Protein AF-A0A1H9MPD7-F1 (afdb_monomer)

Mean predicted aligned error: 8.91 Å

Structure (mmCIF, N/CA/C/O backbone):
data_AF-A0A1H9MPD7-F1
#
_entry.id   AF-A0A1H9MPD7-F1
#
loop_
_atom_site.group_PDB
_atom_site.id
_atom_site.type_symbol
_atom_site.label_atom_id
_atom_site.label_alt_id
_atom_site.label_comp_id
_atom_site.label_asym_id
_atom_site.label_entity_id
_atom_site.label_seq_id
_atom_site.pdbx_PDB_ins_code
_atom_site.Cartn_x
_atom_site.Cartn_y
_atom_site.Cartn_z
_atom_site.occupancy
_atom_site.B_iso_or_equiv
_atom_site.auth_seq_id
_atom_site.auth_comp_id
_atom_site.auth_asym_id
_atom_site.auth_atom_id
_atom_site.pdbx_PDB_model_num
ATOM 1 N N . MET A 1 1 ? 53.027 -26.439 14.318 1.00 39.06 1 MET A N 1
ATOM 2 C CA . MET A 1 1 ? 52.220 -26.002 13.154 1.00 39.06 1 MET A CA 1
ATOM 3 C C . MET A 1 1 ? 51.050 -26.957 12.981 1.00 39.06 1 MET A C 1
ATOM 5 O O . MET A 1 1 ? 51.245 -28.082 12.540 1.00 39.06 1 MET A O 1
ATOM 9 N N . MET A 1 2 ? 49.858 -26.547 13.410 1.00 33.25 2 MET A N 1
ATOM 10 C CA . MET A 1 2 ? 48.656 -27.382 13.394 1.00 33.25 2 MET A CA 1
ATOM 11 C C . MET A 1 2 ? 48.002 -27.281 12.006 1.00 33.25 2 MET A C 1
ATOM 13 O O . MET A 1 2 ? 47.578 -26.202 11.596 1.00 33.25 2 MET A O 1
ATOM 17 N N . LYS A 1 3 ? 47.997 -28.383 11.244 1.00 39.31 3 LYS A N 1
ATOM 18 C CA . LYS A 1 3 ? 47.371 -28.460 9.915 1.00 39.31 3 LYS A CA 1
ATOM 19 C C . LYS A 1 3 ? 45.849 -28.478 10.077 1.00 39.31 3 LYS A C 1
ATOM 21 O O . LYS A 1 3 ? 45.278 -29.504 10.435 1.00 39.31 3 LYS A O 1
ATOM 26 N N . LEU A 1 4 ? 45.200 -27.350 9.795 1.00 39.06 4 LEU A N 1
ATOM 27 C CA . LEU A 1 4 ? 43.749 -27.287 9.618 1.00 39.06 4 LEU A CA 1
ATOM 28 C C . LEU A 1 4 ? 43.349 -28.133 8.400 1.00 39.06 4 LEU A C 1
ATOM 30 O O . LEU A 1 4 ? 43.883 -27.963 7.303 1.00 39.06 4 LEU A O 1
ATOM 34 N N . SER A 1 5 ? 42.428 -29.074 8.609 1.00 42.91 5 SER A N 1
ATOM 35 C CA . SER A 1 5 ? 41.927 -29.956 7.555 1.00 42.91 5 SER A CA 1
ATOM 36 C C . SER A 1 5 ? 41.065 -29.172 6.552 1.00 42.91 5 SER A C 1
ATOM 38 O O . SER A 1 5 ? 40.346 -28.237 6.920 1.00 42.91 5 SER A O 1
ATOM 40 N N . LYS A 1 6 ? 41.095 -29.573 5.274 1.00 49.06 6 LYS A N 1
ATOM 41 C CA . LYS A 1 6 ? 40.325 -28.953 4.174 1.00 49.06 6 LYS A CA 1
ATOM 42 C C . LYS A 1 6 ? 38.795 -29.006 4.364 1.00 49.06 6 LYS A C 1
ATOM 44 O O . LYS A 1 6 ? 38.082 -28.322 3.640 1.00 49.06 6 LYS A O 1
ATOM 49 N N . GLN A 1 7 ? 38.288 -29.754 5.347 1.00 48.41 7 GLN A N 1
ATOM 50 C CA . GLN A 1 7 ? 36.861 -29.821 5.698 1.00 48.41 7 GLN A CA 1
ATOM 51 C C . GLN A 1 7 ? 36.409 -28.739 6.692 1.00 48.41 7 GLN A C 1
ATOM 53 O O . GLN A 1 7 ? 35.214 -28.551 6.889 1.00 48.41 7 GLN A O 1
ATOM 58 N N . THR A 1 8 ? 37.338 -27.983 7.281 1.00 44.28 8 THR A N 1
ATOM 59 C CA . THR A 1 8 ? 37.015 -26.901 8.232 1.00 44.28 8 THR A CA 1
ATOM 60 C C . THR A 1 8 ? 36.685 -25.573 7.532 1.00 44.28 8 THR A C 1
ATOM 62 O O . THR A 1 8 ? 36.062 -24.694 8.118 1.00 44.28 8 THR A O 1
ATOM 65 N N . ILE A 1 9 ? 37.065 -25.429 6.257 1.00 46.47 9 ILE A N 1
ATOM 66 C CA . ILE A 1 9 ? 36.889 -24.199 5.465 1.00 46.47 9 ILE A CA 1
ATOM 67 C C . ILE A 1 9 ? 35.421 -23.968 5.034 1.00 46.47 9 ILE A C 1
ATOM 69 O O . ILE A 1 9 ? 34.952 -22.838 5.174 1.00 46.47 9 ILE A O 1
ATOM 73 N N . PRO A 1 10 ? 34.639 -24.982 4.596 1.00 43.78 10 PRO A N 1
ATOM 74 C CA . PRO A 1 10 ? 33.232 -24.781 4.238 1.00 43.78 10 PRO A CA 1
ATOM 75 C C . PRO A 1 10 ? 32.360 -24.397 5.439 1.00 43.78 10 PRO A C 1
ATOM 77 O O . PRO A 1 10 ? 31.438 -23.601 5.290 1.00 43.78 10 PRO A O 1
ATOM 80 N N . LEU A 1 11 ? 32.673 -24.910 6.637 1.00 40.31 11 LEU A N 1
ATOM 81 C CA . LEU A 1 11 ? 31.909 -24.621 7.854 1.00 40.31 11 LEU A CA 1
ATOM 82 C C . LEU A 1 11 ? 32.095 -23.167 8.315 1.00 40.31 11 LEU A C 1
ATOM 84 O O . LEU A 1 11 ? 31.139 -22.525 8.735 1.00 40.31 11 LEU A O 1
ATOM 88 N N . ILE A 1 12 ? 33.308 -22.621 8.174 1.00 46.28 12 ILE A N 1
ATOM 89 C CA . ILE A 1 12 ? 33.616 -21.225 8.516 1.00 46.28 12 ILE A CA 1
ATOM 90 C C . ILE A 1 12 ? 32.970 -20.258 7.509 1.00 46.28 12 ILE A C 1
ATOM 92 O O . ILE A 1 12 ? 32.466 -19.214 7.912 1.00 46.28 12 ILE A O 1
ATOM 96 N N . ILE A 1 13 ? 32.889 -20.622 6.223 1.00 48.19 13 ILE A N 1
ATOM 97 C CA . ILE A 1 13 ? 32.183 -19.825 5.201 1.00 48.19 13 ILE A CA 1
ATOM 98 C C . ILE A 1 13 ? 30.659 -19.862 5.422 1.00 48.19 13 ILE A C 1
ATOM 100 O O . ILE A 1 13 ? 30.002 -18.831 5.288 1.00 48.19 13 ILE A O 1
ATOM 104 N N . PHE A 1 14 ? 30.098 -21.006 5.836 1.00 42.25 14 PHE A N 1
ATOM 105 C CA . PHE A 1 14 ? 28.673 -21.132 6.171 1.00 42.25 14 PHE A CA 1
ATOM 106 C C . PHE A 1 14 ? 28.300 -20.327 7.430 1.00 42.25 14 PHE A C 1
ATOM 108 O O . PHE A 1 14 ? 27.269 -19.657 7.456 1.00 42.25 14 PHE A O 1
ATOM 115 N N . PHE A 1 15 ? 29.171 -20.311 8.446 1.00 40.09 15 PHE A N 1
ATOM 116 C CA . PHE A 1 15 ? 28.990 -19.480 9.641 1.00 40.09 15 PHE A CA 1
ATOM 117 C C . PHE A 1 15 ? 29.183 -17.981 9.355 1.00 40.09 15 PHE A C 1
ATOM 119 O O . PHE A 1 15 ? 28.409 -17.167 9.852 1.00 40.09 15 PHE A O 1
ATOM 126 N N . LEU A 1 16 ? 30.137 -17.589 8.503 1.00 40.00 16 LEU A N 1
ATOM 127 C CA . LEU A 1 16 ? 30.329 -16.183 8.122 1.00 40.00 16 LEU A CA 1
ATOM 128 C C . LEU A 1 16 ? 29.170 -15.630 7.271 1.00 40.00 16 LEU A C 1
ATOM 130 O O . LEU A 1 16 ? 28.849 -14.450 7.399 1.00 40.00 16 LEU A O 1
ATOM 134 N N . TYR A 1 17 ? 28.485 -16.463 6.476 1.00 39.25 17 TYR A N 1
ATOM 135 C CA . TYR A 1 17 ? 27.282 -16.052 5.734 1.00 39.25 17 TYR A CA 1
ATOM 136 C C . TYR A 1 17 ? 26.076 -15.811 6.661 1.00 39.25 17 TYR A C 1
ATOM 138 O O . TYR A 1 17 ? 25.298 -14.886 6.431 1.00 39.25 17 TYR A O 1
ATOM 146 N N . PHE A 1 18 ? 25.955 -16.577 7.753 1.00 35.72 18 PHE A N 1
ATOM 147 C CA . PHE A 1 18 ? 24.928 -16.352 8.780 1.00 35.72 18 PHE A CA 1
ATOM 148 C C . PHE A 1 18 ? 25.219 -15.128 9.662 1.00 35.72 18 PHE A C 1
ATOM 150 O O . PHE A 1 18 ? 24.290 -14.411 10.034 1.00 35.72 18 PHE A O 1
ATOM 157 N N . PHE A 1 19 ? 26.491 -14.821 9.941 1.00 37.53 19 PHE A N 1
ATOM 158 C CA . PHE A 1 19 ? 26.861 -13.621 10.703 1.00 37.53 19 PHE A CA 1
ATOM 159 C C . PHE A 1 19 ? 26.823 -12.318 9.883 1.00 37.53 19 PHE A C 1
ATOM 161 O O . PHE A 1 19 ? 26.714 -11.244 10.472 1.00 37.53 19 PHE A O 1
ATOM 168 N N . TYR A 1 20 ? 26.821 -12.377 8.544 1.00 39.69 20 TYR A N 1
ATOM 169 C CA . TYR A 1 20 ? 26.712 -11.178 7.697 1.00 39.69 20 TYR A CA 1
ATOM 170 C C . TYR A 1 20 ? 25.292 -10.571 7.649 1.00 39.69 20 TYR A C 1
ATOM 172 O O . TYR A 1 20 ? 25.120 -9.451 7.174 1.00 39.69 20 TYR A O 1
ATOM 180 N N . VAL A 1 21 ? 24.262 -11.262 8.162 1.00 43.28 21 VAL A N 1
ATOM 181 C CA . VAL A 1 21 ? 22.857 -10.789 8.117 1.00 43.28 21 VAL A CA 1
ATOM 182 C C . VAL A 1 21 ? 22.341 -10.293 9.478 1.00 43.28 21 VAL A C 1
ATOM 184 O O . VAL A 1 21 ? 21.233 -9.772 9.571 1.00 43.28 21 VAL A O 1
ATOM 187 N N . ALA A 1 22 ? 23.159 -10.344 10.533 1.00 39.66 22 ALA A N 1
ATOM 188 C CA . ALA A 1 22 ? 22.822 -9.763 11.835 1.00 39.66 22 ALA A CA 1
ATOM 189 C C . ALA A 1 22 ? 23.239 -8.283 11.970 1.00 39.66 22 ALA A C 1
ATOM 191 O O . ALA A 1 22 ? 23.357 -7.772 13.083 1.00 39.66 22 ALA A O 1
ATOM 192 N N . SER A 1 23 ? 23.442 -7.553 10.864 1.00 45.97 23 SER A N 1
ATOM 193 C CA . SER A 1 23 ? 23.372 -6.091 10.949 1.00 45.97 23 SER A CA 1
ATOM 194 C C . SER A 1 23 ? 21.938 -5.739 11.332 1.00 45.97 23 SER A C 1
ATOM 196 O O . SER A 1 23 ? 21.020 -6.159 10.622 1.00 45.97 23 SER A O 1
ATOM 198 N N . ALA A 1 24 ? 21.733 -5.001 12.425 1.00 58.44 24 ALA A N 1
ATOM 199 C CA . ALA A 1 24 ? 20.416 -4.508 12.811 1.00 58.44 24 ALA A CA 1
ATOM 200 C C . ALA A 1 24 ? 19.730 -3.900 11.577 1.00 58.44 24 ALA A C 1
ATOM 202 O O . ALA A 1 24 ? 20.166 -2.869 11.060 1.00 58.44 24 ALA A O 1
ATOM 203 N N . GLN A 1 25 ? 18.716 -4.590 11.045 1.00 76.69 25 GLN A N 1
ATOM 204 C CA . GLN A 1 25 ? 18.007 -4.118 9.863 1.00 76.69 25 GLN A CA 1
ATOM 205 C C . GLN A 1 25 ? 17.455 -2.735 10.184 1.00 76.69 25 GLN A C 1
ATOM 207 O O . GLN A 1 25 ? 16.797 -2.552 11.212 1.00 76.69 25 GLN A O 1
ATOM 212 N N . ASN A 1 26 ? 17.722 -1.761 9.314 1.00 91.38 26 ASN A N 1
ATOM 213 C CA . ASN A 1 26 ? 17.113 -0.453 9.483 1.00 91.38 26 ASN A CA 1
ATOM 214 C C . ASN A 1 26 ? 15.583 -0.585 9.379 1.00 91.38 26 ASN A C 1
ATOM 216 O O . ASN A 1 26 ? 15.051 -1.486 8.725 1.00 91.38 26 ASN A O 1
ATOM 220 N N . ASP A 1 27 ? 14.873 0.325 10.034 1.00 96.62 27 ASP A N 1
ATOM 221 C CA . ASP A 1 27 ? 13.417 0.251 10.148 1.00 96.62 27 ASP A CA 1
ATOM 222 C C . ASP A 1 27 ? 12.707 0.166 8.792 1.00 96.62 27 ASP A C 1
ATOM 224 O O . ASP A 1 27 ? 11.753 -0.590 8.642 1.00 96.62 27 ASP A O 1
ATOM 228 N N . ILE A 1 28 ? 13.197 0.870 7.766 1.00 96.38 28 ILE A N 1
ATOM 229 C CA . ILE A 1 28 ? 12.576 0.842 6.433 1.00 96.38 28 ILE A CA 1
ATOM 230 C C . ILE A 1 28 ? 12.744 -0.512 5.731 1.00 96.38 28 ILE A C 1
ATOM 232 O O . ILE A 1 28 ? 11.855 -0.948 4.999 1.00 96.38 28 ILE A O 1
ATOM 236 N N . THR A 1 29 ? 13.842 -1.223 6.002 1.00 95.94 29 THR A N 1
ATOM 237 C CA . THR A 1 29 ? 14.040 -2.599 5.533 1.00 95.94 29 THR A CA 1
ATOM 238 C C . THR A 1 29 ? 13.072 -3.550 6.224 1.00 95.94 29 THR A C 1
ATOM 240 O O . THR A 1 29 ? 12.452 -4.359 5.535 1.00 95.94 29 THR A O 1
ATOM 243 N N . LYS A 1 30 ? 12.878 -3.420 7.546 1.00 96.62 30 LYS A N 1
ATOM 244 C CA . LYS A 1 30 ? 11.885 -4.219 8.286 1.00 96.62 30 LYS A CA 1
ATOM 245 C C . LYS A 1 30 ? 10.484 -4.031 7.700 1.00 96.62 30 LYS A C 1
ATOM 247 O O . LYS A 1 30 ? 9.834 -5.021 7.372 1.00 96.62 30 LYS A O 1
ATOM 252 N N . VAL A 1 31 ? 10.079 -2.778 7.453 1.00 97.81 31 VAL A N 1
ATOM 253 C CA . VAL A 1 31 ? 8.789 -2.456 6.815 1.00 97.81 31 VAL A CA 1
ATOM 254 C C . VAL A 1 31 ? 8.657 -3.128 5.453 1.00 97.81 31 VAL A C 1
ATOM 256 O O . VAL A 1 31 ? 7.651 -3.781 5.182 1.00 97.81 31 VAL A O 1
ATOM 259 N N . ARG A 1 32 ? 9.676 -3.015 4.590 1.00 97.69 32 ARG A N 1
ATOM 260 C CA . ARG A 1 32 ? 9.653 -3.637 3.257 1.00 97.69 32 ARG A CA 1
ATOM 261 C C . ARG A 1 32 ? 9.480 -5.153 3.338 1.00 97.69 32 ARG A C 1
ATOM 263 O O . ARG A 1 32 ? 8.710 -5.710 2.559 1.00 97.69 32 ARG A O 1
ATOM 270 N N . LEU A 1 33 ? 10.194 -5.815 4.249 1.00 96.62 33 LEU A N 1
ATOM 271 C CA . LEU A 1 33 ? 10.132 -7.267 4.420 1.00 96.62 33 LEU A CA 1
ATOM 272 C C . LEU A 1 33 ? 8.774 -7.718 4.972 1.00 96.62 33 LEU A C 1
ATOM 274 O O . LEU A 1 33 ? 8.184 -8.639 4.410 1.00 96.62 33 LEU A O 1
ATOM 278 N N . ALA A 1 34 ? 8.254 -7.039 5.999 1.00 96.62 34 ALA A N 1
ATOM 279 C CA . ALA A 1 34 ? 6.934 -7.314 6.569 1.00 96.62 34 ALA A CA 1
ATOM 280 C C . ALA A 1 34 ? 5.804 -7.075 5.552 1.00 96.62 34 ALA A C 1
ATOM 282 O O . ALA A 1 34 ? 4.859 -7.858 5.454 1.00 96.62 34 ALA A O 1
ATOM 283 N N . LEU A 1 35 ? 5.916 -6.022 4.738 1.00 96.69 35 LEU A N 1
ATOM 284 C CA . LEU A 1 35 ? 4.981 -5.752 3.651 1.00 96.69 35 LEU A CA 1
ATOM 285 C C . LEU A 1 35 ? 5.051 -6.841 2.573 1.00 96.69 35 LEU A C 1
ATOM 287 O O . LEU A 1 35 ? 4.011 -7.395 2.219 1.00 96.69 35 LEU A O 1
ATOM 291 N N . LYS A 1 36 ? 6.253 -7.195 2.092 1.00 95.44 36 LYS A N 1
ATOM 292 C CA . LYS A 1 36 ? 6.476 -8.206 1.036 1.00 95.44 36 LYS A CA 1
ATOM 293 C C . LYS A 1 36 ? 5.943 -9.591 1.423 1.00 95.44 36 LYS A C 1
ATOM 295 O O . LYS A 1 36 ? 5.457 -10.307 0.550 1.00 95.44 36 LYS A O 1
ATOM 300 N N . SER A 1 37 ? 6.016 -9.965 2.703 1.00 94.12 37 SER A N 1
ATOM 301 C CA . SER A 1 37 ? 5.511 -11.250 3.212 1.00 94.12 37 SER A CA 1
ATOM 302 C C . SER A 1 37 ? 4.011 -11.251 3.531 1.00 94.12 37 SER A C 1
ATOM 304 O O . SER A 1 37 ? 3.425 -12.315 3.731 1.00 94.12 37 SER A O 1
ATOM 306 N N . SER A 1 38 ? 3.365 -10.083 3.573 1.00 93.75 38 SER A N 1
ATOM 307 C CA . SER A 1 38 ? 1.957 -9.979 3.954 1.00 93.75 38 SER A CA 1
ATOM 308 C C . SER A 1 38 ? 1.002 -10.508 2.879 1.00 93.75 38 SER A C 1
ATOM 310 O O . SER A 1 38 ? 1.217 -10.329 1.678 1.00 93.75 38 SER A O 1
ATOM 312 N N . TYR A 1 39 ? -0.131 -11.074 3.310 1.00 91.62 39 TYR A N 1
ATOM 313 C CA . TYR A 1 39 ? -1.207 -11.501 2.405 1.00 91.62 39 TYR A CA 1
ATOM 314 C C . TYR A 1 39 ? -1.742 -10.352 1.534 1.00 91.62 39 TYR A C 1
ATOM 316 O O . TYR A 1 39 ? -2.041 -10.534 0.353 1.00 91.62 39 TYR A O 1
ATOM 324 N N . ALA A 1 40 ? -1.822 -9.140 2.093 1.00 90.81 40 ALA A N 1
ATOM 325 C CA . ALA A 1 40 ? -2.245 -7.943 1.370 1.00 90.81 40 ALA A CA 1
ATOM 326 C C . ALA A 1 40 ? -1.347 -7.633 0.159 1.00 90.81 40 ALA A C 1
ATOM 328 O O . ALA A 1 40 ? -1.834 -7.102 -0.838 1.00 90.81 40 ALA A O 1
ATOM 329 N N . PHE A 1 41 ? -0.063 -7.997 0.222 1.00 93.69 41 PHE A N 1
ATOM 330 C CA . PHE A 1 41 ? 0.871 -7.890 -0.892 1.00 93.69 41 PHE A CA 1
ATOM 331 C C . PHE A 1 41 ? 0.798 -9.108 -1.820 1.00 93.69 41 PHE A C 1
ATOM 333 O O . PHE A 1 41 ? 0.584 -8.959 -3.025 1.00 93.69 41 PHE A O 1
ATOM 340 N N . THR A 1 42 ? 0.924 -10.320 -1.273 1.00 91.50 42 THR A N 1
ATOM 341 C CA . THR A 1 42 ? 1.019 -11.555 -2.070 1.00 91.50 42 THR A CA 1
ATOM 342 C C . THR A 1 42 ? -0.249 -11.847 -2.866 1.00 91.50 42 THR A C 1
ATOM 344 O O . THR A 1 42 ? -0.150 -12.183 -4.045 1.00 91.50 42 THR A O 1
ATOM 347 N N . SER A 1 43 ? -1.434 -11.588 -2.303 1.00 89.31 43 SER A N 1
ATOM 348 C CA . SER A 1 43 ? -2.721 -11.736 -3.007 1.00 89.31 43 SER A CA 1
ATOM 349 C C . SER A 1 43 ? -2.846 -10.857 -4.257 1.00 89.31 43 SER A C 1
ATOM 351 O O . SER A 1 43 ? -3.630 -11.156 -5.156 1.00 89.31 43 SER A O 1
ATOM 353 N N . LYS A 1 44 ? -2.078 -9.763 -4.351 1.00 88.12 44 LYS A N 1
ATOM 354 C CA . LYS A 1 44 ? -2.063 -8.886 -5.533 1.00 88.12 44 LYS A CA 1
ATOM 355 C C . LYS A 1 44 ? -1.102 -9.367 -6.614 1.00 88.12 44 LYS A C 1
ATOM 357 O O . LYS A 1 44 ? -1.207 -8.883 -7.741 1.00 88.12 44 LYS A O 1
ATOM 362 N N . MET A 1 45 ? -0.191 -10.279 -6.273 1.00 82.62 45 MET A N 1
ATOM 363 C CA . MET A 1 45 ? 0.763 -10.896 -7.194 1.00 82.62 45 MET A CA 1
ATOM 364 C C . MET A 1 45 ? 0.227 -12.177 -7.836 1.00 82.62 45 MET A C 1
ATOM 366 O O . MET A 1 45 ? 0.735 -12.561 -8.884 1.00 82.62 45 MET A O 1
ATOM 370 N N . THR A 1 46 ? -0.815 -12.801 -7.273 1.00 69.38 46 THR A N 1
ATOM 371 C CA . THR A 1 46 ? -1.467 -14.025 -7.790 1.00 69.38 46 THR A CA 1
ATOM 372 C C . THR A 1 46 ? -2.246 -13.798 -9.099 1.00 69.38 46 THR A C 1
ATOM 374 O O . THR A 1 46 ? -3.232 -14.471 -9.389 1.00 69.38 46 THR A O 1
ATOM 377 N N . ILE A 1 47 ? -1.827 -12.839 -9.927 1.00 61.16 47 ILE A N 1
ATOM 378 C CA . ILE A 1 47 ? -2.355 -12.675 -11.277 1.00 61.16 47 ILE A CA 1
ATOM 379 C C . ILE A 1 47 ? -1.683 -13.718 -12.168 1.00 61.16 47 ILE A C 1
ATOM 381 O O . ILE A 1 47 ? -0.671 -13.452 -12.812 1.00 61.16 47 ILE A O 1
ATOM 385 N N . LEU A 1 48 ? -2.284 -14.904 -12.227 1.00 52.41 48 LEU A N 1
ATOM 386 C CA . LEU A 1 48 ? -2.110 -15.792 -13.369 1.00 52.41 48 LEU A CA 1
ATOM 387 C C . LEU A 1 48 ? -2.773 -15.111 -14.582 1.00 52.41 48 LEU A C 1
ATOM 389 O O . LEU A 1 48 ? -3.886 -14.587 -14.453 1.00 52.41 48 LEU A O 1
ATOM 393 N N . PRO A 1 49 ? -2.117 -15.036 -15.751 1.00 52.72 49 PRO A N 1
ATOM 394 C CA . PRO A 1 49 ? -2.625 -14.288 -16.891 1.00 52.72 49 PRO A CA 1
ATOM 395 C C . PRO A 1 49 ? -3.798 -15.036 -17.537 1.00 52.72 49 PRO A C 1
ATOM 397 O O . PRO A 1 49 ? -3.639 -15.693 -18.555 1.00 52.72 49 PRO A O 1
ATOM 400 N N . ALA A 1 50 ? -5.002 -14.905 -16.982 1.00 50.38 50 ALA A N 1
ATOM 401 C CA . ALA A 1 50 ? -6.212 -15.427 -17.617 1.00 50.38 50 ALA A CA 1
ATOM 402 C C . ALA A 1 50 ? -6.654 -14.589 -18.838 1.00 50.38 50 ALA A C 1
ATOM 404 O O . ALA A 1 50 ? -7.492 -15.037 -19.609 1.00 50.38 50 ALA A O 1
ATOM 405 N N . GLN A 1 51 ? -6.127 -13.366 -19.023 1.00 54.41 51 GLN A N 1
ATOM 406 C CA . GLN A 1 51 ? -6.683 -12.404 -19.993 1.00 54.41 51 GLN A CA 1
ATOM 407 C C . GLN A 1 51 ? -5.724 -11.909 -21.091 1.00 54.41 51 GLN A C 1
ATOM 409 O O . GLN A 1 51 ? -6.196 -11.351 -22.077 1.00 54.41 51 GLN A O 1
ATOM 414 N N . ALA A 1 52 ? -4.400 -12.078 -20.965 1.00 64.44 52 ALA A N 1
ATOM 415 C CA . ALA A 1 52 ? -3.460 -11.716 -22.035 1.00 64.44 52 ALA A CA 1
ATOM 416 C C . ALA A 1 52 ? -2.122 -12.474 -21.910 1.00 64.44 52 ALA A C 1
ATOM 418 O O . ALA A 1 52 ? -1.460 -12.336 -20.878 1.00 64.44 52 ALA A O 1
ATOM 419 N N . PRO A 1 53 ? -1.678 -13.210 -22.948 1.00 85.69 53 PRO A N 1
ATOM 420 C CA . PRO A 1 53 ? -0.356 -13.833 -22.971 1.00 85.69 53 PRO A CA 1
ATOM 421 C C . PRO A 1 53 ? 0.774 -12.800 -22.853 1.00 85.69 53 PRO A C 1
ATOM 423 O O . PRO A 1 53 ? 0.688 -11.703 -23.410 1.00 85.69 53 PRO A O 1
ATOM 426 N N . MET A 1 54 ? 1.876 -13.162 -22.192 1.00 88.88 54 MET A N 1
ATOM 427 C CA . MET A 1 54 ? 3.042 -12.282 -22.005 1.00 88.88 54 MET A CA 1
ATOM 428 C C . MET A 1 54 ? 3.617 -11.752 -23.329 1.00 88.88 54 MET A C 1
ATOM 430 O O . MET A 1 54 ? 3.993 -10.585 -23.412 1.00 88.88 54 MET A O 1
ATOM 434 N N . SER A 1 55 ? 3.611 -12.559 -24.393 1.00 90.00 55 SER A N 1
ATOM 435 C CA . SER A 1 55 ? 3.994 -12.131 -25.748 1.00 90.00 55 SER A CA 1
ATOM 436 C C . SER A 1 55 ? 3.175 -10.931 -26.243 1.00 90.00 55 SER A C 1
ATOM 438 O O . SER A 1 55 ? 3.727 -9.990 -26.814 1.00 90.00 55 SER A O 1
ATOM 440 N N . THR A 1 56 ? 1.872 -10.906 -25.951 1.00 90.69 56 THR A N 1
ATOM 441 C CA . THR A 1 56 ? 0.985 -9.785 -26.297 1.00 90.69 56 THR A CA 1
ATOM 442 C C . THR A 1 56 ? 1.358 -8.531 -25.513 1.00 90.69 56 THR A C 1
ATOM 444 O O . THR A 1 56 ? 1.382 -7.440 -26.078 1.00 90.69 56 THR A O 1
ATOM 447 N N . LEU A 1 57 ? 1.683 -8.668 -24.225 1.00 91.81 57 LEU A N 1
ATOM 448 C CA . LEU A 1 57 ? 2.106 -7.538 -23.394 1.00 91.81 57 LEU A CA 1
ATOM 449 C C . LEU A 1 57 ? 3.451 -6.971 -23.862 1.00 91.81 57 LEU A C 1
ATOM 451 O O . LEU A 1 57 ? 3.587 -5.758 -24.013 1.00 91.81 57 LEU A O 1
ATOM 455 N N . LEU A 1 58 ? 4.413 -7.841 -24.175 1.00 92.50 58 LEU A N 1
ATOM 456 C CA . LEU A 1 58 ? 5.714 -7.447 -24.711 1.00 92.50 58 LEU A CA 1
ATOM 457 C C . LEU A 1 58 ? 5.572 -6.679 -26.030 1.00 92.50 58 LEU A C 1
ATOM 459 O O . LEU A 1 58 ? 6.249 -5.667 -26.208 1.00 92.50 58 LEU A O 1
ATOM 463 N N . ASN A 1 59 ? 4.668 -7.096 -26.918 1.00 91.75 59 ASN A N 1
ATOM 464 C CA . ASN A 1 59 ? 4.429 -6.431 -28.203 1.00 91.75 59 ASN A CA 1
ATOM 465 C C . ASN A 1 59 ? 3.775 -5.047 -28.075 1.00 91.75 59 ASN A C 1
ATOM 467 O O . ASN A 1 59 ? 3.823 -4.263 -29.021 1.00 91.75 59 ASN A O 1
ATOM 471 N N . ARG A 1 60 ? 3.207 -4.697 -26.913 1.00 91.44 60 ARG A N 1
ATOM 472 C CA . ARG A 1 60 ? 2.673 -3.346 -26.654 1.00 91.44 60 ARG A CA 1
ATOM 473 C C . ARG A 1 60 ? 3.753 -2.318 -26.355 1.00 91.44 60 ARG A C 1
ATOM 475 O O . ARG A 1 60 ? 3.437 -1.133 -26.312 1.00 91.44 60 ARG A O 1
ATOM 482 N N . ILE A 1 61 ? 4.989 -2.747 -26.122 1.00 91.69 61 ILE A N 1
ATOM 483 C CA . ILE A 1 61 ? 6.091 -1.879 -25.715 1.00 91.69 61 ILE A CA 1
ATOM 484 C C . ILE A 1 61 ? 7.208 -1.989 -26.757 1.00 91.69 61 ILE A C 1
ATOM 486 O O . ILE A 1 61 ? 7.601 -3.086 -27.150 1.00 91.69 61 ILE A O 1
ATOM 490 N N . SER A 1 62 ? 7.735 -0.864 -27.213 1.00 87.69 62 SER A N 1
ATOM 491 C CA . SER A 1 62 ? 8.899 -0.787 -28.093 1.00 87.69 62 SER A CA 1
ATOM 492 C C . SER A 1 62 ? 10.196 -1.133 -27.344 1.00 87.69 62 SER A C 1
ATOM 494 O O . SER A 1 62 ? 10.219 -1.318 -26.125 1.00 87.69 62 SER A O 1
ATOM 496 N N . ALA A 1 63 ? 11.321 -1.178 -28.060 1.00 79.31 63 ALA A N 1
ATOM 497 C CA . ALA A 1 63 ? 12.634 -1.366 -27.440 1.00 79.31 63 ALA A CA 1
ATOM 498 C C . ALA A 1 63 ? 13.010 -0.227 -26.469 1.00 79.31 63 ALA A C 1
ATOM 500 O O . ALA A 1 63 ? 13.643 -0.479 -25.454 1.00 79.31 63 ALA A O 1
ATOM 501 N N . ASN A 1 64 ? 12.576 1.014 -26.720 1.00 77.81 64 ASN A N 1
ATOM 502 C CA . ASN A 1 64 ? 12.879 2.162 -25.852 1.00 77.81 64 ASN A CA 1
ATOM 503 C C . ASN A 1 64 ? 11.866 2.372 -24.708 1.00 77.81 64 ASN A C 1
ATOM 505 O O . ASN A 1 64 ? 11.850 3.440 -24.097 1.00 77.81 64 ASN A O 1
ATOM 509 N N . GLY A 1 65 ? 11.009 1.383 -24.428 1.00 82.75 65 GLY A N 1
ATOM 510 C CA . GLY A 1 65 ? 10.023 1.443 -23.344 1.00 82.75 65 GLY A CA 1
ATOM 511 C C . GLY A 1 65 ? 8.762 2.252 -23.661 1.00 82.75 65 GLY A C 1
ATOM 512 O O . GLY A 1 65 ? 7.891 2.387 -22.805 1.00 82.75 65 GLY A O 1
ATOM 513 N N . LYS A 1 66 ? 8.624 2.795 -24.875 1.00 87.44 66 LYS A N 1
ATOM 514 C CA . LYS A 1 66 ? 7.405 3.501 -25.295 1.00 87.44 66 LYS A CA 1
ATOM 515 C C . LYS A 1 66 ? 6.305 2.507 -25.652 1.00 87.44 66 LYS A C 1
ATOM 517 O O . LYS A 1 66 ? 6.575 1.385 -26.061 1.00 87.44 66 LYS A O 1
ATOM 522 N N . PHE A 1 67 ? 5.053 2.931 -25.540 1.00 89.56 67 PHE A N 1
ATOM 523 C CA . PHE A 1 67 ? 3.923 2.104 -25.947 1.00 89.56 67 PHE A CA 1
ATOM 524 C C . PHE A 1 67 ? 3.712 2.183 -27.461 1.00 89.56 67 PHE A C 1
ATOM 526 O O . PHE A 1 67 ? 3.669 3.274 -28.026 1.00 89.56 67 PHE A O 1
ATOM 533 N N . ASN A 1 68 ? 3.556 1.027 -28.104 1.00 89.50 68 ASN A N 1
ATOM 534 C CA . ASN A 1 68 ? 3.313 0.891 -29.539 1.00 89.50 68 ASN A CA 1
ATOM 535 C C . ASN A 1 68 ? 1.864 1.288 -29.856 1.00 89.50 68 ASN A C 1
ATOM 537 O O . ASN A 1 68 ? 0.959 0.454 -29.823 1.00 89.50 68 ASN A O 1
ATOM 541 N N . ARG A 1 69 ? 1.634 2.582 -30.094 1.00 87.88 69 ARG A N 1
ATOM 542 C CA . ARG A 1 69 ? 0.350 3.164 -30.515 1.00 87.88 69 ARG A CA 1
ATOM 543 C C . ARG A 1 69 ? 0.576 4.523 -31.195 1.00 87.88 69 ARG A C 1
ATOM 545 O O . ARG A 1 69 ? 1.660 5.088 -31.072 1.00 87.88 69 ARG A O 1
ATOM 552 N N . ALA A 1 70 ? -0.452 5.045 -31.868 1.00 83.38 70 ALA A N 1
ATOM 553 C CA . ALA A 1 70 ? -0.379 6.307 -32.612 1.00 83.38 70 ALA A CA 1
ATOM 554 C C . ALA A 1 70 ? -0.152 7.538 -31.709 1.00 83.38 70 ALA A C 1
ATOM 556 O O . ALA A 1 70 ? 0.724 8.353 -31.990 1.00 83.38 70 ALA A O 1
ATOM 557 N N . ASP A 1 71 ? -0.886 7.660 -30.596 1.00 79.50 71 ASP A N 1
ATOM 558 C CA . ASP A 1 71 ? -0.630 8.684 -29.577 1.00 79.50 71 ASP A CA 1
ATOM 559 C C . ASP A 1 71 ? 0.442 8.213 -28.587 1.00 79.50 71 ASP A C 1
ATOM 561 O O . ASP A 1 71 ? 0.242 7.279 -27.822 1.00 79.50 71 ASP A O 1
ATOM 565 N N . SER A 1 72 ? 1.596 8.872 -28.505 1.00 73.06 72 SER A N 1
ATOM 566 C CA . SER A 1 72 ? 2.621 8.496 -27.516 1.00 73.06 72 SER A CA 1
ATOM 567 C C . SER A 1 72 ? 2.249 8.900 -26.071 1.00 73.06 72 SER A C 1
ATOM 569 O O . SER A 1 72 ? 3.134 9.194 -25.261 1.00 73.06 72 SER A O 1
ATOM 571 N N . LEU A 1 73 ? 0.955 9.025 -25.760 1.00 83.94 73 LEU A N 1
ATOM 572 C CA . LEU A 1 73 ? 0.438 9.428 -24.460 1.00 83.94 73 LEU A CA 1
ATOM 573 C C . LEU A 1 73 ? 0.270 8.190 -23.565 1.00 83.94 73 LEU A C 1
ATOM 575 O O . LEU A 1 73 ? -0.382 7.215 -23.960 1.00 83.94 73 LEU A O 1
ATOM 579 N N . PRO A 1 74 ? 0.846 8.196 -22.352 1.00 87.62 74 PRO A N 1
ATOM 580 C CA . PRO A 1 74 ? 0.659 7.094 -21.426 1.00 87.62 74 PRO A CA 1
ATOM 581 C C . PRO A 1 74 ? -0.744 7.125 -20.825 1.00 87.62 74 PRO A C 1
ATOM 583 O O . PRO A 1 74 ? -1.344 8.176 -20.606 1.00 87.62 74 PRO A O 1
ATOM 586 N N . ARG A 1 75 ? -1.256 5.937 -20.525 1.00 92.62 75 ARG A N 1
ATOM 587 C CA . ARG A 1 75 ? -2.592 5.680 -19.980 1.00 92.62 75 ARG A CA 1
ATOM 588 C C . ARG A 1 75 ? -2.467 4.998 -18.622 1.00 92.62 75 ARG A C 1
ATOM 590 O O . ARG A 1 75 ? -1.432 4.423 -18.298 1.00 92.62 75 ARG A O 1
ATOM 597 N N . GLY A 1 76 ? -3.526 5.016 -17.813 1.00 92.56 76 GLY A N 1
ATOM 598 C CA . GLY A 1 76 ? -3.517 4.303 -16.528 1.00 92.56 76 GLY A CA 1
ATOM 599 C C . GLY A 1 76 ? -3.281 2.797 -16.697 1.00 92.56 76 GLY A C 1
ATOM 600 O O . GLY A 1 76 ? -2.452 2.220 -15.996 1.00 92.56 76 GLY A O 1
ATOM 601 N N . ALA A 1 77 ? -3.935 2.211 -17.707 1.00 92.06 77 ALA A N 1
ATOM 602 C CA . ALA A 1 77 ? -3.835 0.798 -18.075 1.00 92.06 77 ALA A CA 1
ATOM 603 C C . ALA A 1 77 ? -2.421 0.358 -18.498 1.00 92.06 77 ALA A C 1
ATOM 605 O O . ALA A 1 77 ? -2.078 -0.820 -18.421 1.00 92.06 77 ALA A O 1
ATOM 606 N N . ASP A 1 78 ? -1.571 1.293 -18.916 1.00 94.19 78 ASP A N 1
ATOM 607 C CA . ASP A 1 78 ? -0.187 0.989 -19.277 1.00 94.19 78 ASP A CA 1
ATOM 608 C C . ASP A 1 78 ? 0.603 0.507 -18.060 1.00 94.19 78 ASP A C 1
ATOM 610 O O . ASP A 1 78 ? 1.295 -0.509 -18.122 1.00 94.19 78 ASP A O 1
ATOM 614 N N . LEU A 1 79 ? 0.420 1.181 -16.922 1.00 95.62 79 LEU A N 1
ATOM 615 C CA . LEU A 1 79 ? 0.997 0.769 -15.651 1.00 95.62 79 LEU A CA 1
ATOM 616 C C . LEU A 1 79 ? 0.300 -0.486 -15.112 1.00 95.62 79 LEU A C 1
ATOM 618 O O . LEU A 1 79 ? 0.973 -1.448 -14.752 1.00 95.62 79 LEU A O 1
ATOM 622 N N . THR A 1 80 ? -1.036 -0.481 -15.047 1.00 92.88 80 THR A N 1
ATOM 623 C CA . THR A 1 80 ? -1.803 -1.484 -14.284 1.00 92.88 80 THR A CA 1
ATOM 624 C C . THR A 1 80 ? -2.016 -2.802 -15.019 1.00 92.88 80 THR A C 1
ATOM 626 O O . THR A 1 80 ? -2.012 -3.856 -14.386 1.00 92.88 80 THR A O 1
ATOM 629 N N . ASP A 1 81 ? -2.188 -2.763 -16.340 1.00 90.50 81 ASP A N 1
ATOM 630 C CA . ASP A 1 81 ? -2.552 -3.928 -17.153 1.00 90.50 81 ASP A CA 1
ATOM 631 C C . ASP A 1 81 ? -1.450 -4.395 -18.094 1.00 90.50 81 ASP A C 1
ATOM 633 O O . ASP A 1 81 ? -1.572 -5.479 -18.661 1.00 90.50 81 ASP A O 1
ATOM 637 N N . THR A 1 82 ? -0.383 -3.610 -18.257 1.00 93.25 82 THR A N 1
ATOM 638 C CA . THR A 1 82 ? 0.761 -3.992 -19.092 1.00 93.25 82 THR A CA 1
ATOM 639 C C . THR A 1 82 ? 2.019 -4.165 -18.248 1.00 93.25 82 THR A C 1
ATOM 641 O O . THR A 1 82 ? 2.410 -5.304 -18.003 1.00 93.25 82 THR A O 1
ATOM 644 N N . ILE A 1 83 ? 2.619 -3.081 -17.740 1.00 95.88 83 ILE A N 1
ATOM 645 C CA . ILE A 1 83 ? 3.900 -3.156 -17.013 1.00 95.88 83 ILE A CA 1
ATOM 646 C C . ILE A 1 83 ? 3.764 -4.025 -15.753 1.00 95.88 83 ILE A C 1
ATOM 648 O O . ILE A 1 83 ? 4.582 -4.916 -15.534 1.00 95.88 83 ILE A O 1
ATOM 652 N N . PHE A 1 84 ? 2.702 -3.837 -14.961 1.00 95.44 84 PHE A N 1
ATOM 653 C CA . PHE A 1 84 ? 2.470 -4.623 -13.745 1.00 95.44 84 PHE A CA 1
ATOM 654 C C . PHE A 1 84 ? 2.337 -6.124 -14.018 1.00 95.44 84 PHE A C 1
ATOM 656 O O . PHE A 1 84 ? 2.990 -6.926 -13.357 1.00 95.44 84 PHE A O 1
ATOM 663 N N . LYS A 1 85 ? 1.544 -6.515 -15.022 1.00 93.19 85 LYS A N 1
ATOM 664 C CA . LYS A 1 85 ? 1.361 -7.932 -15.371 1.00 93.19 85 LYS A CA 1
ATOM 665 C C . LYS A 1 85 ? 2.649 -8.546 -15.918 1.00 93.19 85 LYS A C 1
ATOM 667 O O . LYS A 1 85 ? 2.990 -9.659 -15.534 1.00 93.19 85 LYS A O 1
ATOM 672 N N . MET A 1 86 ? 3.395 -7.802 -16.739 1.00 93.88 86 MET A N 1
ATOM 673 C CA . MET A 1 86 ? 4.731 -8.213 -17.180 1.00 93.88 86 MET A CA 1
ATOM 674 C C . MET A 1 86 ? 5.665 -8.458 -15.993 1.00 93.88 86 MET A C 1
ATOM 676 O O . MET A 1 86 ? 6.372 -9.461 -15.975 1.00 93.88 86 MET A O 1
ATOM 680 N N . ASN A 1 87 ? 5.637 -7.575 -14.993 1.00 94.94 87 ASN A N 1
ATOM 681 C CA . ASN A 1 87 ? 6.429 -7.719 -13.778 1.00 94.94 87 ASN A CA 1
ATOM 682 C C . ASN A 1 87 ? 6.028 -8.964 -12.969 1.00 94.94 87 ASN A C 1
ATOM 684 O O . ASN A 1 87 ? 6.899 -9.714 -12.546 1.00 94.94 87 ASN A O 1
ATOM 688 N N . CYS A 1 88 ? 4.729 -9.232 -12.798 1.00 92.75 88 CYS A N 1
ATOM 689 C CA . CYS A 1 88 ? 4.261 -10.454 -12.135 1.00 92.75 88 CYS A CA 1
ATOM 690 C C . CYS A 1 88 ? 4.752 -11.722 -12.851 1.00 92.75 88 CYS A C 1
ATOM 692 O O . CYS A 1 88 ? 5.301 -12.601 -12.196 1.00 92.75 88 CYS A O 1
ATOM 694 N N . VAL A 1 89 ? 4.625 -11.788 -14.182 1.00 91.69 89 VAL A N 1
ATOM 695 C CA . VAL A 1 89 ? 5.100 -12.929 -14.989 1.00 91.69 89 VAL A CA 1
ATOM 696 C C . VAL A 1 89 ? 6.618 -13.099 -14.885 1.00 91.69 89 VAL A C 1
ATOM 698 O O . VAL A 1 89 ? 7.104 -14.209 -14.702 1.00 91.69 89 VAL A O 1
ATOM 701 N N . TYR A 1 90 ? 7.377 -12.005 -14.949 1.00 93.94 90 TYR A N 1
ATOM 702 C CA . TYR A 1 90 ? 8.840 -12.017 -14.856 1.00 93.94 90 TYR A CA 1
ATOM 703 C C . TYR A 1 90 ? 9.372 -12.601 -13.532 1.00 93.94 90 TYR A C 1
ATOM 705 O O . TYR A 1 90 ? 10.442 -13.213 -13.505 1.00 93.94 90 TYR A O 1
ATOM 713 N N . PHE A 1 91 ? 8.618 -12.448 -12.439 1.00 92.00 91 PHE A N 1
ATOM 714 C CA . PHE A 1 91 ? 8.945 -13.011 -11.126 1.00 92.00 91 PHE A CA 1
ATOM 715 C C . PHE A 1 91 ? 8.258 -14.353 -10.832 1.00 92.00 91 PHE A C 1
ATOM 717 O O . PHE A 1 91 ? 8.459 -14.900 -9.748 1.00 92.00 91 PHE A O 1
ATOM 724 N N . HIS A 1 92 ? 7.480 -14.903 -11.768 1.00 89.69 92 HIS A N 1
ATOM 725 C CA . HIS A 1 92 ? 6.791 -16.173 -11.573 1.00 89.69 92 HIS A CA 1
ATOM 726 C C . HIS A 1 92 ? 7.654 -17.343 -12.076 1.00 89.69 92 HIS A C 1
ATOM 728 O O . HIS A 1 92 ? 7.886 -17.427 -13.283 1.00 89.69 92 HIS A O 1
ATOM 734 N N . PRO A 1 93 ? 8.108 -18.268 -11.208 1.00 87.56 93 PRO A N 1
ATOM 735 C CA . PRO A 1 93 ? 9.023 -19.345 -11.603 1.00 87.56 93 PRO A CA 1
ATOM 736 C C . PRO A 1 93 ? 8.431 -20.271 -12.676 1.00 87.56 93 PRO A C 1
ATOM 738 O O . PRO A 1 93 ? 9.144 -20.687 -13.585 1.00 87.56 93 PRO A O 1
ATOM 741 N N . ASP A 1 94 ? 7.114 -20.503 -12.650 1.00 86.19 94 ASP A N 1
ATOM 742 C CA . ASP A 1 94 ? 6.444 -21.344 -13.658 1.00 86.19 94 ASP A CA 1
ATOM 743 C C . ASP A 1 94 ? 6.384 -20.700 -15.055 1.00 86.19 94 ASP A C 1
ATOM 745 O O . ASP A 1 94 ? 6.084 -21.365 -16.044 1.00 86.19 94 ASP A O 1
ATOM 749 N N . SER A 1 95 ? 6.686 -19.403 -15.177 1.00 85.44 95 SER A N 1
ATOM 750 C CA . SER A 1 95 ? 6.765 -18.715 -16.469 1.00 85.44 95 SER A CA 1
ATOM 751 C C . SER A 1 95 ? 8.141 -18.914 -17.107 1.00 85.44 95 SER A C 1
ATOM 753 O O . SER A 1 95 ? 8.842 -17.944 -17.378 1.00 85.44 95 SER A O 1
ATOM 755 N N . THR A 1 96 ? 8.538 -20.162 -17.362 1.00 84.75 96 THR A N 1
ATOM 756 C CA . THR A 1 96 ? 9.909 -20.547 -17.770 1.00 84.75 96 THR A CA 1
ATOM 757 C C . THR A 1 96 ? 10.462 -19.769 -18.971 1.00 84.75 96 THR A C 1
ATOM 759 O O . THR A 1 96 ? 11.648 -19.461 -19.007 1.00 84.75 96 THR A O 1
ATOM 762 N N . ALA A 1 97 ? 9.610 -19.372 -19.923 1.00 88.94 97 ALA A N 1
ATOM 763 C CA . ALA A 1 97 ? 10.003 -18.573 -21.090 1.00 88.94 97 ALA A CA 1
ATOM 764 C C . ALA A 1 97 ? 10.326 -17.093 -20.781 1.00 88.94 97 ALA A C 1
ATOM 766 O O . ALA A 1 97 ? 10.887 -16.396 -21.627 1.00 88.94 97 ALA A O 1
ATOM 767 N N . TYR A 1 98 ? 9.939 -16.587 -19.606 1.00 92.00 98 TYR A N 1
ATOM 768 C CA . TYR A 1 98 ? 9.995 -15.162 -19.253 1.00 92.00 98 TYR A CA 1
ATOM 769 C C . TYR A 1 98 ? 10.586 -14.884 -17.863 1.00 92.00 98 TYR A C 1
ATOM 771 O O . TYR A 1 98 ? 10.939 -13.737 -17.576 1.00 92.00 98 TYR A O 1
ATOM 779 N N . TYR A 1 99 ? 10.702 -15.908 -17.016 1.00 92.94 99 TYR A N 1
ATOM 780 C CA . TYR A 1 99 ? 11.217 -15.818 -15.657 1.00 92.94 99 TYR A CA 1
ATOM 781 C C . TYR A 1 99 ? 12.671 -15.345 -15.658 1.00 92.94 99 TYR A C 1
ATOM 783 O O . TYR A 1 99 ? 13.540 -15.985 -16.247 1.00 92.94 99 TYR A O 1
ATOM 791 N N . GLN A 1 100 ? 12.928 -14.201 -15.015 1.00 94.62 100 GLN A N 1
ATOM 792 C CA . GLN A 1 100 ? 14.266 -13.601 -14.895 1.00 94.62 100 GLN A CA 1
ATOM 793 C C . GLN A 1 100 ? 15.015 -13.391 -16.234 1.00 94.62 100 GLN A C 1
ATOM 795 O O . GLN A 1 100 ? 16.237 -13.253 -16.257 1.00 94.62 100 GLN A O 1
ATOM 800 N N . VAL A 1 101 ? 14.300 -13.307 -17.366 1.00 95.31 101 VAL A N 1
ATOM 801 C CA . VAL A 1 101 ? 14.910 -13.104 -18.692 1.00 95.31 101 VAL A CA 1
ATOM 802 C C . VAL A 1 101 ? 15.420 -11.656 -18.853 1.00 95.31 101 VAL A C 1
ATOM 804 O O . VAL A 1 101 ? 14.617 -10.720 -18.757 1.00 95.31 101 VAL A O 1
ATOM 807 N N . PRO A 1 102 ? 16.710 -11.422 -19.192 1.00 94.75 102 PRO A N 1
ATOM 808 C CA . PRO A 1 102 ? 17.290 -10.073 -19.265 1.00 94.75 102 PRO A CA 1
ATOM 809 C C . PRO A 1 102 ? 16.563 -9.101 -20.205 1.00 94.75 102 PRO A C 1
ATOM 811 O O . PRO A 1 102 ? 16.377 -7.934 -19.867 1.00 94.75 102 PRO A O 1
ATOM 814 N N . ALA A 1 103 ? 16.094 -9.575 -21.363 1.00 92.31 103 ALA A N 1
ATOM 815 C CA . ALA A 1 103 ? 15.351 -8.746 -22.314 1.00 92.31 103 ALA A CA 1
ATOM 816 C C . ALA A 1 103 ? 13.989 -8.280 -21.758 1.00 92.31 103 ALA A C 1
ATOM 818 O O . ALA A 1 103 ? 13.547 -7.162 -22.035 1.00 92.31 103 ALA A O 1
ATOM 819 N N . VAL A 1 104 ? 13.332 -9.113 -20.940 1.00 93.81 104 VAL A N 1
ATOM 820 C CA . VAL A 1 104 ? 12.083 -8.754 -20.254 1.00 93.81 104 VAL A CA 1
ATOM 821 C C . VAL A 1 104 ? 12.367 -7.709 -19.175 1.00 93.81 104 VAL A C 1
ATOM 823 O O . VAL A 1 104 ? 11.682 -6.686 -19.139 1.00 93.81 104 VAL A O 1
ATOM 826 N N . LYS A 1 105 ? 13.420 -7.909 -18.370 1.00 95.69 105 LYS A N 1
ATOM 827 C CA . LYS A 1 105 ? 13.888 -6.942 -17.362 1.00 95.69 105 LYS A CA 1
ATOM 828 C C . LYS A 1 105 ? 14.145 -5.564 -17.967 1.00 95.69 105 LYS A C 1
ATOM 830 O O . LYS A 1 105 ? 13.593 -4.569 -17.499 1.00 95.69 105 LYS A O 1
ATOM 835 N N . PHE A 1 106 ? 14.932 -5.520 -19.044 1.00 94.75 106 PHE A N 1
ATOM 836 C CA . PHE A 1 106 ? 15.244 -4.292 -19.772 1.00 94.75 106 PHE A CA 1
ATOM 837 C C . PHE A 1 106 ? 13.959 -3.560 -20.176 1.00 94.75 106 PHE A C 1
ATOM 839 O O . PHE A 1 106 ? 13.763 -2.387 -19.854 1.00 94.75 106 PHE A O 1
ATOM 846 N N . LYS A 1 107 ? 13.019 -4.273 -20.802 1.00 95.12 107 LYS A N 1
ATOM 847 C CA . LYS A 1 107 ? 11.750 -3.686 -21.235 1.00 95.12 107 LYS A CA 1
ATOM 848 C C . LYS A 1 107 ? 10.897 -3.183 -20.061 1.00 95.12 107 LYS A C 1
ATOM 850 O O . LYS A 1 107 ? 10.311 -2.109 -20.184 1.00 95.12 107 LYS A O 1
ATOM 855 N N . ILE A 1 108 ? 10.858 -3.892 -18.927 1.00 96.69 108 ILE A N 1
ATOM 856 C CA . ILE A 1 108 ? 10.153 -3.450 -17.709 1.00 96.69 108 ILE A CA 1
ATOM 857 C C . ILE A 1 108 ? 10.746 -2.139 -17.183 1.00 96.69 108 ILE A C 1
ATOM 859 O O . ILE A 1 108 ? 9.999 -1.181 -16.982 1.00 96.69 108 ILE A O 1
ATOM 863 N N . TYR A 1 109 ? 12.069 -2.056 -17.004 1.00 97.62 109 TYR A N 1
ATOM 864 C CA . TYR A 1 109 ? 12.721 -0.836 -16.516 1.00 97.62 109 TYR A CA 1
ATOM 865 C C . TYR A 1 109 ? 12.478 0.353 -17.444 1.00 97.62 109 TYR A C 1
ATOM 867 O O . TYR A 1 109 ? 12.048 1.414 -16.990 1.00 97.62 109 TYR A O 1
ATOM 875 N N . HIS A 1 110 ? 12.695 0.183 -18.748 1.00 95.50 110 HIS A N 1
ATOM 876 C CA . HIS A 1 110 ? 12.525 1.275 -19.702 1.00 95.50 110 HIS A CA 1
ATOM 877 C C . HIS A 1 110 ? 11.062 1.723 -19.821 1.00 95.50 110 HIS A C 1
ATOM 879 O O . HIS A 1 110 ? 10.806 2.925 -19.895 1.00 95.50 110 HIS A O 1
ATOM 885 N N . ALA A 1 111 ? 10.099 0.797 -19.773 1.00 96.56 111 ALA A N 1
ATOM 886 C CA . ALA A 1 111 ? 8.680 1.141 -19.804 1.00 96.56 111 ALA A CA 1
ATOM 887 C C . ALA A 1 111 ? 8.213 1.852 -18.535 1.00 96.56 111 ALA A C 1
ATOM 889 O O . ALA A 1 111 ? 7.510 2.860 -18.614 1.00 96.56 111 ALA A O 1
ATOM 890 N N . LEU A 1 112 ? 8.636 1.364 -17.367 1.00 97.69 112 LEU A N 1
ATOM 891 C CA . LEU A 1 112 ? 8.323 1.997 -16.093 1.00 97.69 112 LEU A CA 1
ATOM 892 C C . LEU A 1 112 ? 8.911 3.410 -16.025 1.00 97.69 112 LEU A C 1
ATOM 894 O O . LEU A 1 112 ? 8.211 4.352 -15.656 1.00 97.69 112 LEU A O 1
ATOM 898 N N . ASN A 1 113 ? 10.166 3.572 -16.450 1.00 96.56 113 ASN A N 1
ATOM 899 C CA . ASN A 1 113 ? 10.835 4.866 -16.520 1.00 96.56 113 ASN A CA 1
ATOM 900 C C . ASN A 1 113 ? 10.115 5.836 -17.469 1.00 96.56 113 ASN A C 1
ATOM 902 O O . ASN A 1 113 ? 9.838 6.975 -17.099 1.00 96.56 113 ASN A O 1
ATOM 906 N N . ALA A 1 114 ? 9.770 5.382 -18.678 1.00 94.38 114 ALA A N 1
ATOM 907 C CA . ALA A 1 114 ? 9.056 6.196 -19.658 1.00 94.38 114 ALA A CA 1
ATOM 908 C C . ALA A 1 114 ? 7.666 6.615 -19.153 1.00 94.38 114 ALA A C 1
ATOM 910 O O . ALA A 1 114 ? 7.281 7.775 -19.309 1.00 94.38 114 ALA A O 1
ATOM 911 N N . TRP A 1 115 ? 6.931 5.698 -18.517 1.00 96.00 115 TRP A N 1
ATOM 912 C CA . TRP A 1 115 ? 5.609 5.983 -17.965 1.00 96.00 115 TRP A CA 1
ATOM 913 C C . TRP A 1 115 ? 5.681 6.982 -16.805 1.00 96.00 115 TRP A C 1
ATOM 915 O O . TRP A 1 115 ? 4.937 7.959 -16.795 1.00 96.00 115 TRP A O 1
ATOM 925 N N . LEU A 1 116 ? 6.608 6.790 -15.860 1.00 95.81 116 LEU A N 1
ATOM 926 C CA . LEU A 1 116 ? 6.784 7.684 -14.712 1.00 95.81 116 LEU A CA 1
ATOM 927 C C . LEU A 1 116 ? 7.248 9.091 -15.111 1.00 95.81 116 LEU A C 1
ATOM 929 O O . LEU A 1 116 ? 6.896 10.055 -14.437 1.00 95.81 116 LEU A O 1
ATOM 933 N N . SER A 1 117 ? 7.978 9.230 -16.218 1.00 92.62 117 SER A N 1
ATOM 934 C CA . SER A 1 117 ? 8.383 10.541 -16.738 1.00 92.62 117 SER A CA 1
ATOM 935 C C . SER A 1 117 ? 7.239 11.345 -17.368 1.00 92.62 117 SER A C 1
ATOM 937 O O . SER A 1 117 ? 7.407 12.544 -17.584 1.00 92.62 117 SER A O 1
ATOM 939 N N . LYS A 1 118 ? 6.092 10.729 -17.698 1.00 90.50 118 LYS A N 1
ATOM 940 C CA . LYS A 1 118 ? 4.986 11.430 -18.379 1.00 90.50 118 LYS A CA 1
ATOM 941 C C . LYS A 1 118 ? 3.589 10.909 -18.019 1.00 90.50 118 LYS A C 1
ATOM 943 O O . LYS A 1 118 ? 2.713 10.949 -18.869 1.00 90.50 118 LYS A O 1
ATOM 948 N N . TYR A 1 119 ? 3.366 10.394 -16.813 1.00 91.19 119 TYR A N 1
ATOM 949 C CA . TYR A 1 119 ? 2.113 9.720 -16.427 1.00 91.19 119 TYR A CA 1
ATOM 950 C C . TYR A 1 119 ? 0.829 10.521 -16.777 1.00 91.19 119 TYR A C 1
ATOM 952 O O . TYR A 1 119 ? 0.859 11.751 -16.832 1.00 91.19 119 TYR A O 1
ATOM 960 N N . PRO A 1 120 ? -0.326 9.852 -16.991 1.00 91.19 120 PRO A N 1
ATOM 961 C CA . PRO A 1 120 ? -1.573 10.512 -17.386 1.00 91.19 120 PRO A CA 1
ATOM 962 C C . PRO A 1 120 ? -2.093 11.501 -16.338 1.00 91.19 120 PRO A C 1
ATOM 964 O O . PRO A 1 120 ? -1.803 11.376 -15.137 1.00 91.19 120 PRO A O 1
ATOM 967 N N . SER A 1 121 ? -2.952 12.417 -16.798 1.00 89.94 121 SER A N 1
ATOM 968 C CA . SER A 1 121 ? -3.719 13.325 -15.944 1.00 89.94 121 SER A CA 1
ATOM 969 C C . SER A 1 121 ? -4.452 12.573 -14.835 1.00 89.94 121 SER A C 1
ATOM 971 O O . SER A 1 121 ? -4.778 11.387 -14.948 1.00 89.94 121 SER A O 1
ATOM 973 N N . TYR A 1 122 ? -4.675 13.266 -13.725 1.00 91.88 122 TYR A N 1
ATOM 974 C CA . TYR A 1 122 ? -5.328 12.675 -12.571 1.00 91.88 122 TYR A CA 1
ATOM 975 C C . TYR A 1 122 ? -6.787 12.313 -12.872 1.00 91.88 122 TYR A C 1
ATOM 977 O O . TYR A 1 122 ? -7.548 13.129 -13.384 1.00 91.88 122 TYR A O 1
ATOM 985 N N . GLN A 1 123 ? -7.173 11.093 -12.505 1.00 92.06 123 GLN A N 1
ATOM 986 C CA . GLN A 1 123 ? -8.537 10.594 -12.567 1.00 92.06 123 GLN A CA 1
ATOM 987 C C . GLN A 1 123 ? -8.887 9.911 -11.244 1.00 92.06 123 GLN A C 1
ATOM 989 O O . GLN A 1 123 ? -8.364 8.838 -10.913 1.00 92.06 123 GLN A O 1
ATOM 994 N N . TRP A 1 124 ? -9.815 10.505 -10.494 1.00 90.38 124 TRP A N 1
ATOM 995 C CA . TRP A 1 124 ? -10.399 9.838 -9.335 1.00 90.38 124 TRP A CA 1
ATOM 996 C C . TRP A 1 124 ? -11.203 8.621 -9.819 1.00 90.38 124 TRP A C 1
ATOM 998 O O . TRP A 1 124 ? -12.085 8.749 -10.659 1.00 90.38 124 TRP A O 1
ATOM 1008 N N . HIS A 1 125 ? -10.981 7.395 -9.352 1.00 88.81 125 HIS A N 1
ATOM 1009 C CA . HIS A 1 125 ? -10.219 6.993 -8.165 1.00 88.81 125 HIS A CA 1
ATOM 1010 C C . HIS A 1 125 ? -8.933 6.234 -8.552 1.00 88.81 125 HIS A C 1
ATOM 1012 O O . HIS A 1 125 ? -8.045 6.009 -7.731 1.00 88.81 125 HIS A O 1
ATOM 1018 N N . ILE A 1 126 ? -8.823 5.84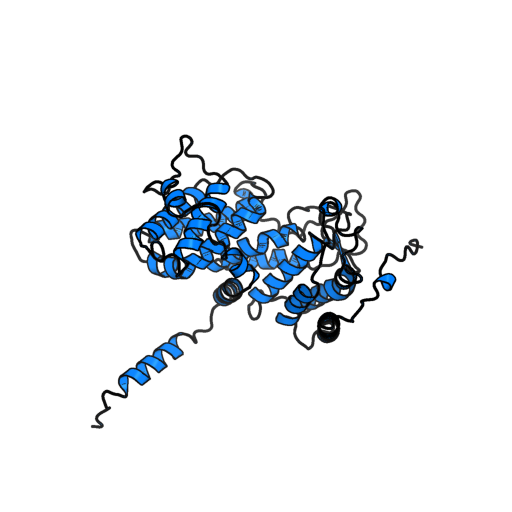0 -9.827 1.00 90.38 126 ILE A N 1
ATOM 1019 C CA . ILE A 1 126 ? -7.764 4.977 -10.369 1.00 90.38 126 ILE A CA 1
ATOM 1020 C C . ILE A 1 126 ? -6.380 5.584 -10.118 1.00 90.38 126 ILE A C 1
ATOM 1022 O O . ILE A 1 126 ? -5.458 4.865 -9.727 1.00 90.38 126 ILE A O 1
ATOM 1026 N N . SER A 1 127 ? -6.243 6.899 -10.304 1.00 92.81 127 SER A N 1
ATOM 1027 C CA . SER A 1 127 ? -4.992 7.622 -10.078 1.00 92.81 127 SER A CA 1
ATOM 1028 C C . SER A 1 127 ? -4.584 7.683 -8.611 1.00 92.81 127 SER A C 1
ATOM 1030 O O . SER A 1 127 ? -3.391 7.738 -8.341 1.00 92.81 127 SER A O 1
ATOM 1032 N N . ALA A 1 128 ? -5.534 7.666 -7.678 1.00 91.69 128 ALA A N 1
ATOM 1033 C CA . ALA A 1 128 ? -5.244 7.741 -6.250 1.00 91.69 128 ALA A CA 1
ATOM 1034 C C . ALA A 1 128 ? -4.990 6.364 -5.623 1.00 91.69 128 ALA A C 1
ATOM 1036 O O . ALA A 1 128 ? -4.203 6.270 -4.690 1.00 91.69 128 ALA A O 1
ATOM 1037 N N . PHE A 1 129 ? -5.635 5.304 -6.120 1.00 93.81 129 PHE A N 1
ATOM 1038 C CA . PHE A 1 129 ? -5.620 3.989 -5.465 1.00 93.81 129 PHE A CA 1
ATOM 1039 C C . PHE A 1 129 ? -4.863 2.938 -6.281 1.00 93.81 129 PHE A C 1
ATOM 1041 O O . PHE A 1 129 ? -3.774 2.502 -5.911 1.00 93.81 129 PHE A O 1
ATOM 1048 N N . SER A 1 130 ? -5.426 2.547 -7.429 1.00 93.62 130 SER A N 1
ATOM 1049 C CA . SER A 1 130 ? -4.933 1.412 -8.216 1.00 93.62 130 SER A CA 1
ATOM 1050 C C . SER A 1 130 ? -3.529 1.661 -8.770 1.00 93.62 130 SER A C 1
ATOM 1052 O O . SER A 1 130 ? -2.655 0.807 -8.630 1.00 93.62 130 SER A O 1
ATOM 1054 N N . GLN A 1 131 ? -3.272 2.844 -9.342 1.00 96.31 131 GLN A N 1
ATOM 1055 C CA . GLN A 1 131 ? -1.956 3.146 -9.912 1.00 96.31 131 GLN A CA 1
ATOM 1056 C C . GLN A 1 131 ? -0.840 3.153 -8.843 1.00 96.31 131 GLN A C 1
ATOM 1058 O O . GLN A 1 131 ? 0.126 2.411 -9.031 1.00 96.31 131 GLN A O 1
ATOM 1063 N N . PRO A 1 132 ? -0.949 3.889 -7.711 1.00 97.00 132 PRO A N 1
ATOM 1064 C CA . PRO A 1 132 ? 0.013 3.786 -6.610 1.00 97.00 132 PRO A CA 1
ATOM 1065 C C . PRO A 1 132 ? 0.212 2.363 -6.095 1.00 97.00 132 PRO A C 1
ATOM 1067 O O . PRO A 1 132 ? 1.350 1.948 -5.901 1.00 97.00 132 PRO A O 1
ATOM 1070 N N . GLN A 1 133 ? -0.868 1.593 -5.920 1.00 96.50 133 GLN A N 1
ATOM 1071 C CA . GLN A 1 133 ? -0.779 0.209 -5.456 1.00 96.50 133 GLN A CA 1
ATOM 1072 C C . GLN A 1 133 ? 0.053 -0.655 -6.411 1.00 96.50 133 GLN A C 1
ATOM 1074 O O . GLN A 1 133 ? 0.975 -1.342 -5.973 1.00 96.50 133 GLN A O 1
ATOM 1079 N N . LYS A 1 134 ? -0.243 -0.616 -7.717 1.00 96.69 134 LYS A N 1
ATOM 1080 C CA . LYS A 1 134 ? 0.502 -1.406 -8.709 1.00 96.69 134 LYS A CA 1
ATOM 1081 C C . LYS A 1 134 ? 1.957 -0.962 -8.808 1.00 96.69 134 LYS A C 1
ATOM 1083 O O . LYS A 1 134 ? 2.834 -1.819 -8.859 1.00 96.69 134 LYS A O 1
ATOM 1088 N N . LEU A 1 135 ? 2.219 0.346 -8.780 1.00 98.31 135 LEU A N 1
ATOM 1089 C CA . LEU A 1 135 ? 3.580 0.878 -8.754 1.00 98.31 135 LEU A CA 1
ATOM 1090 C C . LEU A 1 135 ? 4.357 0.367 -7.537 1.00 98.31 135 LEU A C 1
ATOM 1092 O O . LEU A 1 135 ? 5.445 -0.173 -7.702 1.00 98.31 135 LEU A O 1
ATOM 1096 N N . GLY A 1 136 ? 3.791 0.496 -6.337 1.00 97.88 136 GLY A N 1
ATOM 1097 C CA . GLY A 1 136 ? 4.430 0.060 -5.099 1.00 97.88 136 GLY A CA 1
ATOM 1098 C C . GLY A 1 136 ? 4.776 -1.426 -5.104 1.00 97.88 136 GLY A C 1
ATOM 1099 O O . GLY A 1 136 ? 5.906 -1.792 -4.787 1.00 97.88 136 GLY A O 1
ATOM 1100 N N . ILE A 1 137 ? 3.851 -2.278 -5.557 1.00 97.50 137 ILE A N 1
ATOM 1101 C CA . ILE A 1 137 ? 4.113 -3.718 -5.677 1.00 97.50 137 ILE A CA 1
ATOM 1102 C C . ILE A 1 137 ? 5.271 -3.989 -6.643 1.00 97.50 137 ILE A C 1
ATOM 1104 O O . ILE A 1 137 ? 6.191 -4.722 -6.283 1.00 97.50 137 ILE A O 1
ATOM 1108 N N . MET A 1 138 ? 5.282 -3.365 -7.830 1.00 98.00 138 MET A N 1
ATOM 1109 C CA . MET A 1 138 ? 6.404 -3.524 -8.768 1.00 98.00 138 MET A CA 1
ATOM 1110 C C . MET A 1 138 ? 7.727 -3.101 -8.152 1.00 98.00 138 MET A C 1
ATOM 1112 O O . MET A 1 138 ? 8.708 -3.826 -8.265 1.00 98.00 138 MET A O 1
ATOM 1116 N N . MET A 1 139 ? 7.751 -1.948 -7.483 1.00 98.31 139 MET A N 1
ATOM 1117 C CA . MET A 1 139 ? 8.959 -1.408 -6.868 1.00 98.31 139 MET A CA 1
ATOM 1118 C C . MET A 1 139 ? 9.524 -2.350 -5.797 1.00 98.31 139 MET A C 1
ATOM 1120 O O . MET A 1 139 ? 10.733 -2.560 -5.755 1.00 98.31 139 MET A O 1
ATOM 1124 N N . VAL A 1 140 ? 8.672 -2.966 -4.970 1.00 98.19 140 VAL A N 1
ATOM 1125 C CA . VAL A 1 140 ? 9.102 -3.955 -3.966 1.00 98.19 140 VAL A CA 1
ATOM 1126 C C . VAL A 1 140 ? 9.590 -5.250 -4.617 1.00 98.19 140 VAL A C 1
ATOM 1128 O O . VAL A 1 140 ? 10.598 -5.801 -4.180 1.00 98.19 140 VAL A O 1
ATOM 1131 N N . MET A 1 141 ? 8.919 -5.732 -5.668 1.00 96.44 141 MET A N 1
ATOM 1132 C CA . MET A 1 141 ? 9.356 -6.925 -6.409 1.00 96.44 141 MET A CA 1
ATOM 1133 C C . MET A 1 141 ? 10.718 -6.703 -7.079 1.00 96.44 141 MET A C 1
ATOM 1135 O O . MET A 1 141 ? 11.591 -7.562 -7.009 1.00 96.44 141 MET A O 1
ATOM 1139 N N . LEU A 1 142 ? 10.918 -5.527 -7.677 1.00 97.94 142 LEU A N 1
ATOM 1140 C CA . LEU A 1 142 ? 12.150 -5.149 -8.366 1.00 97.94 142 LEU A CA 1
ATOM 1141 C C . LEU A 1 142 ? 13.262 -4.706 -7.408 1.00 97.94 142 LEU A C 1
ATOM 1143 O O . LEU A 1 142 ? 14.386 -4.536 -7.863 1.00 97.94 142 LEU A O 1
ATOM 1147 N N . PHE A 1 143 ? 12.987 -4.518 -6.112 1.00 98.06 143 PHE A N 1
ATOM 1148 C CA . PHE A 1 143 ? 13.901 -3.864 -5.172 1.00 98.06 143 PHE A CA 1
ATOM 1149 C C . PHE A 1 143 ? 15.310 -4.477 -5.158 1.00 98.06 143 PHE A C 1
ATOM 1151 O O . PHE A 1 143 ? 16.291 -3.765 -5.381 1.00 98.06 143 PHE A O 1
ATOM 1158 N N . ASP A 1 144 ? 15.407 -5.788 -4.919 1.00 96.50 144 ASP A N 1
ATOM 1159 C CA . ASP A 1 144 ? 16.695 -6.477 -4.779 1.00 96.50 144 ASP A CA 1
ATOM 1160 C C . ASP A 1 144 ? 17.485 -6.426 -6.098 1.00 96.50 144 ASP A C 1
ATOM 1162 O O . ASP A 1 144 ? 18.684 -6.147 -6.110 1.00 96.50 144 ASP A O 1
ATOM 1166 N N . GLN A 1 145 ? 16.790 -6.597 -7.226 1.00 97.44 145 GLN A N 1
ATOM 1167 C CA . GLN A 1 145 ? 17.395 -6.538 -8.553 1.00 97.44 145 GLN A CA 1
ATOM 1168 C C . GLN A 1 145 ? 17.826 -5.115 -8.931 1.00 97.44 145 GLN A C 1
ATOM 1170 O O . GLN A 1 145 ? 18.935 -4.928 -9.419 1.00 97.44 145 GLN A O 1
ATOM 1175 N N . MET A 1 146 ? 17.016 -4.097 -8.628 1.00 98.12 146 MET A N 1
ATOM 1176 C CA . MET A 1 146 ? 17.371 -2.688 -8.818 1.00 98.12 146 MET A CA 1
ATOM 1177 C C . MET A 1 146 ? 18.551 -2.269 -7.944 1.00 98.12 146 MET A C 1
ATOM 1179 O O . MET A 1 146 ? 19.321 -1.402 -8.346 1.00 98.12 146 MET A O 1
ATOM 1183 N N . LYS A 1 147 ? 18.707 -2.847 -6.747 1.00 96.44 147 LYS A N 1
ATOM 1184 C CA . LYS A 1 147 ? 19.864 -2.579 -5.888 1.00 96.44 147 LYS A CA 1
ATOM 1185 C C . LYS A 1 147 ? 21.156 -3.045 -6.561 1.00 96.44 147 LYS A C 1
ATOM 1187 O O . LYS A 1 147 ? 22.101 -2.266 -6.629 1.00 96.44 147 LYS A O 1
ATOM 1192 N N . VAL A 1 148 ? 21.168 -4.257 -7.113 1.00 97.06 148 VAL A N 1
ATOM 1193 C CA . VAL A 1 148 ? 22.320 -4.796 -7.857 1.00 97.06 148 VAL A CA 1
ATOM 1194 C C . VAL A 1 148 ? 22.548 -4.026 -9.161 1.00 97.06 148 VAL A C 1
ATOM 1196 O O . VAL A 1 148 ? 23.637 -3.506 -9.389 1.00 97.06 148 VAL A O 1
ATOM 1199 N N . ASP A 1 149 ? 21.505 -3.878 -9.980 1.00 97.88 149 ASP A N 1
ATOM 1200 C CA . ASP A 1 149 ? 21.579 -3.227 -11.292 1.00 97.88 149 ASP A CA 1
ATOM 1201 C C . ASP A 1 149 ? 21.899 -1.723 -11.196 1.00 97.88 149 ASP A C 1
ATOM 1203 O O . ASP A 1 149 ? 22.309 -1.117 -12.180 1.00 97.88 149 ASP A O 1
ATOM 1207 N N . SER A 1 150 ? 21.737 -1.087 -10.028 1.00 96.75 150 SER A N 1
ATOM 1208 C CA . SER A 1 150 ? 22.066 0.337 -9.858 1.00 96.75 150 SER A CA 1
ATOM 1209 C C . SER A 1 150 ? 23.555 0.661 -10.024 1.00 96.75 150 SER A C 1
ATOM 1211 O O . SER A 1 150 ? 23.894 1.823 -10.246 1.00 96.75 150 SER A O 1
ATOM 1213 N N . LEU A 1 151 ? 24.421 -0.353 -9.936 1.00 95.94 151 LEU A N 1
ATOM 1214 C CA . LEU A 1 151 ? 25.866 -0.243 -10.147 1.00 95.94 151 LEU A CA 1
ATOM 1215 C C . LEU A 1 151 ? 26.260 -0.355 -11.631 1.00 95.94 151 LEU A C 1
ATOM 1217 O O . LEU A 1 151 ? 27.395 -0.050 -11.987 1.00 95.94 151 LEU A O 1
ATOM 1221 N N . ASP A 1 152 ? 25.337 -0.788 -12.493 1.00 96.00 152 ASP A N 1
ATOM 1222 C CA . ASP A 1 152 ? 25.553 -0.940 -13.930 1.00 96.00 152 ASP A CA 1
ATOM 1223 C C . ASP A 1 152 ? 25.346 0.397 -14.666 1.00 96.00 152 ASP A C 1
ATOM 1225 O O . ASP A 1 152 ? 24.395 1.133 -14.396 1.00 96.00 152 ASP A O 1
ATOM 1229 N N . ALA A 1 153 ? 26.214 0.724 -15.628 1.00 95.50 153 ALA A N 1
ATOM 1230 C CA . ALA A 1 153 ? 26.150 1.995 -16.358 1.00 95.50 153 ALA A CA 1
ATOM 1231 C C . ALA A 1 153 ? 24.901 2.131 -17.254 1.00 95.50 153 ALA A C 1
ATOM 1233 O O . ALA A 1 153 ? 24.429 3.244 -17.492 1.00 95.50 153 ALA A O 1
ATOM 1234 N N . THR A 1 154 ? 24.345 1.012 -17.723 1.00 93.12 154 THR A N 1
ATOM 1235 C CA . THR A 1 154 ? 23.126 0.955 -18.543 1.00 93.12 154 THR A CA 1
ATOM 1236 C C . THR A 1 154 ? 21.889 1.217 -17.690 1.00 93.12 154 THR A C 1
ATOM 1238 O O . THR A 1 154 ? 21.006 1.983 -18.081 1.00 93.12 154 THR A O 1
ATOM 1241 N N . TYR A 1 155 ? 21.814 0.593 -16.512 1.00 96.75 155 TYR A N 1
ATOM 1242 C CA . TYR A 1 155 ? 20.612 0.620 -15.676 1.00 96.75 155 TYR A CA 1
ATOM 1243 C C . TYR A 1 155 ? 20.634 1.678 -14.574 1.00 96.75 155 TYR A C 1
ATOM 1245 O O . TYR A 1 155 ? 19.574 2.201 -14.224 1.00 96.75 155 TYR A O 1
ATOM 1253 N N . GLY A 1 156 ? 21.804 2.043 -14.053 1.00 97.94 156 GLY A N 1
ATOM 1254 C CA . GLY A 1 156 ? 21.971 2.987 -12.948 1.00 97.94 156 GLY A CA 1
ATOM 1255 C C . GLY A 1 156 ? 21.200 4.300 -13.137 1.00 97.94 156 GLY A C 1
ATOM 1256 O O . GLY A 1 156 ? 20.373 4.642 -12.281 1.00 97.94 156 GLY A O 1
ATOM 1257 N N . PRO A 1 157 ? 21.368 5.021 -14.266 1.00 97.69 157 PRO A N 1
ATOM 1258 C CA . PRO A 1 157 ? 20.618 6.250 -14.535 1.00 97.69 157 PRO A CA 1
ATOM 1259 C C . PRO A 1 157 ? 19.099 6.036 -14.625 1.00 97.69 157 PRO A C 1
ATOM 1261 O O . PRO A 1 157 ? 18.325 6.850 -14.115 1.00 97.69 157 PRO A O 1
ATOM 1264 N N . VAL A 1 158 ? 18.666 4.926 -15.233 1.00 97.50 158 VAL A N 1
ATOM 1265 C CA . VAL A 1 158 ? 17.246 4.571 -15.391 1.00 97.50 158 VAL A CA 1
ATOM 1266 C C . VAL A 1 158 ? 16.612 4.294 -14.028 1.00 97.50 158 VAL A C 1
ATOM 1268 O O . VAL A 1 158 ? 15.578 4.873 -13.701 1.00 97.50 158 VAL A O 1
ATOM 1271 N N . ILE A 1 159 ? 17.256 3.478 -13.192 1.00 98.50 159 ILE A N 1
ATOM 1272 C CA . ILE A 1 159 ? 16.789 3.127 -11.844 1.00 98.50 159 ILE A CA 1
ATOM 1273 C C . ILE A 1 159 ? 16.744 4.364 -10.946 1.00 98.50 159 ILE A C 1
ATOM 1275 O O . ILE A 1 159 ? 15.760 4.572 -10.231 1.00 98.50 159 ILE A O 1
ATOM 1279 N N . LYS A 1 160 ? 17.772 5.222 -11.008 1.00 97.94 160 LYS A N 1
ATOM 1280 C CA . LYS A 1 160 ? 17.796 6.493 -10.272 1.00 97.94 160 LYS A CA 1
ATOM 1281 C C . LYS A 1 160 ? 16.587 7.361 -10.629 1.00 97.94 160 LYS A C 1
ATOM 1283 O O . LYS A 1 160 ? 15.933 7.886 -9.727 1.00 97.94 160 LYS A O 1
ATOM 1288 N N . ASN A 1 161 ? 16.260 7.487 -11.919 1.00 98.06 161 ASN A N 1
ATOM 1289 C CA . ASN A 1 161 ? 15.091 8.257 -12.338 1.00 98.06 161 ASN A CA 1
ATOM 1290 C C . ASN A 1 161 ? 13.772 7.577 -11.937 1.00 98.06 161 ASN A C 1
ATOM 1292 O O . ASN A 1 161 ? 12.894 8.265 -11.429 1.00 98.06 161 ASN A O 1
ATOM 1296 N N . ILE A 1 162 ? 13.640 6.251 -12.066 1.00 98.50 162 ILE A N 1
ATOM 1297 C CA . ILE A 1 162 ? 12.450 5.514 -11.600 1.00 98.50 162 ILE A CA 1
ATOM 1298 C C . ILE A 1 162 ? 12.177 5.811 -10.123 1.00 98.50 162 ILE A C 1
ATOM 1300 O O . ILE A 1 162 ? 11.068 6.222 -9.787 1.00 98.50 162 ILE A O 1
ATOM 1304 N N . LYS A 1 163 ? 13.180 5.662 -9.245 1.00 97.69 163 LYS A N 1
ATOM 1305 C CA . LYS A 1 163 ? 13.023 5.919 -7.803 1.00 97.69 163 LYS A CA 1
ATOM 1306 C C . LYS A 1 163 ? 12.585 7.361 -7.531 1.00 97.69 163 LYS A C 1
ATOM 1308 O O . LYS A 1 163 ? 11.626 7.583 -6.796 1.00 97.69 163 LYS A O 1
ATOM 1313 N N . LEU A 1 164 ? 13.236 8.336 -8.173 1.00 94.94 164 LEU A N 1
ATOM 1314 C CA . LEU A 1 164 ? 12.894 9.754 -8.033 1.00 94.94 164 LEU A CA 1
ATOM 1315 C C . LEU A 1 164 ? 11.457 10.053 -8.489 1.00 94.94 164 LEU A C 1
ATOM 1317 O O . LEU A 1 164 ? 10.701 10.724 -7.783 1.00 94.94 164 LEU A O 1
ATOM 1321 N N . GLN A 1 165 ? 11.075 9.576 -9.675 1.00 95.81 165 GLN A N 1
ATOM 1322 C CA . GLN A 1 165 ? 9.759 9.858 -10.241 1.00 95.81 165 GLN A CA 1
ATOM 1323 C C . GLN A 1 165 ? 8.648 9.083 -9.534 1.00 95.81 165 GLN A C 1
ATOM 1325 O O . GLN A 1 165 ? 7.538 9.597 -9.449 1.00 95.81 165 GLN A O 1
ATOM 1330 N N . ALA A 1 166 ? 8.921 7.903 -8.972 1.00 96.81 166 ALA A N 1
ATOM 1331 C CA . ALA A 1 166 ? 7.944 7.147 -8.191 1.00 96.81 166 ALA A CA 1
ATOM 1332 C C . ALA A 1 166 ? 7.493 7.923 -6.941 1.00 96.81 166 ALA A C 1
ATOM 1334 O O . ALA A 1 166 ? 6.292 8.062 -6.707 1.00 96.81 166 ALA A O 1
ATOM 1335 N N . VAL A 1 167 ? 8.430 8.515 -6.191 1.00 92.44 167 VAL A N 1
ATOM 1336 C CA . VAL A 1 167 ? 8.098 9.366 -5.032 1.00 92.44 167 VAL A CA 1
ATOM 1337 C C . VAL A 1 167 ? 7.309 10.604 -5.468 1.00 92.44 167 VAL A C 1
ATOM 1339 O O . VAL A 1 167 ? 6.286 10.944 -4.872 1.00 92.44 167 VAL A O 1
ATOM 1342 N N . ARG A 1 168 ? 7.736 11.274 -6.548 1.00 90.50 168 ARG A N 1
ATOM 1343 C CA . ARG A 1 168 ? 7.022 12.444 -7.094 1.00 90.50 168 ARG A CA 1
ATOM 1344 C C . ARG A 1 168 ? 5.613 12.095 -7.557 1.00 90.50 168 ARG A C 1
ATOM 1346 O O . ARG A 1 168 ? 4.679 12.852 -7.302 1.00 90.50 168 ARG A O 1
ATOM 1353 N N . PHE A 1 169 ? 5.460 10.945 -8.203 1.00 92.81 169 PHE A N 1
ATOM 1354 C CA . PHE A 1 169 ? 4.176 10.416 -8.627 1.00 92.81 169 PHE A CA 1
ATOM 1355 C C . PHE A 1 169 ? 3.242 10.234 -7.430 1.00 92.81 169 PHE A C 1
ATOM 1357 O O . PHE A 1 169 ? 2.125 10.742 -7.467 1.00 92.81 169 PHE A O 1
ATOM 1364 N N . LEU A 1 170 ? 3.697 9.600 -6.343 1.00 91.81 170 LEU A N 1
ATOM 1365 C CA . LEU A 1 170 ? 2.875 9.447 -5.140 1.00 91.81 170 LEU A CA 1
ATOM 1366 C C . LEU A 1 170 ? 2.425 10.782 -4.556 1.00 91.81 170 LEU A C 1
ATOM 1368 O O . LEU A 1 170 ? 1.255 10.935 -4.215 1.00 91.81 170 LEU A O 1
ATOM 1372 N N . ARG A 1 171 ? 3.315 11.773 -4.484 1.00 87.88 171 ARG A N 1
ATOM 1373 C CA . ARG A 1 171 ? 2.956 13.110 -3.987 1.00 87.88 171 ARG A CA 1
ATOM 1374 C C . ARG A 1 171 ? 1.920 13.784 -4.883 1.00 87.88 171 ARG A C 1
ATOM 1376 O O . ARG A 1 171 ? 0.931 14.309 -4.385 1.00 87.88 171 ARG A O 1
ATOM 1383 N N . HIS A 1 172 ? 2.082 13.686 -6.199 1.00 89.25 172 HIS A N 1
ATOM 1384 C CA . HIS A 1 172 ? 1.107 14.202 -7.157 1.00 89.25 172 HIS A CA 1
ATOM 1385 C C . HIS A 1 172 ? -0.258 13.511 -7.056 1.00 89.25 172 HIS A C 1
ATOM 1387 O O . HIS A 1 172 ? -1.299 14.168 -7.098 1.00 89.25 172 HIS A O 1
ATOM 1393 N N . ARG A 1 173 ? -0.271 12.183 -6.897 1.00 91.12 173 ARG A N 1
ATOM 1394 C CA . ARG A 1 173 ? -1.510 11.420 -6.704 1.00 91.12 173 ARG A CA 1
ATOM 1395 C C . ARG A 1 173 ? -2.150 11.686 -5.352 1.00 91.12 173 ARG A C 1
ATOM 1397 O O . ARG A 1 173 ? -3.377 11.687 -5.275 1.00 91.12 173 ARG A O 1
ATOM 1404 N N . TRP A 1 174 ? -1.338 11.971 -4.334 1.00 89.12 174 TRP A N 1
ATOM 1405 C CA . TRP A 1 174 ? -1.828 12.340 -3.017 1.00 89.12 174 TRP A CA 1
ATOM 1406 C C . TRP A 1 174 ? -2.597 13.647 -3.123 1.00 89.12 174 TRP A C 1
ATOM 1408 O O . TRP A 1 174 ? -3.778 13.676 -2.825 1.00 89.12 174 TRP A O 1
ATOM 1418 N N . SER A 1 175 ? -1.982 14.675 -3.704 1.00 87.50 175 SER A N 1
ATOM 1419 C CA . SER A 1 175 ? -2.575 16.000 -3.902 1.00 87.50 175 SER A CA 1
ATOM 1420 C C . SER A 1 175 ? -3.680 16.063 -4.967 1.00 87.50 175 SER A C 1
ATOM 1422 O O . SER A 1 175 ? -3.918 17.121 -5.538 1.00 87.50 175 SER A O 1
ATOM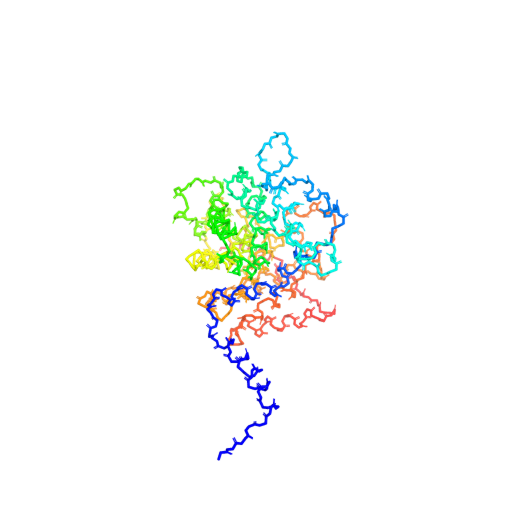 1424 N N . ASN A 1 176 ? -4.341 14.949 -5.283 1.00 88.38 176 ASN A N 1
ATOM 1425 C CA . ASN A 1 176 ? -5.422 14.856 -6.263 1.00 88.38 176 ASN A CA 1
ATOM 1426 C C . ASN A 1 176 ? -5.093 15.471 -7.639 1.00 88.38 176 ASN A C 1
ATOM 1428 O O . ASN A 1 176 ? -5.950 16.055 -8.297 1.00 88.38 176 ASN A O 1
ATOM 1432 N N . GLY A 1 177 ? -3.837 15.353 -8.075 1.00 86.25 177 GLY A N 1
ATOM 1433 C CA . GLY A 1 177 ? -3.385 15.894 -9.352 1.00 86.25 177 GLY A CA 1
ATOM 1434 C C . GLY A 1 177 ? -2.909 17.348 -9.320 1.00 86.25 177 GLY A C 1
ATOM 1435 O O . GLY A 1 177 ? -2.528 17.872 -10.365 1.00 86.25 177 GLY A O 1
ATOM 1436 N N . LEU A 1 178 ? -2.900 18.007 -8.157 1.00 81.56 178 LEU A N 1
ATOM 1437 C CA . LEU A 1 178 ? -2.382 19.369 -8.023 1.00 81.56 178 LEU A CA 1
ATOM 1438 C C . LEU A 1 178 ? -0.848 19.412 -8.198 1.00 81.56 178 LEU A C 1
ATOM 1440 O O . LEU A 1 178 ? -0.139 18.428 -7.963 1.00 81.56 178 LEU A O 1
ATOM 1444 N N . TYR A 1 179 ? -0.346 20.556 -8.674 1.00 67.12 179 TYR A N 1
ATOM 1445 C CA . TYR A 1 179 ? 1.048 20.762 -9.091 1.00 67.12 179 TYR A CA 1
ATOM 1446 C C . TYR A 1 179 ? 2.036 20.953 -7.920 1.00 67.12 179 TYR A C 1
ATOM 1448 O O . TYR A 1 179 ? 1.670 20.944 -6.741 1.00 67.12 179 TYR A O 1
ATOM 1456 N N . SER A 1 180 ? 3.315 21.114 -8.283 1.00 58.25 180 SER A N 1
ATOM 1457 C CA . SER A 1 180 ? 4.526 20.998 -7.459 1.00 58.25 180 SER A CA 1
ATOM 1458 C C . SER A 1 180 ? 4.563 21.778 -6.147 1.00 58.25 180 SER A C 1
ATOM 1460 O O . SER A 1 180 ? 5.231 21.330 -5.216 1.00 58.25 180 SER A O 1
ATOM 1462 N N . SER A 1 181 ? 3.825 22.882 -6.024 1.00 57.31 181 SER A N 1
ATOM 1463 C CA . SER A 1 181 ? 3.703 23.637 -4.769 1.00 57.31 181 SER A CA 1
ATOM 1464 C C . SER A 1 181 ? 3.116 22.799 -3.624 1.00 57.31 181 SER A C 1
ATOM 1466 O O . SER A 1 181 ? 3.477 22.996 -2.467 1.00 57.31 181 SER A O 1
ATOM 1468 N N . THR A 1 182 ? 2.283 21.804 -3.939 1.00 56.25 182 THR A N 1
ATOM 1469 C CA . THR A 1 182 ? 1.691 20.879 -2.956 1.00 56.25 182 THR A CA 1
ATOM 1470 C C . THR A 1 182 ? 2.586 19.680 -2.619 1.00 56.25 182 THR A C 1
ATOM 1472 O O . THR A 1 182 ? 2.302 18.955 -1.671 1.00 56.25 182 THR A O 1
ATOM 1475 N N . PHE A 1 183 ? 3.692 19.460 -3.346 1.00 60.31 183 PHE A N 1
ATOM 1476 C CA . PHE A 1 183 ? 4.585 18.309 -3.113 1.00 60.31 183 PHE A CA 1
ATOM 1477 C C . PHE A 1 183 ? 5.451 18.458 -1.861 1.00 60.31 183 PHE A C 1
ATOM 1479 O O . PHE A 1 183 ? 6.001 17.467 -1.378 1.00 60.31 183 PHE A O 1
ATOM 1486 N N . ASN A 1 184 ? 5.584 19.685 -1.360 1.00 61.88 184 ASN A N 1
ATOM 1487 C CA . ASN A 1 184 ? 6.316 19.985 -0.133 1.00 61.88 184 ASN A CA 1
ATOM 1488 C C . ASN A 1 184 ? 5.402 19.971 1.101 1.00 61.88 184 ASN A C 1
ATOM 1490 O O . ASN A 1 184 ? 5.887 19.774 2.208 1.00 61.88 184 ASN A O 1
ATOM 1494 N N . TYR A 1 185 ? 4.088 20.129 0.903 1.00 65.31 185 TYR A N 1
ATOM 1495 C CA . TYR A 1 185 ? 3.093 20.228 1.973 1.00 65.31 185 TYR A CA 1
ATOM 1496 C C . TYR A 1 185 ? 1.868 19.359 1.652 1.00 65.31 185 TYR A C 1
ATOM 1498 O O . TYR A 1 185 ? 0.784 19.892 1.396 1.00 65.31 185 TYR A O 1
ATOM 1506 N N . PRO A 1 186 ? 2.017 18.019 1.602 1.00 78.38 186 PRO A N 1
ATOM 1507 C CA . PRO A 1 186 ? 0.877 17.144 1.368 1.00 78.38 186 PRO A CA 1
ATOM 1508 C C . PRO A 1 186 ? -0.160 17.315 2.486 1.00 78.38 186 PRO A C 1
ATOM 1510 O O . PRO A 1 186 ? 0.197 17.534 3.645 1.00 78.38 186 PRO A O 1
ATOM 1513 N N . SER A 1 187 ? -1.449 17.170 2.154 1.00 82.69 187 SER A N 1
ATOM 1514 C CA . SER A 1 187 ? -2.505 17.105 3.174 1.00 82.69 187 SER A CA 1
ATOM 1515 C C . SER A 1 187 ? -2.162 15.995 4.162 1.00 82.69 187 SER A C 1
ATOM 1517 O O . SER A 1 187 ? -2.077 14.828 3.785 1.00 82.69 187 SER A O 1
ATOM 1519 N N . LEU A 1 188 ? -1.973 16.342 5.433 1.00 87.44 188 LEU A N 1
ATOM 1520 C CA . LEU A 1 188 ? -1.677 15.358 6.475 1.00 87.44 188 LEU A CA 1
ATOM 1521 C C . LEU A 1 188 ? -2.945 14.636 6.963 1.00 87.44 188 LEU A C 1
ATOM 1523 O O . LEU A 1 188 ? -2.905 13.937 7.973 1.00 87.44 188 LEU A O 1
ATOM 1527 N N . GLY A 1 189 ? -4.089 14.839 6.297 1.00 81.62 189 GLY A N 1
ATOM 1528 C CA . GLY A 1 189 ? -5.376 14.281 6.707 1.00 81.62 189 GLY A CA 1
ATOM 1529 C C . GLY A 1 189 ? -5.903 14.862 8.022 1.00 81.62 189 GLY A C 1
ATOM 1530 O O . GLY A 1 189 ? -6.719 14.227 8.680 1.00 81.62 189 GLY A O 1
ATOM 1531 N N . THR A 1 190 ? -5.438 16.045 8.439 1.00 82.94 190 THR A N 1
ATOM 1532 C CA . THR A 1 190 ? -5.882 16.730 9.670 1.00 82.94 190 THR A CA 1
ATOM 1533 C C . THR A 1 190 ? -7.211 17.463 9.491 1.00 82.94 190 THR A C 1
ATOM 1535 O O . THR A 1 190 ? -7.957 17.657 10.452 1.00 82.94 190 THR A O 1
ATOM 1538 N N . LEU A 1 191 ? -7.530 17.864 8.259 1.00 79.06 191 LEU A N 1
ATOM 1539 C CA . LEU A 1 191 ? -8.760 18.573 7.940 1.00 79.06 191 LEU A CA 1
ATOM 1540 C C . LEU A 1 191 ? -9.927 17.589 7.870 1.00 79.06 191 LEU A C 1
ATOM 1542 O O . LEU A 1 191 ? -10.054 16.805 6.937 1.00 79.06 191 LEU A O 1
ATOM 1546 N N . ILE A 1 192 ? -10.837 17.679 8.838 1.00 73.94 192 ILE A N 1
ATOM 1547 C CA . ILE A 1 192 ? -12.032 16.821 8.929 1.00 73.94 192 ILE A CA 1
ATOM 1548 C C . ILE A 1 192 ? -12.959 16.963 7.700 1.00 73.94 192 ILE A C 1
ATOM 1550 O O . ILE A 1 192 ? -13.723 16.051 7.381 1.00 73.94 192 ILE A O 1
ATOM 1554 N N . LYS A 1 193 ? -12.884 18.105 7.002 1.00 76.31 193 LYS A N 1
ATOM 1555 C CA . LYS A 1 193 ? -13.649 18.396 5.778 1.00 76.31 193 LYS A CA 1
ATOM 1556 C C . LYS A 1 193 ? -13.032 17.776 4.515 1.00 76.31 193 LYS A C 1
ATOM 1558 O O . LYS A 1 193 ? -13.713 17.675 3.501 1.00 76.31 193 LYS A O 1
ATOM 1563 N N . ASP A 1 194 ? -11.767 17.363 4.561 1.00 80.06 194 ASP A N 1
ATOM 1564 C CA . ASP A 1 194 ? -11.049 16.798 3.417 1.00 80.06 194 ASP A CA 1
ATOM 1565 C C . ASP A 1 194 ? -11.348 15.300 3.280 1.00 80.06 194 ASP A C 1
ATOM 1567 O O . ASP A 1 194 ? -10.545 14.442 3.636 1.00 80.06 194 ASP A O 1
ATOM 1571 N N . GLN A 1 195 ? -12.537 14.971 2.775 1.00 77.88 195 GLN A N 1
ATOM 1572 C CA . GLN A 1 195 ? -12.998 13.581 2.667 1.00 77.88 195 GLN A CA 1
ATOM 1573 C C . GLN A 1 195 ? -12.058 12.699 1.821 1.00 77.88 195 GLN A C 1
ATOM 1575 O O . GLN A 1 195 ? -11.969 11.492 2.045 1.00 77.88 195 GLN A O 1
ATOM 1580 N N . GLY A 1 196 ? -11.311 13.289 0.880 1.00 81.19 196 GLY A N 1
ATOM 1581 C CA . GLY A 1 196 ? -10.353 12.578 0.026 1.00 81.19 196 GLY A CA 1
ATOM 1582 C C . GLY A 1 196 ? -9.119 12.045 0.765 1.00 81.19 196 GLY A C 1
ATOM 1583 O O . GLY A 1 196 ? -8.468 11.131 0.257 1.00 81.19 196 GLY A O 1
ATOM 1584 N N . HIS A 1 197 ? -8.832 12.567 1.963 1.00 87.25 197 HIS A N 1
ATOM 1585 C CA . HIS A 1 197 ? -7.671 12.217 2.792 1.00 87.25 197 HIS A CA 1
ATOM 1586 C C . HIS A 1 197 ? -8.066 11.732 4.191 1.00 87.25 197 HIS A C 1
ATOM 1588 O O . HIS A 1 197 ? -7.341 11.948 5.168 1.00 87.25 197 HIS A O 1
ATOM 1594 N N . ARG A 1 198 ? -9.225 11.070 4.296 1.00 85.56 198 ARG A N 1
ATOM 1595 C CA . ARG A 1 198 ? -9.737 10.516 5.555 1.00 85.56 198 ARG A CA 1
ATOM 1596 C C . ARG A 1 198 ? -10.162 9.055 5.412 1.00 85.56 198 ARG A C 1
ATOM 1598 O O . ARG A 1 198 ? -10.772 8.673 4.414 1.00 85.56 198 ARG A O 1
ATOM 1605 N N . THR A 1 199 ? -9.935 8.259 6.457 1.00 84.25 199 THR A N 1
ATOM 1606 C CA . THR A 1 199 ? -10.488 6.895 6.629 1.00 84.25 199 THR A CA 1
ATOM 1607 C C . THR A 1 199 ? -10.238 5.978 5.422 1.00 84.25 199 THR A C 1
ATOM 1609 O O . THR A 1 199 ? -9.092 5.839 5.006 1.00 84.25 199 THR A O 1
ATOM 1612 N N . GLY A 1 200 ? -11.274 5.378 4.823 1.00 85.56 200 GLY A N 1
ATOM 1613 C CA . GLY A 1 200 ? -11.142 4.422 3.720 1.00 85.56 200 GLY A CA 1
ATOM 1614 C C . GLY A 1 200 ? -10.348 4.975 2.537 1.00 85.56 200 GLY A C 1
ATOM 1615 O O . GLY A 1 200 ? -9.514 4.269 1.987 1.00 85.56 200 GLY A O 1
ATOM 1616 N N . ASN A 1 201 ? -10.486 6.267 2.212 1.00 88.75 201 ASN A N 1
ATOM 1617 C CA . ASN A 1 201 ? -9.697 6.885 1.140 1.00 88.75 201 ASN A CA 1
ATOM 1618 C C . ASN A 1 201 ? -8.192 6.946 1.450 1.00 88.75 201 ASN A C 1
ATOM 1620 O O . ASN A 1 201 ? -7.390 6.935 0.518 1.00 88.75 201 ASN A O 1
ATOM 1624 N N . VAL A 1 202 ? -7.803 7.000 2.729 1.00 91.31 202 VAL A N 1
ATOM 1625 C CA . VAL A 1 202 ? -6.406 6.819 3.156 1.00 91.31 202 VAL A CA 1
ATOM 1626 C C . VAL A 1 202 ? -6.039 5.343 3.100 1.00 91.31 202 VAL A C 1
ATOM 1628 O O . VAL A 1 202 ? -5.009 5.020 2.515 1.00 91.31 202 VAL A O 1
ATOM 1631 N N . GLY A 1 203 ? -6.901 4.463 3.624 1.00 92.38 203 GLY A N 1
ATOM 1632 C CA . GLY A 1 203 ? -6.736 3.005 3.585 1.00 92.38 203 GLY A CA 1
ATOM 1633 C C . GLY A 1 203 ? -6.372 2.497 2.189 1.00 92.38 203 GLY A C 1
ATOM 1634 O O . GLY A 1 203 ? -5.293 1.949 1.991 1.00 92.38 203 GLY A O 1
ATOM 1635 N N . TYR A 1 204 ? -7.162 2.846 1.173 1.00 93.00 204 TYR A N 1
ATOM 1636 C CA . TYR A 1 204 ? -6.922 2.422 -0.211 1.00 93.00 204 TYR A CA 1
ATOM 1637 C C . TYR A 1 204 ? -5.576 2.874 -0.803 1.00 93.00 204 TYR A C 1
ATOM 1639 O O . TYR A 1 204 ? -5.132 2.330 -1.818 1.00 93.00 204 TYR A O 1
ATOM 1647 N N . ARG A 1 205 ? -4.926 3.879 -0.203 1.00 94.25 205 ARG A N 1
ATOM 1648 C CA . ARG A 1 205 ? -3.637 4.423 -0.649 1.00 94.25 205 ARG A CA 1
ATOM 1649 C C . ARG A 1 205 ? -2.454 3.741 0.040 1.00 94.25 205 ARG A C 1
ATOM 1651 O O . ARG A 1 205 ? -1.418 3.578 -0.603 1.00 94.25 205 ARG A O 1
ATOM 1658 N N . ILE A 1 206 ? -2.583 3.309 1.298 1.00 95.12 206 ILE A N 1
ATOM 1659 C CA . ILE A 1 206 ? -1.427 2.937 2.138 1.00 95.12 206 ILE A CA 1
ATOM 1660 C C . ILE A 1 206 ? -0.533 1.875 1.498 1.00 95.12 206 ILE A C 1
ATOM 1662 O O . ILE A 1 206 ? 0.681 2.013 1.545 1.00 95.12 206 ILE A O 1
ATOM 1666 N N . LEU A 1 207 ? -1.105 0.849 0.852 1.00 96.25 207 LEU A N 1
ATOM 1667 C CA . LEU A 1 207 ? -0.314 -0.265 0.329 1.00 96.25 207 LEU A CA 1
ATOM 1668 C C . LEU A 1 207 ? 0.647 0.238 -0.746 1.00 96.25 207 LEU A C 1
ATOM 1670 O O . LEU A 1 207 ? 1.826 -0.093 -0.731 1.00 96.25 207 LEU A O 1
ATOM 1674 N N . GLY A 1 208 ? 0.147 1.070 -1.662 1.00 96.88 208 GLY A N 1
ATOM 1675 C CA . GLY A 1 208 ? 0.979 1.674 -2.696 1.00 96.88 208 GLY A CA 1
ATOM 1676 C C . GLY A 1 208 ? 2.029 2.613 -2.118 1.00 96.88 208 GLY A C 1
ATOM 1677 O O . GLY A 1 208 ? 3.182 2.566 -2.535 1.00 96.88 208 GLY A O 1
ATOM 1678 N N . TYR A 1 209 ? 1.637 3.430 -1.141 1.00 96.62 209 TYR A N 1
ATOM 1679 C CA . TYR A 1 209 ? 2.505 4.451 -0.562 1.00 96.62 209 TYR A CA 1
ATOM 1680 C C . TYR A 1 209 ? 3.631 3.831 0.260 1.00 96.62 209 TYR A C 1
ATOM 1682 O O . TYR A 1 209 ? 4.797 4.027 -0.075 1.00 96.62 209 TYR A O 1
ATOM 1690 N N . THR A 1 210 ? 3.297 2.970 1.225 1.00 97.88 210 THR A N 1
ATOM 1691 C CA . THR A 1 210 ? 4.284 2.226 2.015 1.00 97.88 210 THR A CA 1
ATOM 1692 C C . THR A 1 210 ? 5.214 1.416 1.115 1.00 97.88 210 THR A C 1
ATOM 1694 O O . THR A 1 210 ? 6.423 1.421 1.327 1.00 97.88 210 THR A O 1
ATOM 1697 N N . ALA A 1 211 ? 4.690 0.748 0.082 1.00 98.19 211 ALA A N 1
ATOM 1698 C CA . ALA A 1 211 ? 5.510 -0.084 -0.794 1.00 98.19 211 ALA A CA 1
ATOM 1699 C C . ALA A 1 211 ? 6.505 0.729 -1.641 1.00 98.19 211 ALA A C 1
ATOM 1701 O O . ALA A 1 211 ? 7.672 0.346 -1.721 1.00 98.19 211 ALA A O 1
ATOM 1702 N N . VAL A 1 212 ? 6.093 1.851 -2.250 1.00 98.06 212 VAL A N 1
ATOM 1703 C CA . VAL A 1 212 ? 7.039 2.719 -2.977 1.00 98.06 212 VAL A CA 1
ATOM 1704 C C . VAL A 1 212 ? 8.062 3.300 -2.014 1.00 98.06 212 VAL A C 1
ATOM 1706 O O . VAL A 1 212 ? 9.248 3.178 -2.285 1.00 98.06 212 VAL A O 1
ATOM 1709 N N . GLU A 1 213 ? 7.630 3.888 -0.897 1.00 96.12 213 GLU A N 1
ATOM 1710 C CA . GLU A 1 213 ? 8.522 4.546 0.065 1.00 96.12 213 GLU A CA 1
ATOM 1711 C C . GLU A 1 213 ? 9.566 3.566 0.616 1.00 96.12 213 GLU A C 1
ATOM 1713 O O . GLU A 1 213 ? 10.760 3.876 0.643 1.00 96.12 213 GLU A O 1
ATOM 1718 N N . ALA A 1 214 ? 9.148 2.343 0.955 1.00 96.94 214 ALA A N 1
ATOM 1719 C CA . ALA A 1 214 ? 10.035 1.288 1.431 1.00 96.94 214 ALA A CA 1
ATOM 1720 C C . ALA A 1 214 ? 10.976 0.743 0.335 1.00 96.94 214 ALA A C 1
ATOM 1722 O O . ALA A 1 214 ? 12.111 0.354 0.623 1.00 96.94 214 ALA A O 1
ATOM 1723 N N . ALA A 1 215 ? 10.546 0.725 -0.930 1.00 97.31 215 ALA A N 1
ATOM 1724 C CA . ALA A 1 215 ? 11.376 0.309 -2.063 1.00 97.31 215 ALA A CA 1
ATOM 1725 C C . ALA A 1 215 ? 12.331 1.411 -2.565 1.00 97.31 215 ALA A C 1
ATOM 1727 O O . ALA A 1 215 ? 13.385 1.119 -3.133 1.00 97.31 215 ALA A O 1
ATOM 1728 N N . THR A 1 216 ? 11.996 2.684 -2.357 1.00 96.44 216 THR A N 1
ATOM 1729 C CA . THR A 1 216 ? 12.894 3.816 -2.628 1.00 96.44 216 THR A CA 1
ATOM 1730 C C . THR A 1 216 ? 13.783 4.157 -1.441 1.00 96.44 216 THR A C 1
ATOM 1732 O O . THR A 1 216 ? 14.681 4.977 -1.594 1.00 96.44 216 THR A O 1
ATOM 1735 N N . GLU A 1 217 ? 13.548 3.521 -0.290 1.00 95.06 217 GLU A N 1
ATOM 1736 C CA . GLU A 1 217 ? 14.244 3.772 0.975 1.00 95.06 217 GLU A CA 1
ATOM 1737 C C . GLU A 1 217 ? 14.114 5.244 1.424 1.00 95.06 217 GLU A C 1
ATOM 1739 O O . GLU A 1 217 ? 15.008 5.811 2.049 1.00 95.06 217 GLU A O 1
ATOM 1744 N N . ASP A 1 218 ? 12.966 5.866 1.120 1.00 92.44 218 ASP A N 1
ATOM 1745 C CA . ASP A 1 218 ? 12.677 7.268 1.437 1.00 92.44 218 ASP A CA 1
ATOM 1746 C C . ASP A 1 218 ? 12.068 7.400 2.841 1.00 92.44 218 ASP A C 1
ATOM 1748 O O . ASP A 1 218 ? 10.852 7.412 3.047 1.00 92.44 218 ASP A O 1
ATOM 1752 N N . VAL A 1 219 ? 12.955 7.521 3.827 1.00 93.38 219 VAL A N 1
ATOM 1753 C CA . VAL A 1 219 ? 12.603 7.672 5.245 1.00 93.38 219 VAL A CA 1
ATOM 1754 C C . VAL A 1 219 ? 11.757 8.925 5.510 1.00 93.38 219 VAL A C 1
ATOM 1756 O O . VAL A 1 219 ? 10.903 8.904 6.396 1.00 93.38 219 VAL A O 1
ATOM 1759 N N . ALA A 1 220 ? 11.977 10.020 4.777 1.00 90.69 220 ALA A N 1
ATOM 1760 C CA . ALA A 1 220 ? 11.270 11.279 5.008 1.00 90.69 220 ALA A CA 1
ATOM 1761 C C . ALA A 1 220 ? 9.803 11.183 4.568 1.00 90.69 220 ALA A C 1
ATOM 1763 O O . ALA A 1 220 ? 8.900 11.608 5.296 1.00 90.69 220 ALA A O 1
ATOM 1764 N N . THR A 1 221 ? 9.558 10.576 3.405 1.00 89.88 221 THR A N 1
ATOM 1765 C CA . THR A 1 221 ? 8.190 10.339 2.937 1.00 89.88 221 THR A CA 1
ATOM 1766 C C . THR A 1 221 ? 7.484 9.300 3.827 1.00 89.88 221 THR A C 1
ATOM 1768 O O . THR A 1 221 ? 6.350 9.553 4.230 1.00 89.88 221 THR A O 1
ATOM 1771 N N . MET A 1 222 ? 8.186 8.262 4.309 1.00 94.69 222 MET A N 1
ATOM 1772 C CA . MET A 1 222 ? 7.633 7.312 5.295 1.00 94.69 222 MET A CA 1
ATOM 1773 C C . MET A 1 222 ? 7.264 7.968 6.637 1.00 94.69 222 MET A C 1
ATOM 1775 O O . MET A 1 222 ? 6.224 7.658 7.219 1.00 94.69 222 MET A O 1
ATOM 1779 N N . ASN A 1 223 ? 8.046 8.942 7.122 1.00 94.56 223 ASN A N 1
ATOM 1780 C CA . ASN A 1 223 ? 7.653 9.742 8.292 1.00 94.56 223 ASN A CA 1
ATOM 1781 C C . ASN A 1 223 ? 6.337 10.499 8.045 1.00 94.56 223 ASN A C 1
ATOM 1783 O O . ASN A 1 223 ? 5.490 10.580 8.935 1.00 94.56 223 ASN A O 1
ATOM 1787 N N . THR A 1 224 ? 6.156 11.035 6.836 1.00 91.81 224 THR A N 1
ATOM 1788 C CA . THR A 1 224 ? 4.940 11.764 6.454 1.00 91.81 224 THR A CA 1
ATOM 1789 C C . THR A 1 224 ? 3.737 10.827 6.372 1.00 91.81 224 THR A C 1
ATOM 1791 O O . THR A 1 224 ? 2.685 11.147 6.928 1.00 91.81 224 THR A O 1
ATOM 1794 N N . LEU A 1 225 ? 3.889 9.647 5.762 1.00 94.00 225 LEU A N 1
ATOM 1795 C CA . LEU A 1 225 ? 2.840 8.629 5.735 1.00 94.00 225 LEU A CA 1
ATOM 1796 C C . LEU A 1 225 ? 2.452 8.187 7.151 1.00 94.00 225 LEU A C 1
ATOM 1798 O O . LEU A 1 225 ? 1.266 8.106 7.473 1.00 94.00 225 LEU A O 1
ATOM 1802 N N . ASN A 1 226 ? 3.430 7.989 8.034 1.00 95.12 226 ASN A N 1
ATOM 1803 C CA . ASN A 1 226 ? 3.150 7.645 9.422 1.00 95.12 226 ASN A CA 1
ATOM 1804 C C . ASN A 1 226 ? 2.377 8.749 10.159 1.00 95.12 226 ASN A C 1
ATOM 1806 O O . ASN A 1 226 ? 1.473 8.458 10.948 1.00 95.12 226 ASN A O 1
ATOM 1810 N N . GLN A 1 227 ? 2.684 10.020 9.889 1.00 93.75 227 GLN A N 1
ATOM 1811 C CA . GLN A 1 227 ? 1.916 11.142 10.430 1.00 93.75 227 GLN A CA 1
ATOM 1812 C C . GLN A 1 227 ? 0.482 11.159 9.883 1.00 93.75 227 GLN A C 1
ATOM 1814 O O . GLN A 1 227 ? -0.462 11.328 10.656 1.00 93.75 227 GLN A O 1
ATOM 1819 N N . ILE A 1 228 ? 0.300 10.927 8.579 1.00 92.19 228 ILE A N 1
ATOM 1820 C CA . ILE A 1 228 ? -1.021 10.805 7.945 1.00 92.19 228 ILE A CA 1
ATOM 1821 C C . ILE A 1 228 ? -1.845 9.714 8.631 1.00 92.19 228 ILE A C 1
ATOM 1823 O O . ILE A 1 228 ? -2.985 9.975 9.020 1.00 92.19 228 ILE A O 1
ATOM 1827 N N . MET A 1 229 ? -1.264 8.524 8.823 1.00 93.06 229 MET A N 1
ATOM 1828 C CA . MET A 1 229 ? -1.910 7.403 9.513 1.00 93.06 229 MET A CA 1
ATOM 1829 C C . MET A 1 229 ? -2.258 7.759 10.956 1.00 93.06 229 MET A C 1
ATOM 1831 O O . MET A 1 229 ? -3.368 7.497 11.416 1.00 93.06 229 MET A O 1
ATOM 1835 N N . SER A 1 230 ? -1.345 8.433 11.654 1.00 90.56 230 SER A N 1
ATOM 1836 C CA . SER A 1 230 ? -1.561 8.898 13.027 1.00 90.56 230 SER A CA 1
ATOM 1837 C C . SER A 1 230 ? -2.769 9.829 13.139 1.00 90.56 230 SER A C 1
ATOM 1839 O O . SER A 1 230 ? -3.538 9.718 14.089 1.00 90.56 230 SER A O 1
ATOM 1841 N N . ASN A 1 231 ? -2.985 10.689 12.143 1.00 88.94 231 ASN A N 1
ATOM 1842 C CA . ASN A 1 231 ? -4.095 11.641 12.116 1.00 88.94 231 ASN A CA 1
ATOM 1843 C C . ASN A 1 231 ? -5.463 10.996 11.819 1.00 88.94 231 ASN A C 1
ATOM 1845 O O . ASN A 1 231 ? -6.493 11.673 11.922 1.00 88.94 231 ASN A O 1
ATOM 1849 N N . GLN A 1 232 ? -5.504 9.704 11.471 1.00 87.19 232 GLN A N 1
ATOM 1850 C CA . GLN A 1 232 ? -6.756 8.984 11.220 1.00 87.19 232 GLN A CA 1
ATOM 1851 C C . GLN A 1 232 ? -7.383 8.390 12.484 1.00 87.19 232 GLN A C 1
ATOM 1853 O O . GLN A 1 232 ? -8.589 8.174 12.507 1.00 87.19 232 GLN A O 1
ATOM 1858 N N . PHE A 1 233 ? -6.594 8.123 13.528 1.00 84.06 233 PHE A N 1
ATOM 1859 C CA . PHE A 1 233 ? -7.062 7.451 14.745 1.00 84.06 233 PHE A CA 1
ATOM 1860 C C . PHE A 1 233 ? -7.913 8.287 15.704 1.00 84.06 233 PHE A C 1
ATOM 1862 O O . PHE A 1 233 ? -8.821 7.702 16.300 1.00 84.06 233 PHE A O 1
ATOM 1869 N N . PRO A 1 234 ? -7.668 9.601 15.893 1.00 80.50 234 PRO A N 1
ATOM 1870 C CA . PRO A 1 234 ? -8.456 10.392 16.826 1.00 80.50 234 PRO A CA 1
ATOM 1871 C C . PRO A 1 234 ? -9.954 10.296 16.532 1.00 80.50 234 PRO A C 1
ATOM 1873 O O . PRO A 1 234 ? -10.398 10.541 15.405 1.00 80.50 234 PRO A O 1
ATOM 1876 N N . LEU A 1 235 ? -10.727 9.955 17.565 1.00 73.00 235 LEU A N 1
ATOM 1877 C CA . LEU A 1 235 ? -12.181 9.938 17.490 1.00 73.00 235 LEU A CA 1
ATOM 1878 C C . LEU A 1 235 ? -12.704 11.367 17.348 1.00 73.00 235 LEU A C 1
ATOM 1880 O O . LEU A 1 235 ? -12.272 12.292 18.037 1.00 73.00 235 LEU A O 1
ATOM 1884 N N . ILE A 1 236 ? -13.676 11.540 16.466 1.00 73.00 236 ILE A N 1
ATOM 1885 C CA . ILE A 1 236 ? -14.444 12.768 16.347 1.00 73.00 236 ILE A CA 1
ATOM 1886 C C . ILE A 1 236 ? -15.630 12.623 17.308 1.00 73.00 236 ILE A C 1
ATOM 1888 O O . ILE A 1 236 ? -16.470 11.747 17.137 1.00 73.00 236 ILE A O 1
ATOM 1892 N N . ILE A 1 237 ? -15.679 13.448 18.353 1.00 64.75 237 ILE A N 1
ATOM 1893 C CA . ILE A 1 237 ? -16.732 13.414 19.380 1.00 64.75 237 ILE A CA 1
ATOM 1894 C C . ILE A 1 237 ? -17.410 14.783 19.421 1.00 64.75 237 ILE A C 1
ATOM 1896 O O . ILE A 1 237 ? -16.721 15.802 19.410 1.00 64.75 237 ILE A O 1
ATOM 1900 N N . ASN A 1 238 ? -18.747 14.808 19.443 1.00 57.03 238 ASN A N 1
ATOM 1901 C CA . ASN A 1 238 ? -19.575 16.013 19.614 1.00 57.03 238 ASN A CA 1
ATOM 1902 C C . ASN A 1 238 ? -19.265 17.180 18.657 1.00 57.03 238 ASN A C 1
ATOM 1904 O O . ASN A 1 238 ? -19.514 18.341 18.978 1.00 57.03 238 ASN A O 1
ATOM 1908 N N . LYS A 1 239 ? -18.745 16.901 17.455 1.00 62.97 239 LYS A N 1
ATOM 1909 C CA . LYS A 1 239 ? -18.519 17.938 16.441 1.00 62.97 239 LYS A CA 1
ATOM 1910 C C . LYS A 1 239 ? -19.758 18.089 15.558 1.00 62.97 239 LYS A C 1
ATOM 1912 O O . LYS A 1 239 ? -19.985 17.273 14.668 1.00 62.97 239 LYS A O 1
ATOM 1917 N N . ARG A 1 240 ? -20.548 19.146 15.789 1.00 54.75 240 ARG A N 1
ATOM 1918 C CA . ARG A 1 240 ? -21.579 19.603 14.840 1.00 54.75 240 ARG A CA 1
ATOM 1919 C C . ARG A 1 240 ? -20.900 20.149 13.585 1.00 54.75 240 ARG A C 1
ATOM 1921 O O . ARG A 1 240 ? -19.945 20.916 13.681 1.00 54.75 240 ARG A O 1
ATOM 1928 N N . ASN A 1 241 ? -21.394 19.760 12.416 1.00 57.75 241 ASN A N 1
ATOM 1929 C CA . ASN A 1 241 ? -20.984 20.354 11.150 1.00 57.75 241 ASN A CA 1
ATOM 1930 C C . ASN A 1 241 ? -22.177 20.385 10.191 1.00 57.75 241 ASN A C 1
ATOM 1932 O O . ASN A 1 241 ? -22.784 19.346 9.941 1.00 57.75 241 ASN A O 1
ATOM 1936 N N . GLU A 1 242 ? -22.466 21.563 9.645 1.00 53.53 242 GLU A N 1
ATOM 1937 C CA . GLU A 1 242 ? -23.547 21.821 8.684 1.00 53.53 242 GLU A CA 1
ATOM 1938 C C . GLU A 1 242 ? -23.344 21.074 7.353 1.00 53.53 242 GLU A C 1
ATOM 1940 O O . GLU A 1 242 ? -24.313 20.750 6.681 1.00 53.53 242 GLU A O 1
ATOM 1945 N N . ASN A 1 243 ? -22.096 20.708 7.019 1.00 55.69 243 ASN A N 1
ATOM 1946 C CA . ASN A 1 243 ? -21.729 20.067 5.746 1.00 55.69 243 ASN A CA 1
ATOM 1947 C C . ASN A 1 243 ? -21.183 18.625 5.894 1.00 55.69 243 ASN A C 1
ATOM 1949 O O . ASN A 1 243 ? -20.587 18.085 4.963 1.00 55.69 243 ASN A O 1
ATOM 1953 N N . GLY A 1 244 ? -21.353 17.997 7.067 1.00 62.44 244 GLY A N 1
ATOM 1954 C CA . GLY A 1 244 ? -20.882 16.631 7.358 1.00 62.44 244 GLY A CA 1
ATOM 1955 C C . GLY A 1 244 ? -19.363 16.491 7.582 1.00 62.44 244 GLY A C 1
ATOM 1956 O O . GLY A 1 244 ? -18.580 17.395 7.301 1.00 62.44 244 GLY A O 1
ATOM 1957 N N . PHE A 1 245 ? -18.912 15.363 8.136 1.00 66.75 245 PHE A N 1
ATOM 1958 C CA . PHE A 1 245 ? -17.488 15.068 8.393 1.00 66.75 245 PHE A CA 1
ATOM 1959 C C . PHE A 1 245 ? -17.100 13.674 7.895 1.00 66.75 245 PHE A C 1
ATOM 1961 O O . PHE A 1 245 ? -17.952 12.794 7.849 1.00 66.75 245 PHE A O 1
ATOM 1968 N N . ALA A 1 246 ? -15.815 13.459 7.587 1.00 69.62 246 ALA A N 1
ATOM 1969 C CA . ALA A 1 246 ? -15.273 12.119 7.372 1.00 69.62 246 ALA A CA 1
ATOM 1970 C C . ALA A 1 246 ? -14.321 11.701 8.507 1.00 69.62 246 ALA A C 1
ATOM 1972 O O . ALA A 1 246 ? -13.351 12.403 8.828 1.00 69.62 246 ALA A O 1
ATOM 1973 N N . GLY A 1 247 ? -14.584 10.560 9.139 1.00 72.81 247 GLY A N 1
ATOM 1974 C CA . GLY A 1 247 ? -13.803 10.098 10.283 1.00 72.81 247 GLY A CA 1
ATOM 1975 C C . GLY A 1 247 ? -14.459 9.008 11.118 1.00 72.81 247 GLY A C 1
ATOM 1976 O O . GLY A 1 247 ? -15.551 8.523 10.820 1.00 72.81 247 GLY A O 1
ATOM 1977 N N . ASN A 1 248 ? -13.761 8.662 12.196 1.00 71.25 248 ASN A N 1
ATOM 1978 C CA . ASN A 1 248 ? -14.220 7.706 13.190 1.00 71.25 248 ASN A CA 1
ATOM 1979 C C . ASN A 1 248 ? -14.994 8.462 14.274 1.00 71.25 248 ASN A C 1
ATOM 1981 O O . ASN A 1 248 ? -14.411 9.309 14.950 1.00 71.25 248 ASN A O 1
ATOM 1985 N N . LEU A 1 249 ? -16.284 8.184 14.447 1.00 67.88 249 LEU A N 1
ATOM 1986 C CA . LEU A 1 249 ? -17.047 8.703 15.581 1.00 67.88 249 LEU A CA 1
ATOM 1987 C C . LEU A 1 249 ? -16.929 7.779 16.781 1.00 67.88 249 LEU A C 1
ATOM 1989 O O . LEU A 1 249 ? -16.881 6.559 16.640 1.00 67.88 249 LEU A O 1
ATOM 1993 N N . TYR A 1 250 ? -17.014 8.357 17.973 1.00 63.94 250 TYR A N 1
ATOM 1994 C CA . TYR A 1 250 ? -17.435 7.605 19.150 1.00 63.94 250 TYR A CA 1
ATOM 1995 C C . TYR A 1 250 ? -18.956 7.353 19.069 1.00 63.94 250 TYR A C 1
ATOM 1997 O O . TYR A 1 250 ? -19.683 8.297 18.755 1.00 63.94 250 TYR A O 1
ATOM 2005 N N . PRO A 1 251 ? -19.467 6.132 19.320 1.00 61.94 251 PRO A N 1
ATOM 2006 C CA . PRO A 1 251 ? -18.787 4.968 19.899 1.00 61.94 251 PRO A CA 1
ATOM 2007 C C . PRO A 1 251 ? -18.197 3.941 18.901 1.00 61.94 251 PRO A C 1
ATOM 2009 O O . PRO A 1 251 ? -17.830 2.855 19.319 1.00 61.94 251 PRO A O 1
ATOM 2012 N N . GLY A 1 252 ? -18.040 4.229 17.608 1.00 70.44 252 GLY A N 1
ATOM 2013 C CA . GLY A 1 252 ? -17.434 3.278 16.651 1.00 70.44 252 GLY A CA 1
ATOM 2014 C C . GLY A 1 252 ? -18.001 3.333 15.231 1.00 70.44 252 GLY A C 1
ATOM 2015 O O . GLY A 1 252 ? -17.684 2.490 14.390 1.00 70.44 252 GLY A O 1
ATOM 2016 N N . SER A 1 253 ? -18.858 4.311 14.955 1.00 72.88 253 SER A N 1
ATOM 2017 C CA . SER A 1 253 ? -19.436 4.534 13.634 1.00 72.88 253 SER A CA 1
ATOM 2018 C C . SER A 1 253 ? -18.416 5.177 12.689 1.00 72.88 253 SER A C 1
ATOM 2020 O O . SER A 1 253 ? -17.686 6.095 13.075 1.00 72.88 253 SER A O 1
ATOM 2022 N N . LEU A 1 254 ? -18.371 4.703 11.443 1.00 77.75 254 LEU A N 1
ATOM 2023 C CA . LEU A 1 254 ? -17.399 5.133 10.435 1.00 77.75 254 LEU A CA 1
ATOM 2024 C C . LEU A 1 254 ? -18.097 5.892 9.304 1.00 77.75 254 LEU A C 1
ATOM 2026 O O . LEU A 1 254 ? -19.082 5.415 8.736 1.00 77.75 254 LEU A O 1
ATOM 2030 N N . PHE A 1 255 ? -17.564 7.073 8.988 1.00 78.50 255 PHE A N 1
ATOM 2031 C CA . PHE A 1 255 ? -18.177 8.050 8.091 1.00 78.50 255 PHE A CA 1
ATOM 2032 C C . PHE A 1 255 ? -17.190 8.454 6.989 1.00 78.50 255 PHE A C 1
ATOM 2034 O O . PHE A 1 255 ? -16.277 9.226 7.268 1.00 78.50 255 PHE A O 1
ATOM 2041 N N . PRO A 1 256 ? -17.294 7.929 5.756 1.00 69.00 256 PRO A N 1
ATOM 2042 C CA . PRO A 1 256 ? -16.356 8.258 4.677 1.00 69.00 256 PRO A CA 1
ATOM 2043 C C . PRO A 1 256 ? -16.800 9.451 3.813 1.00 69.00 256 PRO A C 1
ATOM 2045 O O . PRO A 1 256 ? -15.950 10.136 3.252 1.00 69.00 256 PRO A O 1
ATOM 2048 N N . HIS A 1 257 ? -18.110 9.708 3.696 1.00 73.56 257 HIS A N 1
ATOM 2049 C CA . HIS A 1 257 ? -18.716 10.659 2.750 1.00 73.56 257 HIS A CA 1
ATOM 2050 C C . HIS A 1 257 ? -19.589 11.700 3.465 1.00 73.56 257 HIS A C 1
ATOM 2052 O O . HIS A 1 257 ? -20.790 11.820 3.221 1.00 73.56 257 HIS A O 1
ATOM 2058 N N . GLY A 1 258 ? -19.007 12.416 4.425 1.00 74.38 258 GLY A N 1
ATOM 2059 C CA . GLY A 1 258 ? -19.794 13.224 5.353 1.00 74.38 258 GLY A CA 1
ATOM 2060 C C . GLY A 1 258 ? -20.543 12.323 6.338 1.00 74.38 258 GLY A C 1
ATOM 2061 O O . GLY A 1 258 ? -20.105 11.213 6.621 1.00 74.38 258 GLY A O 1
ATOM 2062 N N . SER A 1 259 ? -21.703 12.762 6.826 1.00 74.00 259 SER A N 1
ATOM 2063 C CA . SER A 1 259 ? -22.471 12.073 7.878 1.00 74.00 259 SER A CA 1
ATOM 2064 C C . SER A 1 259 ? -23.203 10.787 7.427 1.00 74.00 259 SER A C 1
ATOM 2066 O O . SER A 1 259 ? -24.214 10.418 8.016 1.00 74.00 259 SER A O 1
ATOM 2068 N N . GLN A 1 260 ? -22.700 10.075 6.411 1.00 76.31 260 GLN A N 1
ATOM 2069 C CA . GLN A 1 260 ? -23.180 8.748 6.010 1.00 76.31 260 GLN A CA 1
ATOM 2070 C C . GLN A 1 260 ? -22.482 7.628 6.799 1.00 76.31 260 GLN A C 1
ATOM 2072 O O . GLN A 1 260 ? -21.272 7.449 6.674 1.00 76.31 260 GLN A O 1
ATOM 2077 N N . THR A 1 261 ? -23.240 6.822 7.546 1.00 78.00 261 THR A N 1
ATOM 2078 C CA . THR A 1 261 ? -22.712 5.601 8.177 1.00 78.00 261 THR A CA 1
ATOM 2079 C C . THR A 1 261 ? -22.381 4.547 7.120 1.00 78.00 261 THR A C 1
ATOM 2081 O O . THR A 1 261 ? -23.224 4.207 6.290 1.00 78.00 261 THR A O 1
ATOM 2084 N N . PHE A 1 262 ? -21.149 4.033 7.144 1.00 81.44 262 PHE A N 1
ATOM 2085 C CA . PHE A 1 262 ? -20.642 3.094 6.138 1.00 81.44 262 PHE A CA 1
ATOM 2086 C C . PHE A 1 262 ? -19.599 2.139 6.748 1.00 81.44 262 PHE A C 1
ATOM 2088 O O . PHE A 1 262 ? -18.455 2.045 6.294 1.00 81.44 262 PHE A O 1
ATOM 2095 N N . ASN A 1 263 ? -19.973 1.450 7.828 1.00 83.06 263 ASN A N 1
ATOM 2096 C CA . ASN A 1 263 ? -19.074 0.529 8.523 1.00 83.06 263 ASN A CA 1
ATOM 2097 C C . ASN A 1 263 ? -18.698 -0.694 7.665 1.00 83.06 263 ASN A C 1
ATOM 2099 O O . ASN A 1 263 ? -17.571 -1.165 7.766 1.00 83.06 263 ASN A O 1
ATOM 2103 N N . VAL A 1 264 ? -19.590 -1.183 6.798 1.00 80.88 264 VAL A N 1
ATOM 2104 C CA . VAL A 1 264 ? -19.299 -2.277 5.851 1.00 80.88 264 VAL A CA 1
ATOM 2105 C C . VAL A 1 264 ? -18.988 -1.682 4.485 1.00 80.88 264 VAL A C 1
ATOM 2107 O O . VAL A 1 264 ? -19.820 -0.980 3.929 1.00 80.88 264 VAL A O 1
ATOM 2110 N N . GLY A 1 265 ? -17.813 -1.965 3.928 1.00 81.31 265 GLY A N 1
ATOM 2111 C CA . GLY A 1 265 ? -17.241 -1.253 2.781 1.00 81.31 265 GLY A CA 1
ATOM 2112 C C . GLY A 1 265 ? -16.135 -0.321 3.264 1.00 81.31 265 GLY A C 1
ATOM 2113 O O . GLY A 1 265 ? -15.162 -0.801 3.830 1.00 81.31 265 GLY A O 1
ATOM 2114 N N . TYR A 1 266 ? -16.287 1.002 3.127 1.00 84.06 266 TYR A N 1
ATOM 2115 C CA . TYR A 1 266 ? -15.232 1.958 3.512 1.00 84.06 266 TYR A CA 1
ATOM 2116 C C . TYR A 1 266 ? -14.704 1.769 4.938 1.00 84.06 266 TYR A C 1
ATOM 2118 O O . TYR A 1 266 ? -13.503 1.897 5.161 1.00 84.06 266 TYR A O 1
ATOM 2126 N N . GLY A 1 267 ? -15.586 1.497 5.905 1.00 86.31 267 GLY A N 1
ATOM 2127 C CA . GLY A 1 267 ? -15.189 1.305 7.293 1.00 86.31 267 GLY A CA 1
ATOM 2128 C C . GLY A 1 267 ? -14.365 0.036 7.508 1.00 86.31 267 GLY A C 1
ATOM 2129 O O . GLY A 1 267 ? -13.287 0.085 8.095 1.00 86.31 267 GLY A O 1
ATOM 2130 N N . SER A 1 268 ? -14.832 -1.096 6.988 1.00 85.69 268 SER A N 1
ATOM 2131 C CA . SER A 1 268 ? -14.099 -2.358 7.045 1.00 85.69 268 SER A CA 1
ATOM 2132 C C . SER A 1 268 ? -12.792 -2.328 6.275 1.00 85.69 268 SER A C 1
ATOM 2134 O O . SER A 1 268 ? -11.810 -2.895 6.748 1.00 85.69 268 SER A O 1
ATOM 2136 N N . ASP A 1 269 ? -12.781 -1.663 5.124 1.00 88.56 269 ASP A N 1
ATOM 2137 C CA . ASP A 1 269 ? -11.593 -1.515 4.295 1.00 88.56 269 ASP A CA 1
ATOM 2138 C C . ASP A 1 269 ? -10.561 -0.666 5.034 1.00 88.56 269 ASP A C 1
ATOM 2140 O O . ASP A 1 269 ? -9.427 -1.100 5.200 1.00 88.56 269 ASP A O 1
ATOM 2144 N N . TRP A 1 270 ? -10.983 0.472 5.606 1.00 89.69 270 TRP A N 1
ATOM 2145 C CA . TRP A 1 270 ? -10.136 1.293 6.474 1.00 89.69 270 TRP A CA 1
ATOM 2146 C C . TRP A 1 270 ? -9.529 0.484 7.617 1.00 89.69 270 TRP A C 1
ATOM 2148 O O . TRP A 1 270 ? -8.323 0.557 7.836 1.00 89.69 270 TRP A O 1
ATOM 2158 N N . MET A 1 271 ? -10.342 -0.287 8.343 1.00 90.50 271 MET A N 1
ATOM 2159 C CA . MET A 1 271 ? -9.839 -1.085 9.457 1.00 90.50 271 MET A CA 1
ATOM 2160 C C . MET A 1 271 ? -8.861 -2.156 8.967 1.00 90.50 271 MET A C 1
ATOM 2162 O O . MET A 1 271 ? -7.783 -2.292 9.532 1.00 90.50 271 MET A O 1
ATOM 2166 N N . SER A 1 272 ? -9.181 -2.870 7.886 1.00 91.56 272 SER A N 1
ATOM 2167 C CA . SER A 1 272 ? -8.280 -3.875 7.309 1.00 91.56 272 SER A CA 1
ATOM 2168 C C . SER A 1 272 ? -6.940 -3.262 6.908 1.00 91.56 272 SER A C 1
ATOM 2170 O O . SER A 1 272 ? -5.888 -3.758 7.311 1.00 91.56 272 SER A O 1
ATOM 2172 N N . ASP A 1 273 ? -6.986 -2.149 6.180 1.00 93.94 273 ASP A N 1
ATOM 2173 C CA . ASP A 1 273 ? -5.827 -1.420 5.692 1.00 93.94 273 ASP A CA 1
ATOM 2174 C C . ASP A 1 273 ? -4.990 -0.870 6.860 1.00 93.94 273 ASP A C 1
ATOM 2176 O O . ASP A 1 273 ? -3.796 -1.156 6.956 1.00 93.94 273 ASP A O 1
ATOM 2180 N N . ALA A 1 274 ? -5.600 -0.168 7.816 1.00 93.88 274 ALA A N 1
ATOM 2181 C CA . ALA A 1 274 ? -4.902 0.328 9.002 1.00 93.88 274 ALA A CA 1
ATOM 2182 C C . ALA A 1 274 ? -4.268 -0.809 9.823 1.00 93.88 274 ALA A C 1
ATOM 2184 O O . ALA A 1 274 ? -3.140 -0.674 10.296 1.00 93.88 274 ALA A O 1
ATOM 2185 N N . GLY A 1 275 ? -4.947 -1.953 9.947 1.00 94.69 275 GLY A N 1
ATOM 2186 C CA . GLY A 1 275 ? -4.402 -3.135 10.609 1.00 94.69 275 GLY A CA 1
ATOM 2187 C C . GLY A 1 275 ? -3.194 -3.710 9.868 1.00 94.69 275 GLY A C 1
ATOM 2188 O O . GLY A 1 275 ? -2.175 -4.006 10.487 1.00 94.69 275 GLY A O 1
ATOM 2189 N N . ASN A 1 276 ? -3.266 -3.804 8.536 1.00 95.44 276 ASN A N 1
ATOM 2190 C CA . ASN A 1 276 ? -2.138 -4.235 7.710 1.00 95.44 276 ASN A CA 1
ATOM 2191 C C . ASN A 1 276 ? -0.936 -3.292 7.865 1.00 95.44 276 ASN A C 1
ATOM 2193 O O . ASN A 1 276 ? 0.176 -3.772 8.070 1.00 95.44 276 ASN A O 1
ATOM 2197 N N . TYR A 1 277 ? -1.152 -1.970 7.842 1.00 96.81 277 TYR A N 1
ATOM 2198 C CA . TYR A 1 277 ? -0.081 -1.002 8.098 1.00 96.81 277 TYR A CA 1
ATOM 2199 C C . TYR A 1 277 ? 0.556 -1.224 9.465 1.00 96.81 277 TYR A C 1
ATOM 2201 O O . TYR A 1 277 ? 1.776 -1.323 9.531 1.00 96.81 277 TYR A O 1
ATOM 2209 N N . GLY A 1 278 ? -0.252 -1.347 10.527 1.00 95.81 278 GLY A N 1
ATOM 2210 C CA . GLY A 1 278 ? 0.227 -1.600 11.889 1.00 95.81 278 GLY A CA 1
ATOM 2211 C C . GLY A 1 278 ? 1.182 -2.792 11.965 1.00 95.81 278 GLY A C 1
ATOM 2212 O O . GLY A 1 278 ? 2.255 -2.672 12.548 1.00 95.81 278 GLY A O 1
ATOM 2213 N N . ARG A 1 279 ? 0.848 -3.891 11.277 1.00 95.25 279 ARG A N 1
ATOM 2214 C CA . ARG A 1 279 ? 1.714 -5.076 11.151 1.00 95.25 279 ARG A CA 1
ATOM 2215 C C . ARG A 1 279 ? 2.995 -4.804 10.368 1.00 95.25 279 ARG A C 1
ATOM 2217 O O . ARG A 1 279 ? 4.045 -5.335 10.705 1.00 95.25 279 ARG A O 1
ATOM 2224 N N . TRP A 1 280 ? 2.933 -4.006 9.303 1.00 97.00 280 TRP A N 1
ATOM 2225 C CA . TRP A 1 280 ? 4.124 -3.696 8.508 1.00 97.00 280 TRP A CA 1
ATOM 2226 C C . TRP A 1 280 ? 5.128 -2.829 9.270 1.00 97.00 280 TRP A C 1
ATOM 2228 O O . TRP A 1 280 ? 6.323 -2.945 9.024 1.00 97.00 280 TRP A O 1
ATOM 2238 N N . VAL A 1 281 ? 4.666 -1.959 10.173 1.00 96.50 281 VAL A N 1
ATOM 2239 C CA . VAL A 1 281 ? 5.528 -1.032 10.929 1.00 96.50 281 VAL A CA 1
ATOM 2240 C C . VAL A 1 281 ? 5.874 -1.502 12.342 1.00 96.50 281 VAL A C 1
ATOM 2242 O O . VAL A 1 281 ? 6.543 -0.773 13.077 1.00 96.50 281 VAL A O 1
ATOM 2245 N N . GLU A 1 282 ? 5.438 -2.692 12.737 1.00 94.56 282 GLU A N 1
ATOM 2246 C CA . GLU A 1 282 ? 5.724 -3.271 14.048 1.00 94.56 282 GLU A CA 1
ATOM 2247 C C . GLU A 1 282 ? 7.238 -3.400 14.304 1.00 94.56 282 GLU A C 1
ATOM 2249 O O . GLU A 1 282 ? 8.012 -3.772 13.418 1.00 94.56 282 GLU A O 1
ATOM 2254 N N . GLY A 1 283 ? 7.688 -3.053 15.517 1.00 92.88 283 GLY A N 1
ATOM 2255 C CA . GLY A 1 283 ? 9.107 -3.125 15.890 1.00 92.88 283 GLY A CA 1
ATOM 2256 C C . GLY A 1 283 ? 10.001 -2.098 15.178 1.00 92.88 283 GLY A C 1
ATOM 2257 O O . GLY A 1 283 ? 11.223 -2.285 15.086 1.00 92.88 283 GLY A O 1
ATOM 2258 N N . THR A 1 284 ? 9.397 -1.025 14.657 1.00 96.31 284 THR A N 1
ATOM 2259 C CA . THR A 1 284 ? 10.073 0.107 14.009 1.00 96.31 284 THR A CA 1
ATOM 2260 C C . THR A 1 284 ? 9.704 1.425 14.682 1.00 96.31 284 THR A C 1
ATOM 2262 O O . THR A 1 284 ? 8.700 1.515 15.386 1.00 96.31 284 THR A O 1
ATOM 2265 N N . LYS A 1 285 ? 10.438 2.507 14.398 1.00 96.25 285 LYS A N 1
ATOM 2266 C CA . LYS A 1 285 ? 10.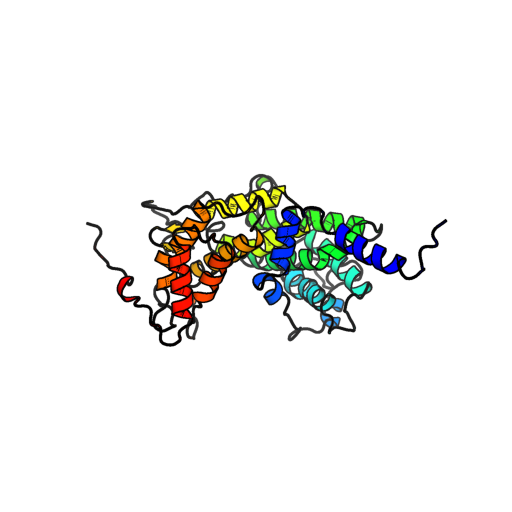074 3.859 14.861 1.00 96.25 285 LYS A CA 1
ATOM 2267 C C . LYS A 1 285 ? 8.705 4.363 14.374 1.00 96.25 285 LYS A C 1
ATOM 2269 O O . LYS A 1 285 ? 8.220 5.371 14.882 1.00 96.25 285 LYS A O 1
ATOM 2274 N N . TRP A 1 286 ? 8.104 3.716 13.370 1.00 97.25 286 TRP A N 1
ATOM 2275 C CA . TRP A 1 286 ? 6.771 4.052 12.856 1.00 97.25 286 TRP A CA 1
ATOM 2276 C C . TRP A 1 286 ? 5.656 3.210 13.470 1.00 97.25 286 TRP A C 1
ATOM 2278 O O . TRP A 1 286 ? 4.498 3.404 13.105 1.00 97.25 286 TRP A O 1
ATOM 2288 N N . GLN A 1 287 ? 5.975 2.302 14.396 1.00 95.88 287 GLN A N 1
ATOM 2289 C CA . GLN A 1 287 ? 4.972 1.494 15.076 1.00 95.88 287 GLN A CA 1
ATOM 2290 C C . GLN A 1 287 ? 3.877 2.359 15.711 1.00 95.88 287 GLN A C 1
ATOM 2292 O O . GLN A 1 287 ? 4.095 3.506 16.123 1.00 95.88 287 GLN A O 1
ATOM 2297 N N . TYR A 1 288 ? 2.673 1.802 15.804 1.00 94.94 288 TYR A N 1
ATOM 2298 C CA . TYR A 1 288 ? 1.589 2.466 16.513 1.00 94.94 288 TYR A CA 1
ATOM 2299 C C . TYR A 1 288 ? 1.938 2.639 17.992 1.00 94.94 288 TYR A C 1
ATOM 2301 O O . TYR A 1 288 ? 2.447 1.731 18.641 1.00 94.94 288 TYR A O 1
ATOM 2309 N N . SER A 1 289 ? 1.658 3.830 18.526 1.00 93.31 289 SER A N 1
ATOM 2310 C CA . SER A 1 289 ? 1.723 4.070 19.966 1.00 93.31 289 SER A CA 1
ATOM 2311 C C . SER A 1 289 ? 0.604 3.307 20.673 1.00 93.31 289 SER A C 1
ATOM 2313 O O . SER A 1 289 ? -0.433 3.029 20.062 1.00 93.31 289 SER A O 1
ATOM 2315 N N . SER A 1 290 ? 0.773 3.033 21.968 1.00 91.88 290 SER A N 1
ATOM 2316 C CA . SER A 1 290 ? -0.219 2.320 22.784 1.00 91.88 290 SER A CA 1
ATOM 2317 C C . SER A 1 290 ? -1.623 2.923 22.665 1.00 91.88 290 SER A C 1
ATOM 2319 O O . SER A 1 290 ? -2.578 2.189 22.425 1.00 91.88 290 SER A O 1
ATOM 2321 N N . ASP A 1 291 ? -1.742 4.255 22.676 1.00 90.31 291 ASP 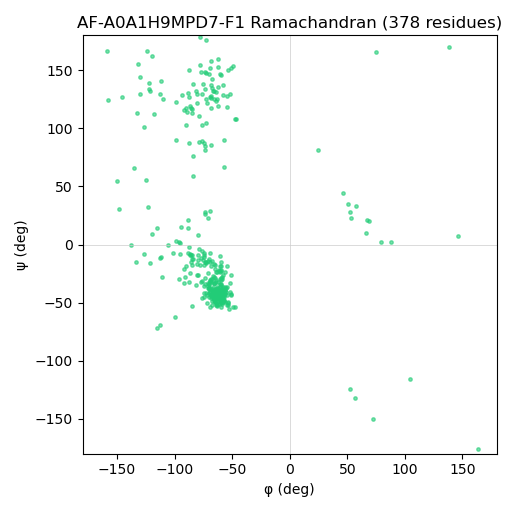A N 1
ATOM 2322 C CA . ASP A 1 291 ? -3.020 4.959 22.496 1.00 90.31 291 ASP A CA 1
ATOM 2323 C C . ASP A 1 291 ? -3.689 4.670 21.144 1.00 90.31 291 ASP A C 1
ATOM 2325 O O . ASP A 1 291 ? -4.914 4.586 21.044 1.00 90.31 291 ASP A O 1
ATOM 2329 N N . LYS A 1 292 ? -2.904 4.523 20.068 1.00 90.56 292 LYS A N 1
ATOM 2330 C CA . LYS A 1 292 ? -3.436 4.203 18.733 1.00 90.56 292 LYS A CA 1
ATOM 2331 C C . LYS A 1 292 ? -3.892 2.755 18.671 1.00 90.56 292 LYS A C 1
ATOM 2333 O O . LYS A 1 292 ? -4.961 2.497 18.126 1.00 90.56 292 LYS A O 1
ATOM 2338 N N . VAL A 1 293 ? -3.118 1.837 19.254 1.00 93.06 293 VAL A N 1
ATOM 2339 C CA . VAL A 1 293 ? -3.507 0.427 19.383 1.00 93.06 293 VAL A CA 1
ATOM 2340 C C . VAL A 1 293 ? -4.809 0.324 20.180 1.00 93.06 293 VAL A C 1
ATOM 2342 O O . VAL A 1 293 ? -5.755 -0.318 19.732 1.00 93.06 293 VAL A O 1
ATOM 2345 N N . GLU A 1 294 ? -4.920 1.025 21.308 1.00 90.25 294 GLU A N 1
ATOM 2346 C CA . GLU A 1 294 ? -6.148 1.054 22.102 1.00 90.25 294 GLU A CA 1
ATOM 2347 C C . GLU A 1 294 ? -7.327 1.651 21.318 1.00 90.25 294 GLU A C 1
ATOM 2349 O O . GLU A 1 294 ? -8.401 1.055 21.285 1.00 90.25 294 GLU A O 1
ATOM 2354 N N . ASN A 1 295 ? -7.146 2.779 20.623 1.00 88.00 295 ASN A N 1
ATOM 2355 C CA . ASN A 1 295 ? -8.208 3.378 19.806 1.00 88.00 295 ASN A CA 1
ATOM 2356 C C . ASN A 1 295 ? -8.648 2.468 18.651 1.00 88.00 295 ASN A C 1
ATOM 2358 O O . ASN A 1 295 ? -9.848 2.338 18.410 1.00 88.00 295 ASN A O 1
ATOM 2362 N N . TYR A 1 296 ? -7.715 1.790 17.975 1.00 90.62 296 TYR A N 1
ATOM 2363 C CA . TYR A 1 296 ? -8.039 0.765 16.980 1.00 90.62 296 TYR A CA 1
ATOM 2364 C C . TYR A 1 296 ? -8.893 -0.343 17.615 1.00 90.62 296 TYR A C 1
ATOM 2366 O O . TYR A 1 296 ? -9.946 -0.709 17.087 1.00 90.62 296 TYR A O 1
ATOM 2374 N N . GLY A 1 297 ? -8.476 -0.845 18.781 1.00 91.19 297 GLY A N 1
ATOM 2375 C CA . GLY A 1 297 ? -9.218 -1.857 19.525 1.00 91.19 297 GLY A CA 1
ATOM 2376 C C . GLY A 1 297 ? -10.622 -1.383 19.911 1.00 91.19 297 GLY A C 1
ATOM 2377 O O . GLY A 1 297 ? -11.576 -2.150 19.796 1.00 91.19 297 GLY A O 1
ATOM 2378 N N . LYS A 1 298 ? -10.791 -0.117 20.324 1.00 87.69 298 LYS A N 1
ATOM 2379 C CA . LYS A 1 298 ? -12.106 0.463 20.658 1.00 87.69 298 LYS A CA 1
ATOM 2380 C C . LYS A 1 298 ? -13.021 0.469 19.438 1.00 87.69 298 LYS A C 1
ATOM 2382 O O . LYS A 1 298 ? -14.178 0.070 19.552 1.00 87.69 298 LYS A O 1
ATOM 2387 N N . LEU A 1 299 ? -12.501 0.848 18.269 1.00 86.81 299 LEU A N 1
ATOM 2388 C CA . LEU A 1 299 ? -13.254 0.807 17.012 1.00 86.81 299 LEU A CA 1
ATOM 2389 C C . LEU A 1 299 ? -13.692 -0.616 16.660 1.00 86.81 299 LEU A C 1
ATOM 2391 O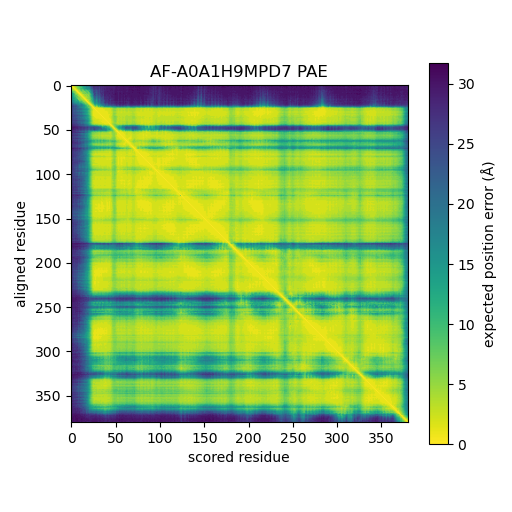 O . LEU A 1 299 ? -14.844 -0.815 16.276 1.00 86.81 299 LEU A O 1
ATOM 2395 N N . LEU A 1 300 ? -12.826 -1.616 16.851 1.00 88.62 300 LEU A N 1
ATOM 2396 C CA . LEU A 1 300 ? -13.209 -3.017 16.665 1.00 88.62 300 LEU A CA 1
ATOM 2397 C C . LEU A 1 300 ? -14.285 -3.463 17.657 1.00 88.62 300 LEU A C 1
ATOM 2399 O O . LEU A 1 300 ? -15.311 -4.015 17.262 1.00 88.62 300 LEU A O 1
ATOM 2403 N N . ASN A 1 301 ? -14.044 -3.222 18.942 1.00 86.19 301 ASN A N 1
ATOM 2404 C CA . ASN A 1 301 ? -14.857 -3.747 20.028 1.00 86.19 301 ASN A CA 1
ATOM 2405 C C . ASN A 1 301 ? -16.237 -3.090 20.111 1.00 86.19 301 ASN A C 1
ATOM 2407 O O . ASN A 1 301 ? -17.199 -3.724 20.533 1.00 86.19 301 ASN A O 1
ATOM 2411 N N . VAL A 1 302 ? -16.336 -1.811 19.761 1.00 80.19 302 VAL A N 1
ATOM 2412 C CA . VAL A 1 302 ? -17.555 -1.030 19.976 1.00 80.19 302 VAL A CA 1
ATOM 2413 C C . VAL A 1 302 ? -18.249 -0.687 18.657 1.00 80.19 302 VAL A C 1
ATOM 2415 O O . VAL A 1 302 ? -19.470 -0.617 18.633 1.00 80.19 302 VAL A O 1
ATOM 2418 N N . GLY A 1 303 ? -17.513 -0.572 17.547 1.00 78.69 303 GLY A N 1
ATOM 2419 C CA . GLY A 1 303 ? -18.079 -0.320 16.220 1.00 78.69 303 GLY A CA 1
ATOM 2420 C C . GLY A 1 303 ? -18.208 -1.575 15.361 1.00 78.69 303 GLY A C 1
ATOM 2421 O O . GLY A 1 303 ? -19.303 -1.968 14.967 1.00 78.69 303 GLY A O 1
ATOM 2422 N N . MET A 1 304 ? -17.077 -2.209 15.047 1.00 83.31 304 MET A N 1
ATOM 2423 C CA . MET A 1 304 ? -17.011 -3.206 13.972 1.00 83.31 304 MET A CA 1
ATOM 2424 C C . MET A 1 304 ? -17.577 -4.567 14.348 1.00 83.31 304 MET A C 1
ATOM 2426 O O . MET A 1 304 ? -18.140 -5.234 13.486 1.00 83.31 304 MET A O 1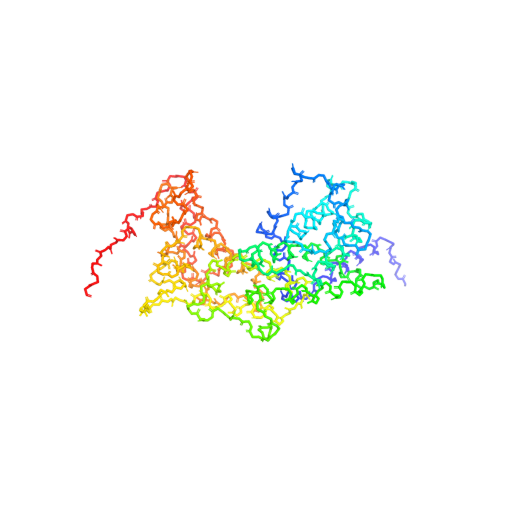
ATOM 2430 N N . ARG A 1 305 ? -17.475 -4.995 15.612 1.00 81.38 305 ARG A N 1
ATOM 2431 C CA . ARG A 1 305 ? -17.959 -6.328 15.994 1.00 81.38 305 ARG A CA 1
ATOM 2432 C C . ARG A 1 305 ? -19.447 -6.516 15.708 1.00 81.38 305 ARG A C 1
ATOM 2434 O O . ARG A 1 305 ? -19.881 -7.635 15.493 1.00 81.38 305 ARG A O 1
ATOM 2441 N N . TRP A 1 306 ? -20.238 -5.448 15.719 1.00 77.69 306 TRP A N 1
ATOM 2442 C CA . TRP A 1 306 ? -21.699 -5.521 15.621 1.00 77.69 306 TRP A CA 1
ATOM 2443 C C . TRP A 1 306 ? -22.243 -5.533 14.200 1.00 77.69 306 TRP A C 1
ATOM 2445 O O . TRP A 1 306 ? -23.453 -5.619 14.015 1.00 77.69 306 TRP A O 1
ATOM 2455 N N . ILE A 1 307 ? -21.376 -5.437 13.192 1.00 76.81 307 ILE A N 1
ATOM 2456 C CA . ILE A 1 307 ? -21.823 -5.250 11.810 1.00 76.81 307 ILE A CA 1
ATOM 2457 C C . ILE A 1 307 ? -22.370 -6.529 11.174 1.00 76.81 307 ILE A C 1
ATOM 2459 O O . ILE A 1 307 ? -22.910 -6.469 10.071 1.00 76.81 307 ILE A O 1
ATOM 2463 N N . THR A 1 308 ? -22.274 -7.658 11.883 1.00 72.31 308 THR A N 1
ATOM 2464 C CA . THR A 1 308 ? -22.772 -8.966 11.458 1.00 72.31 308 THR A CA 1
ATOM 2465 C C . THR A 1 308 ? -23.771 -9.557 12.443 1.00 72.31 308 THR A C 1
ATOM 2467 O O . THR A 1 308 ? -23.532 -9.555 13.649 1.00 72.31 308 THR A O 1
ATOM 2470 N N . TYR A 1 309 ? -24.828 -10.167 11.913 1.00 70.44 309 TYR A N 1
ATOM 2471 C CA . TYR A 1 309 ? -25.775 -11.018 12.629 1.00 70.44 309 TYR A CA 1
ATOM 2472 C C . TYR A 1 309 ? -25.950 -12.326 11.865 1.00 70.44 309 TYR A C 1
ATOM 2474 O O . TYR A 1 309 ? -26.173 -12.300 10.659 1.00 70.44 309 TYR A O 1
ATOM 2482 N N . LYS A 1 310 ? -25.823 -13.477 12.540 1.00 69.38 310 LYS A N 1
ATOM 2483 C CA . LYS A 1 310 ? -25.912 -14.809 11.899 1.00 69.38 310 LYS A CA 1
ATOM 2484 C C . LYS A 1 310 ? -25.080 -14.908 10.603 1.00 69.38 310 LYS A C 1
ATOM 2486 O O . LYS A 1 310 ? -25.547 -15.420 9.591 1.00 69.38 310 LYS A O 1
ATOM 2491 N N . LYS A 1 311 ? -23.845 -14.390 10.641 1.00 67.56 311 LYS A N 1
ATOM 2492 C CA . LYS A 1 311 ? -22.888 -14.334 9.513 1.00 67.56 311 LYS A CA 1
ATOM 2493 C C . LYS A 1 311 ? -23.299 -13.426 8.335 1.00 67.56 311 LYS A C 1
ATOM 2495 O O . LYS A 1 311 ? -22.618 -13.425 7.316 1.00 67.56 311 LYS A O 1
ATOM 2500 N N . GLN A 1 312 ? -24.347 -12.613 8.475 1.00 70.75 312 GLN A N 1
ATOM 2501 C CA . GLN A 1 312 ? -24.789 -11.647 7.464 1.00 70.75 312 GLN A CA 1
ATOM 2502 C C . GLN A 1 312 ? -24.563 -10.209 7.925 1.00 70.75 312 GLN A C 1
ATOM 2504 O O . GLN A 1 312 ? -24.781 -9.883 9.091 1.00 70.75 312 GLN A O 1
ATOM 2509 N N . SER A 1 313 ? -24.135 -9.345 7.005 1.00 75.12 313 SER A N 1
ATOM 2510 C CA . SER A 1 313 ? -23.981 -7.914 7.281 1.00 75.12 313 SER A CA 1
ATOM 2511 C C . SER A 1 313 ? -25.319 -7.178 7.290 1.00 75.12 313 SER A C 1
ATOM 2513 O O . SER A 1 313 ? -26.218 -7.498 6.516 1.00 75.12 313 SER A O 1
ATOM 2515 N N . TYR A 1 314 ? -25.429 -6.135 8.107 1.00 74.38 314 TYR A N 1
ATOM 2516 C CA . TYR A 1 314 ? -26.623 -5.294 8.149 1.00 74.38 314 TYR A CA 1
ATOM 2517 C C . TYR A 1 314 ? -26.733 -4.324 6.962 1.00 74.38 314 TYR A C 1
ATOM 2519 O O . TYR A 1 314 ? -25.830 -3.529 6.711 1.00 74.38 314 TYR A O 1
ATOM 2527 N N . HIS A 1 315 ? -27.886 -4.298 6.288 1.00 75.25 315 HIS A N 1
ATOM 2528 C CA . HIS A 1 315 ? -28.139 -3.438 5.119 1.00 75.25 315 HIS A CA 1
ATOM 2529 C C . HIS A 1 315 ? -28.032 -1.924 5.392 1.00 75.25 315 HIS A C 1
ATOM 2531 O O . HIS A 1 315 ? -27.645 -1.151 4.517 1.00 75.25 315 HIS A O 1
ATOM 2537 N N . ASN A 1 316 ? -28.330 -1.453 6.604 1.00 75.19 316 ASN A N 1
ATOM 2538 C CA . ASN A 1 316 ? -28.305 -0.020 6.936 1.00 75.19 316 ASN A CA 1
ATOM 2539 C C . ASN A 1 316 ? -26.891 0.576 7.081 1.00 75.19 316 ASN A C 1
ATOM 2541 O O . ASN A 1 316 ? -26.760 1.793 7.172 1.00 75.19 316 ASN A O 1
ATOM 2545 N N . ILE A 1 317 ? -25.838 -0.247 7.088 1.00 77.62 317 ILE A N 1
ATOM 2546 C CA . ILE A 1 317 ? -24.444 0.192 7.291 1.00 77.62 317 ILE A CA 1
ATOM 2547 C C . ILE A 1 317 ? -23.522 -0.138 6.110 1.00 77.62 317 ILE A C 1
ATOM 2549 O O . ILE A 1 317 ? -22.306 0.035 6.220 1.00 77.62 317 ILE A O 1
ATOM 2553 N N . ILE A 1 318 ? -24.094 -0.602 4.992 1.00 78.00 318 ILE A N 1
ATOM 2554 C CA . ILE A 1 318 ? -23.355 -0.941 3.765 1.00 78.00 318 ILE A CA 1
ATOM 2555 C C . ILE A 1 318 ? -23.454 0.150 2.681 1.00 78.00 318 ILE A C 1
ATOM 2557 O O . ILE A 1 318 ? -22.803 0.074 1.643 1.00 78.00 318 ILE A O 1
ATOM 2561 N N . GLY A 1 319 ? -24.284 1.178 2.887 1.00 81.50 319 GLY A N 1
ATOM 2562 C CA . GLY A 1 319 ? -24.446 2.298 1.956 1.00 81.50 319 GLY A CA 1
ATOM 2563 C C . GLY A 1 319 ? -24.860 1.869 0.541 1.00 81.50 319 GLY A C 1
ATOM 2564 O O . GLY A 1 319 ? -25.785 1.074 0.367 1.00 81.50 319 GLY A O 1
ATOM 2565 N N . ARG A 1 320 ? -24.178 2.398 -0.489 1.00 81.75 320 ARG A N 1
ATOM 2566 C CA . ARG A 1 320 ? -24.493 2.117 -1.911 1.00 81.75 320 ARG A CA 1
ATOM 2567 C C . ARG A 1 320 ? -24.368 0.638 -2.293 1.00 81.75 320 ARG A C 1
ATOM 2569 O O . ARG A 1 320 ? -24.920 0.218 -3.303 1.00 81.75 320 ARG A O 1
ATOM 2576 N N . ASN A 1 321 ? -23.664 -0.150 -1.484 1.00 79.69 321 ASN A N 1
ATOM 2577 C CA . ASN A 1 321 ? -23.445 -1.568 -1.733 1.00 79.69 321 ASN A CA 1
ATOM 2578 C C . ASN A 1 321 ? -24.742 -2.393 -1.620 1.00 79.69 321 ASN A C 1
ATOM 2580 O O . ASN A 1 321 ? -24.809 -3.483 -2.169 1.00 79.69 321 ASN A O 1
ATOM 2584 N N . ASN A 1 322 ? -25.823 -1.839 -1.054 1.00 75.88 322 ASN A N 1
ATOM 2585 C CA . ASN A 1 322 ? -27.164 -2.445 -1.107 1.00 75.88 322 ASN A CA 1
ATOM 2586 C C . ASN A 1 322 ? -27.667 -2.756 -2.525 1.00 75.88 322 ASN A C 1
ATOM 2588 O O . ASN A 1 322 ? -28.594 -3.541 -2.675 1.00 75.88 322 ASN A O 1
ATOM 2592 N N . GLN A 1 323 ? -27.078 -2.149 -3.557 1.00 75.25 323 GLN A N 1
ATOM 2593 C CA . GLN A 1 323 ? -27.451 -2.383 -4.951 1.00 75.25 323 GLN A CA 1
ATOM 2594 C C . GLN A 1 323 ? -26.767 -3.607 -5.584 1.00 75.25 323 GLN A C 1
ATOM 2596 O O . GLN A 1 323 ? -27.114 -3.968 -6.706 1.00 75.25 323 GLN A O 1
ATOM 2601 N N . GLN A 1 324 ? -25.786 -4.239 -4.926 1.00 70.94 324 GLN A N 1
ATOM 2602 C CA . GLN A 1 324 ? -25.144 -5.442 -5.465 1.00 70.94 324 GLN A CA 1
ATOM 2603 C C . GLN A 1 324 ? -25.907 -6.694 -5.015 1.00 70.94 324 GLN A C 1
ATOM 2605 O O . GLN A 1 324 ? -26.177 -6.874 -3.829 1.00 70.94 324 GLN A O 1
ATOM 2610 N N . TYR A 1 325 ? -26.237 -7.575 -5.962 1.00 56.78 325 TYR A N 1
ATOM 2611 C CA . TYR A 1 325 ? -26.858 -8.867 -5.668 1.00 56.78 325 TYR A CA 1
ATOM 2612 C C . TYR A 1 325 ? -25.872 -9.795 -4.942 1.00 56.78 325 TYR A C 1
ATOM 2614 O O . TYR A 1 325 ? -24.768 -10.031 -5.432 1.00 56.78 325 TYR A O 1
ATOM 2622 N N . GLY A 1 326 ? -26.284 -10.350 -3.799 1.00 63.50 326 GLY A N 1
ATOM 2623 C CA . GLY A 1 326 ? -25.526 -11.350 -3.039 1.00 63.50 326 GLY A CA 1
ATOM 2624 C C . GLY A 1 326 ? -25.554 -11.126 -1.525 1.00 63.50 326 GLY A C 1
ATOM 2625 O O . GLY A 1 326 ? -26.001 -10.091 -1.035 1.00 63.50 326 GLY A O 1
ATOM 2626 N N . SER A 1 327 ? -25.067 -12.111 -0.767 1.00 57.56 327 SER A N 1
ATOM 2627 C CA . SER A 1 327 ? -24.847 -11.963 0.675 1.00 57.56 327 SER A CA 1
ATOM 2628 C C . SER A 1 327 ? -23.526 -11.238 0.929 1.00 57.56 327 SER A C 1
ATOM 2630 O O . SER A 1 327 ? -22.461 -11.723 0.543 1.00 57.56 327 SER A O 1
ATOM 2632 N N . TYR A 1 328 ? -23.573 -10.100 1.626 1.00 63.53 328 TYR A N 1
ATOM 2633 C CA . TYR A 1 328 ? -22.373 -9.475 2.184 1.00 63.53 328 TYR A CA 1
ATOM 2634 C C . TYR A 1 328 ? -21.892 -10.286 3.390 1.00 63.53 328 TYR A C 1
ATOM 2636 O O . TYR A 1 328 ? -22.232 -9.995 4.541 1.00 63.53 328 TYR A O 1
ATOM 2644 N N . ASN A 1 329 ? -21.105 -11.323 3.107 1.00 62.75 329 ASN A N 1
ATOM 2645 C CA . ASN A 1 329 ? -20.391 -12.091 4.118 1.00 62.75 329 ASN A CA 1
ATOM 2646 C C . ASN A 1 329 ? -19.195 -11.268 4.584 1.00 62.75 329 ASN A C 1
ATOM 2648 O O . ASN A 1 329 ? -18.189 -11.142 3.885 1.00 62.75 329 ASN A O 1
ATOM 2652 N N . TYR A 1 330 ? -19.326 -10.672 5.762 1.00 69.88 330 TYR A N 1
ATOM 2653 C CA . TYR A 1 330 ? -18.249 -9.922 6.376 1.00 69.88 330 TYR A CA 1
ATOM 2654 C C . TYR A 1 330 ? -17.450 -10.808 7.331 1.00 69.88 330 TYR A C 1
ATOM 2656 O O . TYR A 1 330 ? -18.014 -11.453 8.213 1.00 69.88 330 TYR A O 1
ATOM 2664 N N . ASN A 1 331 ? -16.127 -10.824 7.162 1.00 73.50 331 ASN A N 1
ATOM 2665 C CA . ASN A 1 331 ? -15.222 -11.602 7.999 1.00 73.50 331 ASN A CA 1
ATOM 2666 C C . ASN A 1 331 ? -14.588 -10.712 9.079 1.00 73.50 331 ASN A C 1
ATOM 2668 O O . ASN A 1 331 ? -13.520 -10.132 8.876 1.00 73.50 331 ASN A O 1
ATOM 2672 N N . ILE A 1 332 ? -15.246 -10.620 10.237 1.00 82.69 332 ILE A N 1
ATOM 2673 C CA . ILE A 1 332 ? -14.709 -9.906 11.404 1.00 82.69 332 ILE A CA 1
ATOM 2674 C C . ILE A 1 332 ? -13.429 -10.566 11.941 1.00 82.69 332 ILE A C 1
ATOM 2676 O O . ILE A 1 332 ? -12.543 -9.857 12.416 1.00 82.69 332 ILE A O 1
ATOM 2680 N N . SER A 1 333 ? -13.278 -11.889 11.808 1.00 85.94 333 SER A N 1
ATOM 2681 C CA . SER A 1 333 ? -12.108 -12.627 12.301 1.00 85.94 333 SER A CA 1
ATOM 2682 C C . SER A 1 333 ? -10.812 -12.131 11.668 1.00 85.94 333 SER A C 1
ATOM 2684 O O . SER A 1 333 ? -9.832 -11.943 12.378 1.00 85.94 333 SER A O 1
ATOM 2686 N N . ALA A 1 334 ? -10.824 -11.790 10.376 1.00 85.50 334 ALA A N 1
ATOM 2687 C CA . ALA A 1 334 ? -9.653 -11.222 9.706 1.00 85.50 334 ALA A CA 1
ATOM 2688 C C . ALA A 1 334 ? -9.222 -9.862 10.296 1.00 85.50 334 ALA A C 1
ATOM 2690 O O . ALA A 1 334 ? -8.028 -9.576 10.395 1.00 85.50 334 ALA A O 1
ATOM 2691 N N . LEU A 1 335 ? -10.173 -9.017 10.715 1.00 88.69 335 LEU A N 1
ATOM 2692 C CA . LEU A 1 335 ? -9.841 -7.757 11.385 1.00 88.69 335 LEU A CA 1
ATOM 2693 C C . LEU A 1 335 ? -9.290 -7.971 12.796 1.00 88.69 335 LEU A C 1
ATOM 2695 O O . LEU A 1 335 ? -8.395 -7.235 13.218 1.00 88.69 335 LEU A O 1
ATOM 2699 N N . LEU A 1 336 ? -9.839 -8.951 13.517 1.00 92.06 336 LEU A N 1
ATOM 2700 C CA . LEU A 1 336 ? -9.383 -9.319 14.855 1.00 92.06 336 LEU A CA 1
ATOM 2701 C C . LEU A 1 336 ? -7.970 -9.902 14.800 1.00 92.06 336 LEU A C 1
ATOM 2703 O O . LEU A 1 336 ? -7.110 -9.454 15.551 1.00 92.06 336 LEU A O 1
ATOM 2707 N N . ASP A 1 337 ? -7.704 -10.816 13.864 1.00 91.25 337 ASP A N 1
ATOM 2708 C CA . ASP A 1 337 ? -6.373 -11.386 13.634 1.00 91.25 337 ASP A CA 1
ATOM 2709 C C . ASP A 1 337 ? -5.352 -10.286 13.303 1.00 91.25 337 ASP A C 1
ATOM 2711 O O . ASP A 1 337 ? -4.234 -10.303 13.815 1.00 91.25 337 ASP A O 1
ATOM 2715 N N . ASN A 1 338 ? -5.739 -9.284 12.502 1.00 89.75 338 ASN A N 1
ATOM 2716 C CA . ASN A 1 338 ? -4.866 -8.149 12.210 1.00 89.75 338 ASN A CA 1
ATOM 2717 C C . ASN A 1 338 ? -4.513 -7.335 13.459 1.00 89.75 338 ASN A C 1
ATOM 2719 O O . ASN A 1 338 ? -3.353 -6.971 13.607 1.00 89.75 338 ASN A O 1
ATOM 2723 N N . TYR A 1 339 ? -5.471 -7.066 14.349 1.00 93.19 339 TYR A N 1
ATOM 2724 C CA . TYR A 1 339 ? -5.206 -6.371 15.614 1.00 93.19 339 TYR A CA 1
ATOM 2725 C C . TYR A 1 339 ? -4.310 -7.190 16.548 1.00 93.19 339 TYR A C 1
ATOM 2727 O O . TYR A 1 339 ? -3.314 -6.682 17.055 1.00 93.19 339 TYR A O 1
ATOM 2735 N N . LEU A 1 340 ? -4.644 -8.468 16.746 1.00 94.44 340 LEU A N 1
ATOM 2736 C CA . LEU A 1 340 ? -3.919 -9.364 17.651 1.00 94.44 340 LEU A CA 1
ATOM 2737 C C . LEU A 1 340 ? -2.478 -9.625 17.198 1.00 94.44 340 LEU A C 1
ATOM 2739 O O . LEU A 1 340 ? -1.653 -10.006 18.021 1.00 94.44 340 LEU A O 1
ATOM 2743 N N . ALA A 1 341 ? -2.177 -9.411 15.914 1.00 90.69 341 ALA A N 1
ATOM 2744 C CA . ALA A 1 341 ? -0.837 -9.567 15.369 1.00 90.69 341 ALA A CA 1
ATOM 2745 C C . ALA A 1 341 ? 0.156 -8.485 15.823 1.00 90.69 341 ALA A C 1
ATOM 2747 O O . ALA A 1 341 ? 1.341 -8.774 15.790 1.00 90.69 341 ALA A O 1
ATOM 2748 N N . PHE A 1 342 ? -0.299 -7.285 16.213 1.00 91.50 342 PHE A N 1
ATOM 2749 C CA . PHE A 1 342 ? 0.586 -6.186 16.647 1.00 91.50 342 PHE A CA 1
ATOM 2750 C C . PHE A 1 342 ? 0.236 -5.605 18.027 1.00 91.50 342 PHE A C 1
ATOM 2752 O O . PHE A 1 342 ? 0.940 -4.732 18.536 1.00 91.50 342 PHE A O 1
ATOM 2759 N N . ALA A 1 343 ? -0.891 -6.003 18.621 1.00 94.38 343 ALA A N 1
ATOM 2760 C CA . ALA A 1 343 ? -1.294 -5.529 19.938 1.00 94.38 343 ALA A CA 1
ATOM 2761 C C . ALA A 1 343 ? -0.557 -6.295 21.044 1.00 94.38 343 ALA A C 1
ATOM 2763 O O . ALA A 1 343 ? -0.591 -7.523 21.087 1.00 94.38 343 ALA A O 1
ATOM 2764 N N . ASP A 1 344 ? 0.047 -5.563 21.979 1.00 92.56 344 ASP A N 1
ATOM 2765 C CA . ASP A 1 344 ? 0.641 -6.152 23.178 1.00 92.56 344 ASP A CA 1
ATOM 2766 C C . ASP A 1 344 ? -0.444 -6.745 24.098 1.00 92.56 344 ASP A C 1
ATOM 2768 O O . ASP A 1 344 ? -1.521 -6.164 24.264 1.00 92.56 344 ASP A O 1
ATOM 2772 N N . SER A 1 345 ? -0.146 -7.885 24.728 1.00 93.12 345 SER A N 1
ATOM 2773 C CA . SER A 1 345 ? -1.052 -8.577 25.657 1.00 93.12 345 SER A CA 1
ATOM 2774 C C . SER A 1 345 ? -1.466 -7.749 26.885 1.00 93.12 345 SER A C 1
ATOM 2776 O O . SER A 1 345 ? -2.514 -8.011 27.473 1.00 93.12 345 SER A O 1
ATOM 2778 N N . SER A 1 346 ? -0.678 -6.733 27.250 1.00 93.25 346 SER A N 1
ATOM 2779 C CA . SER A 1 346 ? -0.981 -5.758 28.302 1.00 93.25 346 SER A CA 1
ATOM 2780 C C . SER A 1 346 ? -2.024 -4.716 27.888 1.00 93.25 346 SER A C 1
ATOM 2782 O O . SER A 1 346 ? -2.552 -4.010 28.749 1.00 93.25 346 SER A O 1
ATOM 2784 N N . ASN A 1 347 ? -2.359 -4.604 26.595 1.00 93.94 347 ASN A N 1
ATOM 2785 C CA . ASN A 1 347 ? -3.411 -3.698 26.152 1.00 93.94 347 ASN A CA 1
ATOM 2786 C C . ASN A 1 347 ? -4.769 -4.142 26.737 1.00 93.94 347 ASN A C 1
ATOM 2788 O O . ASN A 1 347 ? -5.148 -5.304 26.562 1.00 93.94 347 ASN A O 1
ATOM 2792 N N . PRO A 1 348 ? -5.562 -3.234 27.342 1.00 91.94 348 PRO A N 1
ATOM 2793 C CA . PRO A 1 348 ? -6.839 -3.589 27.969 1.00 91.94 348 PRO A CA 1
ATOM 2794 C C . PRO A 1 348 ? -7.845 -4.286 27.041 1.00 91.94 348 PRO A C 1
ATOM 2796 O O . PRO A 1 348 ? -8.743 -4.984 27.509 1.00 91.94 348 PRO A O 1
ATOM 2799 N N . LEU A 1 349 ? -7.723 -4.097 25.723 1.00 94.00 349 LEU A N 1
ATOM 2800 C CA . LEU A 1 349 ? -8.618 -4.697 24.734 1.00 94.00 349 LEU A CA 1
ATOM 2801 C C . LEU A 1 349 ? -8.102 -6.009 24.144 1.00 94.00 349 LEU A C 1
ATOM 2803 O O . LEU A 1 349 ? -8.869 -6.682 23.453 1.00 94.00 349 LEU A O 1
ATOM 2807 N N . TYR A 1 350 ? -6.861 -6.410 24.434 1.00 95.69 350 TYR A N 1
ATOM 2808 C CA . TYR A 1 350 ? -6.280 -7.638 23.895 1.00 95.69 350 TYR A CA 1
ATOM 2809 C C . TYR A 1 350 ? -7.097 -8.870 24.292 1.00 95.69 350 TYR A C 1
ATOM 2811 O O . TYR A 1 350 ? -7.554 -9.620 23.431 1.00 95.69 350 TYR A O 1
ATOM 2819 N N . SER A 1 351 ? -7.350 -9.054 25.590 1.00 95.94 351 SER A N 1
ATOM 2820 C CA . SER A 1 351 ? -8.099 -10.209 26.105 1.00 95.94 351 SER A CA 1
ATOM 2821 C C . SER A 1 351 ? -9.542 -10.243 25.590 1.00 95.94 351 SER A C 1
ATOM 2823 O O . SER A 1 351 ? -10.042 -11.301 25.205 1.00 95.94 351 SER A O 1
ATOM 2825 N N . VAL A 1 352 ? -10.191 -9.077 25.508 1.00 93.56 352 VAL A N 1
ATOM 2826 C CA . VAL A 1 352 ? -11.564 -8.928 25.005 1.00 93.56 352 VAL A CA 1
ATOM 2827 C C . VAL A 1 352 ? -11.658 -9.332 23.534 1.00 93.56 352 VAL A C 1
ATOM 2829 O O . VAL A 1 352 ? -12.533 -10.114 23.160 1.00 93.56 352 VAL A O 1
ATOM 2832 N N . LEU A 1 353 ? -10.755 -8.820 22.696 1.00 93.94 353 LEU A N 1
ATOM 2833 C CA . LEU A 1 353 ? -10.765 -9.077 21.256 1.00 93.94 353 LEU A CA 1
ATOM 2834 C C . LEU A 1 353 ? -10.232 -10.472 20.906 1.00 93.94 353 LEU A C 1
ATOM 2836 O O . LEU A 1 353 ? -10.737 -11.086 19.969 1.00 93.94 353 LEU A O 1
ATOM 2840 N N . SER A 1 354 ? -9.298 -11.013 21.692 1.00 95.38 354 SER A N 1
ATOM 2841 C CA . SER A 1 354 ? -8.844 -12.406 21.588 1.00 95.38 354 SER A CA 1
ATOM 2842 C C . SER A 1 354 ? -9.976 -13.387 21.895 1.00 95.38 354 SER A C 1
ATOM 2844 O O . SER A 1 354 ? -10.240 -14.302 21.112 1.00 95.38 354 SER A O 1
ATOM 2846 N N . LYS A 1 355 ? -10.743 -13.141 22.970 1.00 92.81 355 LYS A N 1
ATOM 2847 C CA . LYS A 1 355 ? -11.948 -13.924 23.264 1.00 92.81 355 LYS A CA 1
ATOM 2848 C C . LYS A 1 355 ? -12.963 -13.829 22.127 1.00 92.81 355 LYS A C 1
ATOM 2850 O O . LYS A 1 355 ? -13.446 -14.858 21.675 1.00 92.81 355 LYS A O 1
ATOM 2855 N N . LEU A 1 356 ? -13.258 -12.620 21.641 1.00 89.62 356 LEU A N 1
ATOM 2856 C CA . LEU A 1 356 ? -14.197 -12.428 20.532 1.00 89.62 356 LEU A CA 1
ATOM 2857 C C . LEU A 1 356 ? -13.757 -13.197 19.277 1.00 89.62 356 LEU A C 1
ATOM 2859 O O . LEU A 1 356 ? -14.582 -13.817 18.614 1.00 89.62 356 LEU A O 1
ATOM 2863 N N . ARG A 1 357 ? -12.459 -13.194 18.964 1.00 91.75 357 ARG A N 1
ATOM 2864 C CA . ARG A 1 357 ? -11.897 -13.950 17.842 1.00 91.75 357 ARG A CA 1
ATOM 2865 C C . ARG A 1 357 ? -12.127 -15.451 18.001 1.00 91.75 357 ARG A C 1
ATOM 2867 O O . ARG A 1 357 ? -12.525 -16.099 17.039 1.00 91.75 357 ARG A O 1
ATOM 2874 N N . ASN A 1 358 ? -11.900 -15.988 19.198 1.00 91.00 358 ASN A N 1
ATOM 2875 C CA . ASN A 1 358 ? -12.132 -17.404 19.497 1.00 91.00 358 ASN A CA 1
ATOM 2876 C C . ASN A 1 358 ? -13.627 -17.760 19.519 1.00 91.00 358 ASN A C 1
ATOM 2878 O O . ASN A 1 358 ? -14.007 -18.847 19.104 1.00 91.00 358 ASN A O 1
ATOM 2882 N N . ASP A 1 359 ? -14.491 -16.844 19.955 1.00 88.50 359 ASP A N 1
ATOM 2883 C CA . ASP A 1 359 ? -15.938 -17.035 19.869 1.00 88.50 359 ASP A CA 1
ATOM 2884 C C . ASP A 1 359 ? -16.363 -17.161 18.388 1.00 88.50 359 ASP A C 1
ATOM 2886 O O . ASP A 1 359 ? -17.084 -18.085 18.027 1.00 88.50 359 ASP A O 1
ATOM 2890 N N . HIS A 1 360 ? -15.842 -16.307 17.495 1.00 83.19 360 HIS A N 1
ATOM 2891 C CA . HIS A 1 360 ? -16.133 -16.349 16.050 1.00 83.19 360 HIS A CA 1
ATOM 2892 C C . HIS A 1 360 ? -15.521 -17.540 15.294 1.00 83.19 360 HIS A C 1
ATOM 2894 O O . HIS A 1 360 ? -15.937 -17.804 14.165 1.00 83.19 360 HIS A O 1
ATOM 2900 N N . SER A 1 361 ? -14.567 -18.279 15.874 1.00 83.00 361 SER A N 1
ATOM 2901 C CA . SER A 1 361 ? -14.100 -19.547 15.288 1.00 83.00 361 SER A CA 1
ATOM 2902 C C . SER A 1 361 ? -15.039 -20.721 15.584 1.00 83.00 361 SER A C 1
ATOM 2904 O O . SER A 1 361 ? -14.934 -21.761 14.935 1.00 83.00 361 SER A O 1
ATOM 2906 N N . ASN A 1 362 ? -15.980 -20.563 16.520 1.00 84.12 362 ASN A N 1
ATOM 2907 C CA . ASN A 1 362 ? -17.033 -21.535 16.776 1.00 84.12 362 ASN A CA 1
ATOM 2908 C C . ASN A 1 362 ? -18.221 -21.289 15.833 1.00 84.12 362 ASN A C 1
ATOM 2910 O O . ASN A 1 362 ? -18.895 -20.265 15.910 1.00 84.12 362 ASN A O 1
ATOM 2914 N N . GLU A 1 363 ? -18.539 -22.260 14.976 1.00 77.75 363 GLU A N 1
ATOM 2915 C CA . GLU A 1 363 ? -19.634 -22.136 14.005 1.00 77.75 363 GLU A CA 1
ATOM 2916 C C . GLU A 1 363 ? -21.020 -21.943 14.635 1.00 77.75 363 GLU A C 1
ATOM 2918 O O . GLU A 1 363 ? -21.907 -21.398 13.974 1.00 77.75 363 GLU A O 1
ATOM 2923 N N . SER A 1 364 ? -21.185 -22.364 15.894 1.00 79.38 364 SER A N 1
ATOM 2924 C CA . SER A 1 364 ? -22.420 -22.225 16.676 1.00 79.38 364 SER A CA 1
ATOM 2925 C C . SER A 1 364 ? -22.521 -20.885 17.408 1.00 79.38 364 SER A C 1
ATOM 2927 O O . SER A 1 364 ? -23.560 -20.585 17.998 1.00 79.38 364 SER A O 1
ATOM 2929 N N . TYR A 1 365 ? -21.458 -20.075 17.408 1.00 80.38 365 TYR A N 1
ATOM 2930 C CA . TYR A 1 365 ? -21.491 -18.769 18.047 1.00 80.38 365 TYR A CA 1
ATOM 2931 C C . TYR A 1 365 ? -22.411 -17.817 17.283 1.00 80.38 365 TYR A C 1
ATOM 2933 O O . TYR A 1 365 ? -22.267 -17.583 16.081 1.00 80.38 365 TYR A O 1
ATOM 2941 N N . VAL A 1 366 ? -23.356 -17.228 18.013 1.00 73.94 366 VAL A N 1
ATOM 2942 C CA . VAL A 1 366 ? -24.243 -16.187 17.501 1.00 73.94 366 VAL A CA 1
ATOM 2943 C C . VAL A 1 366 ? -23.994 -14.929 18.308 1.00 73.94 366 VAL A C 1
ATOM 2945 O O . VAL A 1 366 ? -24.321 -14.850 19.492 1.00 73.94 366 VAL A O 1
ATOM 2948 N N . GLN A 1 367 ? -23.429 -13.922 17.650 1.00 74.31 367 GLN A N 1
ATOM 2949 C CA . GLN A 1 367 ? -23.290 -12.615 18.259 1.00 74.31 367 GLN A CA 1
ATOM 2950 C C . GLN A 1 367 ? -24.658 -11.938 18.352 1.00 74.31 367 GLN A C 1
ATOM 2952 O O . GLN A 1 367 ? -25.328 -11.705 17.344 1.00 74.31 367 GLN A O 1
ATOM 2957 N N . ASP A 1 368 ? -25.056 -11.598 19.575 1.00 68.81 368 ASP A N 1
ATOM 2958 C CA . ASP A 1 368 ? -26.276 -10.843 19.824 1.00 68.81 368 ASP A CA 1
ATOM 2959 C C . ASP A 1 368 ? -26.085 -9.359 19.481 1.00 68.81 368 ASP A C 1
ATOM 2961 O O . ASP A 1 368 ? -25.702 -8.529 20.306 1.00 68.81 368 ASP A O 1
ATOM 2965 N N . SER A 1 369 ? -26.359 -9.028 18.228 1.00 61.91 369 SER A N 1
ATOM 2966 C CA . SER A 1 369 ? -26.354 -7.663 17.704 1.00 61.91 369 SER A CA 1
ATOM 2967 C C . SER A 1 369 ? -27.612 -6.852 18.046 1.00 61.91 369 SER A C 1
ATOM 2969 O O . SER A 1 369 ? -27.654 -5.664 17.729 1.00 61.91 369 SER A O 1
ATOM 2971 N N . THR A 1 370 ? -28.626 -7.436 18.708 1.00 57.78 370 THR A N 1
ATOM 2972 C CA . THR A 1 370 ? -29.806 -6.668 19.171 1.00 57.78 370 THR A CA 1
ATOM 2973 C C . THR A 1 370 ? -29.422 -5.606 20.199 1.00 57.78 370 THR A C 1
ATOM 2975 O O . THR A 1 370 ? -30.063 -4.565 20.293 1.00 57.78 370 THR A O 1
ATOM 2978 N N . LYS A 1 371 ? -28.289 -5.807 20.882 1.00 55.53 371 LYS A N 1
ATOM 2979 C CA . LYS A 1 371 ? -27.683 -4.856 21.823 1.00 55.53 371 LYS A CA 1
ATOM 2980 C C . LYS A 1 371 ? -27.106 -3.595 21.172 1.00 55.53 371 LYS A C 1
ATOM 2982 O O . LYS A 1 371 ? -26.654 -2.712 21.896 1.00 55.53 371 LYS A O 1
ATOM 2987 N N . TYR A 1 372 ? -27.063 -3.520 19.840 1.00 58.06 372 TYR A N 1
ATOM 2988 C CA . TYR A 1 372 ? -26.428 -2.412 19.120 1.00 58.06 372 TYR A CA 1
ATOM 2989 C C . TYR A 1 372 ? -27.205 -1.906 17.899 1.00 58.06 372 TYR A C 1
ATOM 2991 O O . TYR A 1 372 ? -26.770 -0.953 17.251 1.00 58.06 372 TYR A O 1
ATOM 2999 N N . LEU A 1 373 ? -28.366 -2.494 17.591 1.00 50.41 373 LEU A N 1
ATOM 3000 C CA . LEU A 1 373 ? -29.329 -1.893 16.672 1.00 50.41 373 LEU A CA 1
ATOM 3001 C C . LEU A 1 373 ? -29.896 -0.650 17.350 1.00 50.41 373 LEU A C 1
ATOM 3003 O O . LEU A 1 373 ? -30.901 -0.745 18.039 1.00 50.41 373 LEU A O 1
ATOM 3007 N N . TRP A 1 374 ? -29.185 0.471 17.195 1.00 52.81 374 TRP A N 1
ATOM 3008 C CA . TRP A 1 374 ? -29.626 1.838 17.447 1.00 52.81 374 TRP A CA 1
ATOM 3009 C C . TRP A 1 374 ? -30.762 1.894 18.462 1.00 52.81 374 TRP A C 1
ATOM 3011 O O . TRP A 1 374 ? -31.929 2.017 18.089 1.00 52.81 374 TRP A O 1
ATOM 3021 N N . THR A 1 375 ? -30.429 1.831 19.753 1.00 37.69 375 THR A N 1
ATOM 3022 C CA . THR A 1 375 ? -31.251 2.540 20.722 1.00 37.69 375 THR A CA 1
ATOM 3023 C C . THR A 1 375 ? -31.235 3.995 20.270 1.00 37.69 375 THR A C 1
ATOM 3025 O O . THR A 1 375 ? -30.374 4.793 20.631 1.00 37.69 375 THR A O 1
ATOM 3028 N N . SER A 1 376 ? -32.202 4.331 19.424 1.00 32.72 376 SER A N 1
ATOM 3029 C CA . SER A 1 376 ? -32.815 5.635 19.330 1.00 32.72 376 SER A CA 1
ATOM 3030 C C . SER A 1 376 ? -33.378 5.951 20.712 1.00 32.72 376 SER A C 1
ATOM 3032 O O . SER A 1 376 ? -34.587 5.975 20.925 1.00 32.72 376 SER A O 1
ATOM 3034 N N . LEU A 1 377 ? -32.502 6.134 21.696 1.00 28.34 377 LEU A N 1
ATOM 3035 C CA . LEU A 1 377 ? -32.832 7.035 22.767 1.00 28.34 377 LEU A CA 1
ATOM 3036 C C . LEU A 1 377 ? -32.832 8.398 22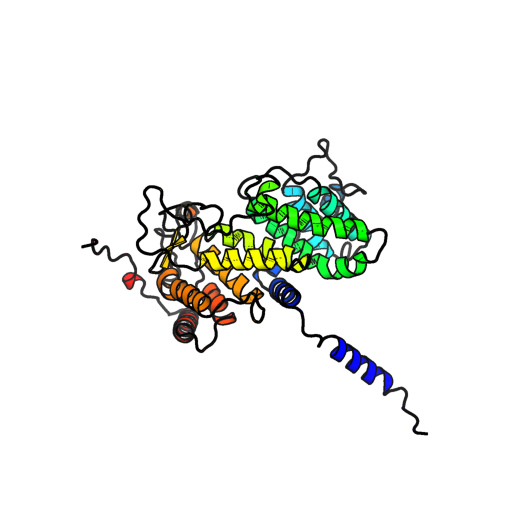.080 1.00 28.34 377 LEU A C 1
ATOM 3038 O O . LEU A 1 377 ? -31.802 8.776 21.508 1.00 28.34 377 LEU A O 1
ATOM 3042 N N . PRO A 1 378 ? -33.976 9.101 22.034 1.00 28.59 378 PRO A N 1
ATOM 3043 C CA . PRO A 1 378 ? -33.943 10.491 21.635 1.00 28.59 378 PRO A CA 1
ATOM 3044 C C . PRO A 1 378 ? -32.886 11.145 22.519 1.00 28.59 378 PRO A C 1
ATOM 3046 O O . PRO A 1 378 ? -32.876 10.922 23.733 1.00 28.59 378 PRO A O 1
ATOM 3049 N N . LEU A 1 379 ? -31.960 11.872 21.894 1.00 29.12 379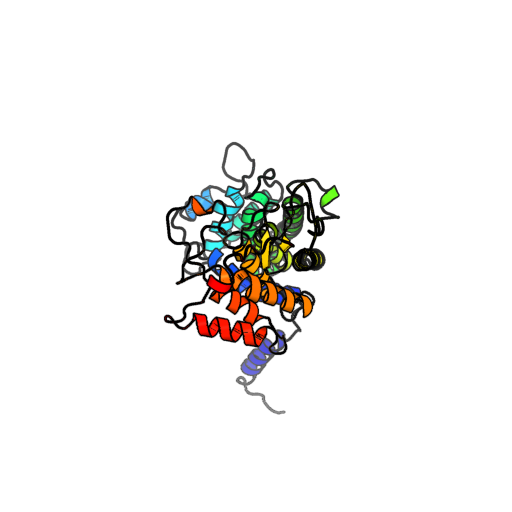 LEU A N 1
ATOM 3050 C CA . LEU A 1 379 ? -31.112 12.815 22.608 1.00 29.12 379 LEU A CA 1
ATOM 3051 C C . LEU A 1 379 ? -32.055 13.630 23.503 1.00 29.12 379 LEU A C 1
ATOM 3053 O O . LEU A 1 379 ? -32.898 14.361 22.981 1.00 29.12 379 LEU A O 1
ATOM 3057 N N . ARG A 1 380 ? -31.995 13.393 24.814 1.00 31.72 380 ARG A N 1
ATOM 3058 C CA . ARG A 1 380 ? -32.604 14.272 25.806 1.00 31.72 380 ARG A CA 1
ATOM 3059 C C . ARG A 1 380 ? -31.641 15.407 26.079 1.00 31.72 380 ARG A C 1
ATOM 3061 O O . ARG A 1 380 ? -30.429 15.108 26.195 1.00 31.72 380 ARG A O 1
#

Sequence (380 aa):
MMKLSKQTIPLIIFFLYFFYVASAQNDITKVRLALKSSYAFTSKMTILPAQAPMSTLLNRISANGKFNRADSLPRGADLTDTIFKMNCVYFHPDSTAYYQVPAVKFKIYHALNAWLSKYPSYQWHISAFSQPQKLGIMMVMLFDQMKVDSLDATYGPVIKNIKLQAVRFLRHRWSNGLYSSTFNYPSLGTLIKDQGHRTGNVGYRILGYTAVEAATEDVATMNTLNQIMSNQFPLIINKRNENGFAGNLYPGSLFPHGSQTFNVGYGSDWMSDAGNYGRWVEGTKWQYSSDKVENYGKLLNVGMRWITYK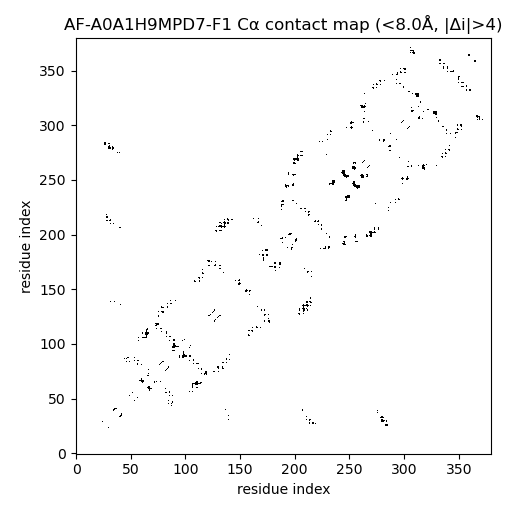KQSYHNIIGRNNQQYGSYNYNISALLDNYLAFADSSNPLYSVLSKLRNDHSNESYVQDSTKYLWTSLPLR

Foldseek 3Di:
DDDDDPVVVVVVVVVVVVVVPPPPDALLLLLLVLLCPDPVLVVLLPPPPPDDDLVRLLQLADLQLFGPDPDSADDLCLLQVRLLNLLSLCCDVVNVVRPVDVSSVSNSLSNLLSCLVHPDAFDPPSLQFVNLLSLLSSLSSCQVVLVVCCPPPSCVVSSVSSLVSSLVSNQCSQQRNDDDVSSVPGPLLLDQAPLCLAQLNLLSRCNSQSSSCSSSVPVPSVVSNLSSLVSQLDADEPDDDPLFGAHAHPQQFGHRRGPQGACDPRVLSRLLSSLSSLSSSAPHPSHDDLVSLLSSLSNLLRPNLLQDFLQAGDPRRRPPCVPDDDTPRDDSLSSLVSSLSRDDPPRPSNVVSVVSNVLVVDNPRGDDSVVPPDPPPPPD

Radius of gyration: 23.67 Å; Cα contacts (8 Å, |Δi|>4): 513; chains: 1; bounding box: 86×54×61 Å

Nearest PDB structures (foldseek):
  2e24-assembly1_A  TM=6.110E-01  e=5.084E-07  Bacillus sp. GL1
  8fnx-assembly1_A  TM=6.276E-01  e=1.019E-06  Cutibacterium acnes HL110PA3
  8fyg-assembly2_B  TM=6.170E-01  e=9.338E-07  Cutibacterium acnes HL043PA1
  2wda-assembly1_A  TM=6.297E-01  e=3.748E-06  Streptomyces violaceoruber
  8fyg-assembly1_A  TM=6.168E-01  e=1.715E-06  Cutibacterium acnes HL043PA1

Organism: NCBI:txid390241

InterPro domains:
  IPR008929 Chondroitin AC/alginate lyase [G3DSA:1.50.10.100] (40-375)
  IPR008929 Chondroitin AC/alginate lyase [SSF48230] (52-347)

Secondary structure (DSSP, 8-state):
-----TTHHHHHHHHHHHHTT-S---HHHHHHHHHHHSHHHHHHH----SS--HHHHHHTB-TTS-BSSSS----HHIIIIIIHHHHHHHT-TT-TTTTT-HHHHHHHHHHHHHHHTSPPPP-TTTTTTHHHHHHHHHHHHHHHHHHHHTTSTTTHHHHHHHHHHHHHHHHHHHTTT--GGGGSS---S--TT-GGGSTHHHHHHHHHHHHHHHHHT-HHHHHHHHHHHHTTSS-B-S---TT---EEBTTS-EESSSS---IIIIIHHHHHHHHHHHHHTTTSTTSPPHHHHHHHHHIIIIIGGGGEETTEE-GGGSGGGGGS-S-----HHHHHHHHHTT--TTSTTHHHHHHHHHHHTSTT----GGGTS-------

pLDDT: mean 82.44, std 16.86, range [28.34, 98.5]

Solvent-accessible surface area (backbone atoms only — not comparable to full-atom values): 21079 Å² total; per-residue (Å²): 135,84,81,79,58,86,76,56,56,62,57,53,54,55,50,51,60,61,61,69,65,70,59,82,69,53,52,51,55,49,28,38,51,43,39,64,72,29,64,86,44,46,68,72,54,70,65,69,73,86,85,58,60,67,70,62,49,53,67,41,38,43,92,81,14,45,59,68,57,92,65,86,69,51,51,72,57,48,52,59,68,33,49,39,48,52,52,40,42,31,72,30,76,88,37,69,93,42,36,78,34,67,73,55,51,52,38,47,54,35,26,52,34,50,39,55,75,55,58,52,82,69,42,94,59,51,46,47,25,55,48,38,32,42,51,5,52,50,38,48,74,41,32,70,57,50,61,61,41,45,76,36,88,83,42,20,66,51,51,54,48,36,47,57,33,50,55,52,47,50,41,28,32,67,52,72,52,50,62,75,82,43,61,83,60,60,84,48,31,73,52,50,75,43,37,76,44,21,47,26,53,39,26,58,27,45,64,8,51,54,29,35,30,34,44,57,65,37,63,70,60,46,53,50,51,44,48,29,57,57,47,52,59,65,65,52,67,94,75,87,59,98,81,39,42,23,38,36,30,72,74,30,55,22,17,52,74,20,80,42,56,20,45,45,58,50,32,46,47,18,49,45,36,51,27,52,49,41,50,21,26,54,98,31,96,67,31,72,52,71,70,50,51,50,45,52,42,45,34,41,73,60,24,56,64,57,49,39,46,88,70,35,47,51,70,84,29,30,51,80,57,71,76,56,91,75,82,58,70,68,70,64,56,64,48,40,54,36,44,62,69,64,52,56,80,84,43,88,53,38,64,59,47,52,49,50,39,58,46,70,69,38,89,86,59,69,63,77,34,79,85,66,63,70,81,77,63,74,88,124